Protein AF-0000000087557477 (afdb_homodimer)

Radius of gyration: 27.35 Å; Cα contacts (8 Å, |Δi|>4): 740; chains: 2; bounding box: 72×108×70 Å

Solvent-accessible surface area (backbone atoms only — not comparable to full-atom values): 26898 Å² total; per-residue (Å²): 136,90,80,84,81,78,84,75,74,89,80,85,65,91,73,76,90,79,79,86,66,84,77,80,70,80,77,76,77,77,79,75,76,76,77,73,75,72,81,73,82,85,80,73,90,61,86,58,78,76,70,85,68,71,78,76,73,90,78,76,80,87,58,68,53,48,72,67,50,49,50,37,44,74,73,68,44,44,50,64,53,42,26,48,44,54,48,44,35,51,47,15,61,46,67,68,32,54,67,53,39,35,51,33,35,41,85,85,20,29,36,36,27,63,48,55,73,39,92,84,46,47,53,74,50,67,71,42,79,38,40,34,68,56,53,36,51,53,50,48,46,50,38,42,19,22,73,66,41,42,68,46,54,85,37,66,60,35,25,35,46,66,90,88,43,44,42,28,36,33,30,37,33,36,40,40,34,30,70,24,65,36,96,88,41,76,52,81,64,45,54,31,28,27,38,32,40,34,41,34,35,35,46,94,61,58,24,42,44,32,39,41,38,24,58,39,62,33,65,67,54,49,50,50,53,52,52,52,55,54,67,72,99,134,90,82,84,80,77,85,82,83,85,77,87,79,86,83,86,81,83,81,87,69,87,78,81,72,80,79,78,78,78,80,74,75,77,78,74,75,73,80,71,84,76,75,72,90,61,86,58,67,66,70,87,67,71,80,74,71,90,76,77,80,85,60,69,53,47,72,68,50,48,50,34,43,74,72,69,44,44,52,64,53,41,26,48,43,55,48,43,35,51,48,14,60,46,69,67,33,54,68,52,38,34,47,33,35,42,87,85,20,30,37,37,27,64,48,55,73,39,91,84,45,46,54,76,51,67,70,43,78,39,40,33,68,56,53,36,50,53,50,48,45,50,38,42,19,22,73,66,42,40,69,45,37,82,37,66,61,35,24,36,45,64,90,88,42,44,41,28,35,32,30,36,33,37,39,39,35,29,69,23,65,36,96,88,41,76,51,81,64,46,54,32,28,26,38,34,38,34,40,34,34,34,47,95,60,58,26,40,45,32,38,42,38,22,56,37,61,33,65,67,54,50,50,50,52,51,52,52,55,54,67,72,99

Nearest PDB structures (foldseek):
  2gex-assembly1_A  TM=8.532E-01  e=2.455E-07  Streptomyces nogalater
  8r2e-assembly1_A  TM=8.531E-01  e=1.910E-06  Streptomyces nogalater
  6hnn-assembly2_D  TM=7.225E-01  e=2.288E-06  Streptomyces antibioticus
  8ysb-assembly1_A  TM=7.284E-01  e=4.913E-04  Micromonospora chersina
  6iqt-assembly2_C  TM=4.312E-01  e=7.344E-02  Helicobacter pylori 26695

InterPro domains:
  IPR032710 NTF2-like domain superfamily [SSF54427] (83-214)

Foldseek 3Di:
DDDPPPPVDDPPCPPDDDDPDDPPPPDPPPPPPPPPPPVPDDDDPPPPFPDPPPPDPDDDALDFPDPVLLVCVVVPVLFVLLLVLVVQLLVCLQVVPLRSNLSQAHQQAAWEFEQDQDPVRDRDGDIDGDGSVVVSVVSNLVCQQFVNKHKGFPAGWGFDDDPPGQKTKTKMWIWGFRCGDGPNDHGDGDIRTKIWIKIFRADSSSHTHYIYIYMDDDPVVVVVVVVVVVVVD/DPDPDDPDDDPPDDPDDDDPDDDPPPDPPPPPPPPPPPVPDPDDPPPPFPDPPDPDPDDDALDFPDPVLLVCVVVPVLFVLLLVLVVQLLVCLQVVPLRSNLSQAHQQAAWEFEQDQDPVRDRDGDIDGDGSVVVSVVSNQVCQQFVNKHKTFPAGWGFDDDPPGQKTKTKMWIWGFRCGDGPNDHGDGDIRTKIWIKIFRADSSSHTHYIYIDMDDDPVVVVVVVVVVVVVD

pLDDT: mean 70.58, std 29.87, range [17.25, 97.06]

Structure (mmCIF, N/CA/C/O backbone):
data_AF-0000000087557477-model_v1
#
loop_
_entity.id
_entity.type
_entity.pdbx_description
1 polymer 'SnoaL-like domain-containing protein'
#
loop_
_atom_site.group_PDB
_atom_site.id
_atom_site.type_symbol
_atom_site.label_atom_id
_atom_site.label_alt_id
_atom_site.label_comp_id
_atom_site.label_asym_id
_atom_site.label_entity_id
_atom_site.label_seq_id
_atom_site.pdbx_PDB_ins_code
_atom_site.Cartn_x
_atom_site.Cartn_y
_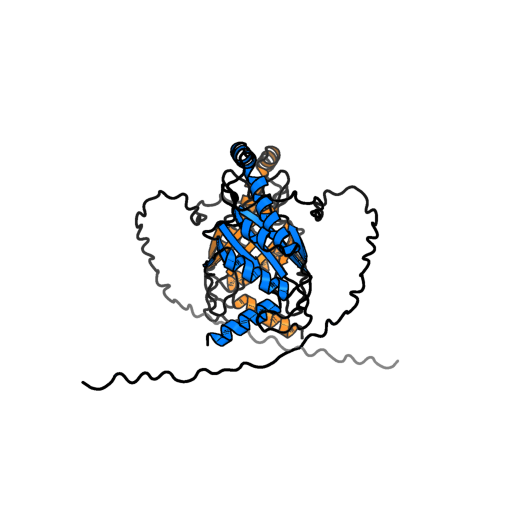atom_site.Cartn_z
_atom_site.occupancy
_atom_site.B_iso_or_equiv
_atom_site.auth_seq_id
_atom_site.auth_comp_id
_atom_site.auth_asym_id
_atom_site.auth_atom_id
_atom_site.pdbx_PDB_model_num
ATOM 1 N N . MET A 1 1 ? -25.203 -56.844 28.031 1 23.06 1 MET A N 1
ATOM 2 C CA . MET A 1 1 ? -24.469 -57.125 26.797 1 23.06 1 MET A CA 1
ATOM 3 C C . MET A 1 1 ? -25.109 -56.375 25.625 1 23.06 1 MET A C 1
ATOM 5 O O . MET A 1 1 ? -25.188 -56.938 24.516 1 23.06 1 MET A O 1
ATOM 9 N N . LEU A 1 2 ? -25.938 -55.344 25.828 1 25.67 2 LEU A N 1
ATOM 10 C CA . LEU A 1 2 ? -26.812 -54.656 24.875 1 25.67 2 LEU A CA 1
ATOM 11 C C . LEU A 1 2 ? -26 -54.062 23.734 1 25.67 2 LEU A C 1
ATOM 13 O O . LEU A 1 2 ? -25.016 -53.375 23.969 1 25.67 2 LEU A O 1
ATOM 17 N N . THR A 1 3 ? -26.266 -54.531 22.422 1 22.38 3 THR A N 1
ATOM 18 C CA . THR A 1 3 ? -25.906 -54.5 21.016 1 22.38 3 THR A CA 1
ATOM 19 C C . THR A 1 3 ? -25.922 -53.094 20.469 1 22.38 3 THR A C 1
ATOM 21 O O . THR A 1 3 ? -26.844 -52.312 20.766 1 22.38 3 THR A O 1
ATOM 24 N N . THR A 1 4 ? -24.719 -52.469 19.984 1 24.08 4 THR A N 1
ATOM 25 C CA . THR A 1 4 ? -23.984 -51.375 19.391 1 24.08 4 THR A CA 1
ATOM 26 C C . THR A 1 4 ? -24.641 -50.906 18.078 1 24.08 4 THR A C 1
ATOM 28 O O . THR A 1 4 ? -24.438 -51.531 17.031 1 24.08 4 THR A O 1
ATOM 31 N N . GLN A 1 5 ? -26.016 -50.812 18.047 1 20.58 5 GLN A N 1
ATOM 32 C CA . GLN A 1 5 ? -26.688 -50.562 16.766 1 20.58 5 GLN A CA 1
ATOM 33 C C . GLN A 1 5 ? -26.094 -49.344 16.062 1 20.58 5 GLN A C 1
ATOM 35 O O . GLN A 1 5 ? -25.984 -48.281 16.656 1 20.58 5 GLN A O 1
ATOM 40 N N . ARG A 1 6 ? -25.359 -49.5 14.82 1 21.36 6 ARG A N 1
ATOM 41 C CA . ARG A 1 6 ? -24.703 -48.969 13.633 1 21.36 6 ARG A CA 1
ATOM 42 C C . ARG A 1 6 ? -25.609 -47.969 12.914 1 21.36 6 ARG A C 1
ATOM 44 O O . ARG A 1 6 ? -26.594 -48.344 12.297 1 21.36 6 ARG A O 1
ATOM 51 N N . VAL A 1 7 ? -26.062 -46.906 13.523 1 19.06 7 VAL A N 1
ATOM 52 C CA . VAL A 1 7 ? -26.953 -46.031 12.766 1 19.06 7 VAL A CA 1
ATOM 53 C C . VAL A 1 7 ? -26.234 -45.5 11.539 1 19.06 7 VAL A C 1
ATOM 55 O O . VAL A 1 7 ? -25.312 -44.688 11.656 1 19.06 7 VAL A O 1
ATOM 58 N N . ALA A 1 8 ? -25.922 -46.281 10.359 1 18.91 8 ALA A N 1
ATOM 59 C CA . ALA A 1 8 ? -25.359 -46.188 9.016 1 18.91 8 ALA A CA 1
ATOM 60 C C . ALA A 1 8 ? -26.125 -45.188 8.172 1 18.91 8 ALA A C 1
ATOM 62 O O . ALA A 1 8 ? -25.891 -45.062 6.965 1 18.91 8 ALA A O 1
ATOM 63 N N . THR A 1 9 ? -27.078 -44.344 8.586 1 18.02 9 THR A N 1
ATOM 64 C CA . THR A 1 9 ? -28.047 -44 7.551 1 18.02 9 THR A CA 1
ATOM 65 C C . THR A 1 9 ? -27.359 -43.375 6.34 1 18.02 9 THR A C 1
ATOM 67 O O . THR A 1 9 ? -27.531 -43.844 5.211 1 18.02 9 THR A O 1
ATOM 70 N N . LEU A 1 10 ? -27.812 -42.094 5.848 1 18.38 10 LEU A N 1
ATOM 71 C CA . LEU A 1 10 ? -28.484 -41.656 4.621 1 18.38 10 LEU A CA 1
ATOM 72 C C . LEU A 1 10 ? -27.453 -41.125 3.611 1 18.38 10 LEU A C 1
ATOM 74 O O . LEU A 1 10 ? -26.781 -40.125 3.867 1 18.38 10 LEU A O 1
ATOM 78 N N . ALA A 1 11 ? -26.891 -42 2.613 1 17.89 11 ALA A N 1
ATOM 79 C CA . ALA A 1 11 ? -26.172 -42.062 1.347 1 17.89 11 ALA A CA 1
ATOM 80 C C . ALA A 1 11 ? -26.797 -41.125 0.315 1 17.89 11 ALA A C 1
ATOM 82 O O . ALA A 1 11 ? -27.828 -41.469 -0.29 1 17.89 11 ALA A O 1
ATOM 83 N N . VAL A 1 12 ? -27.172 -39.781 0.596 1 17.66 12 VAL A N 1
ATOM 84 C CA . VAL A 1 1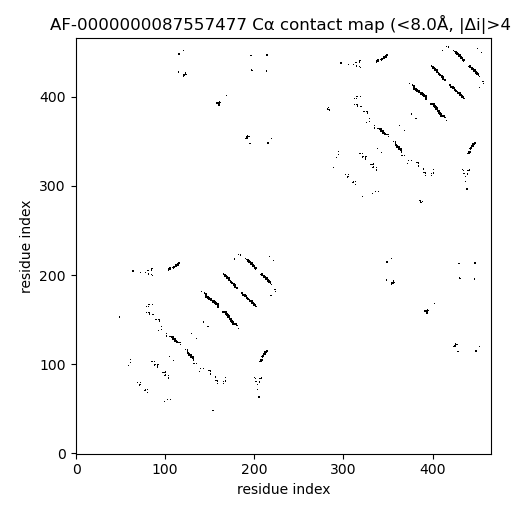2 ? -27.844 -39.062 -0.487 1 17.66 12 VAL A CA 1
ATOM 85 C C . VAL A 1 12 ? -26.969 -39.094 -1.74 1 17.66 12 VAL A C 1
ATOM 87 O O . VAL A 1 12 ? -25.859 -38.562 -1.739 1 17.66 12 VAL A O 1
ATOM 90 N N . ALA A 1 13 ? -27.203 -39.969 -2.73 1 17.34 13 ALA A N 1
ATOM 91 C CA . ALA A 1 13 ? -26.922 -40.469 -4.07 1 17.34 13 ALA A CA 1
ATOM 92 C C . ALA A 1 13 ? -27.094 -39.406 -5.121 1 17.34 13 ALA A C 1
ATOM 94 O O . ALA A 1 13 ? -27.25 -39.688 -6.309 1 17.34 13 ALA A O 1
ATOM 95 N N . LEU A 1 14 ? -27.109 -38.031 -4.941 1 18.64 14 LEU A N 1
ATOM 96 C CA . LEU A 1 14 ? -27.594 -37.406 -6.156 1 18.64 14 LEU A CA 1
ATOM 97 C C . LEU A 1 14 ? -26.609 -37.594 -7.301 1 18.64 14 LEU A C 1
ATOM 99 O O . LEU A 1 14 ? -25.484 -37.094 -7.262 1 18.64 14 LEU A O 1
ATOM 103 N N . CYS A 1 15 ? -26.547 -38.719 -7.98 1 17.25 15 CYS A N 1
ATOM 104 C CA . CYS A 1 15 ? -25.797 -39.25 -9.117 1 17.25 15 CYS A CA 1
ATOM 105 C C . CYS A 1 15 ? -25.906 -38.312 -10.32 1 17.25 15 CYS A C 1
ATOM 107 O O . CYS A 1 15 ? -24.938 -38.125 -11.055 1 17.25 15 CYS A O 1
ATOM 109 N N . THR A 1 16 ? -27.078 -37.906 -10.938 1 18.52 16 THR A N 1
ATOM 110 C CA . THR A 1 16 ? -27.266 -38.312 -12.328 1 18.52 16 THR A CA 1
ATOM 111 C C . THR A 1 16 ? -26.609 -37.312 -13.273 1 18.52 16 THR A C 1
ATOM 113 O O . THR A 1 16 ? -26.156 -37.688 -14.367 1 18.52 16 THR A O 1
ATOM 116 N N . THR A 1 17 ? -26.859 -35.969 -13.297 1 18.39 17 THR A N 1
ATOM 117 C CA . THR A 1 17 ? -27.156 -35.281 -14.539 1 18.39 17 THR A CA 1
ATOM 118 C C . THR A 1 17 ? -25.922 -35.219 -15.438 1 18.39 17 THR A C 1
ATOM 120 O O . THR A 1 17 ? -24.844 -34.812 -14.984 1 18.39 17 THR A O 1
ATOM 123 N N . ARG A 1 18 ? -26 -35.812 -16.656 1 19.38 18 ARG A N 1
ATOM 124 C CA . ARG A 1 18 ? -25.281 -36.156 -17.875 1 19.38 18 ARG A CA 1
ATOM 125 C C . ARG A 1 18 ? -24.609 -34.938 -18.5 1 19.38 18 ARG A C 1
ATOM 127 O O . ARG A 1 18 ? -24.828 -33.812 -18.062 1 19.38 18 ARG A O 1
ATOM 134 N N . ALA A 1 19 ? -24.812 -34.688 -19.938 1 17.91 19 ALA A N 1
ATOM 135 C CA . ALA A 1 19 ? -24.094 -34.594 -21.219 1 17.91 19 ALA A CA 1
ATOM 136 C C . ALA A 1 19 ? -23.859 -33.156 -21.625 1 17.91 19 ALA A C 1
ATOM 138 O O . ALA A 1 19 ? -24.719 -32.562 -22.281 1 17.91 19 ALA A O 1
ATOM 139 N N . VAL A 1 20 ? -23.922 -32.094 -20.844 1 18.08 20 VAL A N 1
ATOM 140 C CA . VAL A 1 20 ? -24.047 -30.812 -21.531 1 18.08 20 VAL A CA 1
ATOM 141 C C . VAL A 1 20 ? -22.797 -30.578 -22.391 1 18.08 20 VAL A C 1
ATOM 143 O O . VAL A 1 20 ? -21.719 -30.312 -21.859 1 18.08 20 VAL A O 1
ATOM 146 N N . GLY A 1 21 ? -22.5 -31.312 -23.5 1 17.66 21 GLY A N 1
ATOM 147 C CA . GLY A 1 21 ? -21.406 -31.266 -24.453 1 17.66 21 GLY A CA 1
ATOM 148 C C . GLY A 1 21 ? -21.281 -29.938 -25.156 1 17.66 21 GLY A C 1
ATOM 149 O O . GLY A 1 21 ? -20.219 -29.594 -25.688 1 17.66 21 GLY A O 1
ATOM 150 N N . ALA A 1 22 ? -22.344 -29.312 -25.672 1 19.39 22 ALA A N 1
ATOM 151 C CA . ALA A 1 22 ? -22.156 -28.688 -26.984 1 19.39 22 ALA A CA 1
ATOM 152 C C . ALA A 1 22 ? -21.219 -27.484 -26.891 1 19.39 22 ALA A C 1
ATOM 154 O O . ALA A 1 22 ? -21.344 -26.688 -25.969 1 19.39 22 ALA A O 1
ATOM 155 N N . PHE A 1 23 ? -19.969 -27.562 -27.578 1 19.19 23 PHE A N 1
ATOM 156 C CA . PHE A 1 23 ? -18.766 -26.781 -27.891 1 19.19 23 PHE A CA 1
ATOM 157 C C . PHE A 1 23 ? -19.141 -25.453 -28.531 1 19.19 23 PHE A C 1
ATOM 159 O O . PHE A 1 23 ? -19.547 -25.422 -29.703 1 19.19 23 PHE A O 1
ATOM 166 N N . LEU A 1 24 ? -19.953 -24.594 -27.781 1 18.77 24 LEU A N 1
ATOM 167 C CA . LEU A 1 24 ? -20.219 -23.312 -28.438 1 18.77 24 LEU A CA 1
ATOM 168 C C . LEU A 1 24 ? -18.922 -22.688 -28.938 1 18.77 24 LEU A C 1
ATOM 170 O O . LEU A 1 24 ? -17.969 -22.516 -28.172 1 18.77 24 LEU A O 1
ATOM 174 N N . SER A 1 25 ? -18.641 -22.656 -30.234 1 19.66 25 SER A N 1
ATOM 175 C CA . SER A 1 25 ? -17.641 -22.172 -31.188 1 19.66 25 SER A CA 1
ATOM 176 C C . SER A 1 25 ? -17.516 -20.656 -31.125 1 19.66 25 SER A C 1
ATOM 178 O O . SER A 1 25 ? -16.922 -20.047 -32.031 1 19.66 25 SER A O 1
ATOM 180 N N . THR A 1 26 ? -18.141 -19.922 -30.234 1 20.39 26 THR A N 1
ATOM 181 C CA . THR A 1 26 ? -18.25 -18.547 -30.719 1 20.39 26 THR A CA 1
ATOM 182 C C . THR A 1 26 ? -16.859 -17.953 -30.969 1 20.39 26 THR A C 1
ATOM 184 O O . THR A 1 26 ? -15.938 -18.156 -30.172 1 20.39 26 THR A O 1
ATOM 187 N N . LYS A 1 27 ? -16.641 -17.484 -32.219 1 20.44 27 LYS A N 1
ATOM 188 C CA . LYS A 1 27 ? -15.648 -16.703 -32.969 1 20.44 27 LYS A CA 1
ATOM 189 C C . LYS A 1 27 ? -15.227 -15.461 -32.188 1 20.44 27 LYS A C 1
ATOM 191 O O . LYS A 1 27 ? -16.047 -14.578 -31.906 1 20.44 27 LYS A O 1
ATOM 196 N N . ALA A 1 28 ? -14.336 -15.562 -31.266 1 18.5 28 ALA A N 1
ATOM 197 C CA . ALA A 1 28 ? -13.695 -14.461 -30.562 1 18.5 28 ALA A CA 1
ATOM 198 C C . ALA A 1 28 ? -13.133 -13.438 -31.547 1 18.5 28 ALA A C 1
ATOM 200 O O . ALA A 1 28 ? -12.336 -13.781 -32.406 1 18.5 28 ALA A O 1
ATOM 201 N N . ALA A 1 29 ? -13.984 -12.43 -31.938 1 19.44 29 ALA A N 1
ATOM 202 C CA . ALA A 1 29 ? -13.594 -11.25 -32.719 1 19.44 29 ALA A CA 1
ATOM 203 C C . ALA A 1 29 ? -12.273 -10.68 -32.219 1 19.44 29 ALA A C 1
ATOM 205 O O . ALA A 1 29 ? -12.078 -10.508 -31 1 19.44 29 ALA A O 1
ATOM 206 N N . ARG A 1 30 ? -11.195 -10.836 -32.906 1 19.44 30 ARG A N 1
ATOM 207 C CA . ARG A 1 30 ? -9.828 -10.312 -32.844 1 19.44 30 ARG A CA 1
ATOM 208 C C . ARG A 1 30 ? -9.828 -8.797 -32.75 1 19.44 30 ARG A C 1
ATOM 210 O O . ARG A 1 30 ? -10.25 -8.102 -33.656 1 19.44 30 ARG A O 1
ATOM 217 N N . CYS A 1 31 ? -10.242 -8.234 -31.609 1 18.58 31 CYS A N 1
ATOM 218 C CA . CYS A 1 31 ? -10.055 -6.797 -31.422 1 18.58 31 CYS A CA 1
ATOM 219 C C . CYS A 1 31 ? -8.633 -6.387 -31.781 1 18.58 31 CYS A C 1
ATOM 221 O O . CYS A 1 31 ? -7.676 -6.801 -31.125 1 18.58 31 CYS A O 1
ATOM 223 N N . ARG A 1 32 ? -8.352 -6.125 -33.094 1 19.28 32 ARG A N 1
ATOM 224 C CA . ARG A 1 32 ? -7.129 -5.539 -33.625 1 19.28 32 ARG A CA 1
ATOM 225 C C . ARG A 1 32 ? -6.875 -4.16 -33.031 1 19.28 32 ARG A C 1
ATOM 227 O O . ARG A 1 32 ? -7.664 -3.234 -33.219 1 19.28 32 ARG A O 1
ATOM 234 N N . TYR A 1 33 ? -6.434 -4.07 -31.844 1 18.95 33 TYR A N 1
ATOM 235 C CA . TYR A 1 33 ? -5.934 -2.803 -31.328 1 18.95 33 TYR A CA 1
ATOM 236 C C . TYR A 1 33 ? -4.848 -2.236 -32.219 1 18.95 33 TYR A C 1
ATOM 238 O O . TYR A 1 33 ? -3.877 -2.928 -32.562 1 18.95 33 TYR A O 1
ATOM 246 N N . SER A 1 34 ? -5.262 -1.476 -33.219 1 19.64 34 SER A N 1
ATOM 247 C CA . SER A 1 34 ? -4.336 -0.69 -34.031 1 19.64 34 SER A CA 1
ATOM 248 C C . SER A 1 34 ? -3.475 0.218 -33.156 1 19.64 34 SER A C 1
ATOM 250 O O . SER A 1 34 ? -3.998 0.991 -32.344 1 19.64 34 SER A O 1
ATOM 252 N N . THR A 1 35 ? -2.338 -0.259 -32.75 1 22.97 35 THR A N 1
ATOM 253 C CA . THR A 1 35 ? -1.261 0.469 -32.094 1 22.97 35 THR A CA 1
ATOM 254 C C . THR A 1 35 ? -0.866 1.703 -32.906 1 22.97 35 THR A C 1
ATOM 256 O O . THR A 1 35 ? -0.237 1.588 -33.969 1 22.97 35 THR A O 1
ATOM 259 N N . THR A 1 36 ? -1.811 2.574 -33.156 1 21.39 36 THR A N 1
ATOM 260 C CA . THR A 1 36 ? -1.266 3.791 -33.75 1 21.39 36 THR A CA 1
ATOM 261 C C . THR A 1 36 ? -0.205 4.406 -32.844 1 21.39 36 THR A C 1
ATOM 263 O O . THR A 1 36 ? -0.483 4.734 -31.703 1 21.39 36 THR A O 1
ATOM 266 N N . THR A 1 37 ? 1.031 4.117 -33.125 1 21.42 37 THR A N 1
ATOM 267 C CA . THR A 1 37 ? 2.295 4.648 -32.625 1 21.42 37 THR A CA 1
ATOM 268 C C . THR A 1 37 ? 2.326 6.168 -32.719 1 21.42 37 THR A C 1
ATOM 270 O O . THR A 1 37 ? 2.426 6.715 -33.844 1 21.42 37 THR A O 1
ATOM 273 N N . LYS A 1 38 ? 1.352 6.914 -32.219 1 23.81 38 LYS A N 1
ATOM 274 C CA . LYS A 1 38 ? 1.769 8.305 -32.344 1 23.81 38 LYS A CA 1
ATOM 275 C C . LYS A 1 38 ? 3.16 8.523 -31.734 1 23.81 38 LYS A C 1
ATOM 277 O O . LYS A 1 38 ? 3.436 8.094 -30.625 1 23.81 38 LYS A O 1
ATOM 282 N N . ALA A 1 39 ? 4.145 8.805 -32.469 1 20.59 39 ALA A N 1
ATOM 283 C CA . ALA A 1 39 ? 5.527 9.242 -32.312 1 20.59 39 ALA A CA 1
ATOM 284 C C . ALA A 1 39 ? 5.617 10.359 -31.266 1 20.59 39 ALA A C 1
ATOM 286 O O . ALA A 1 39 ? 5.277 11.516 -31.562 1 20.59 39 ALA A O 1
ATOM 287 N N . LEU A 1 40 ? 4.992 10.133 -30.125 1 21.73 40 LEU A N 1
ATOM 288 C CA . LEU A 1 40 ? 5.18 11.273 -29.234 1 21.73 40 LEU A CA 1
ATOM 289 C C . LEU A 1 40 ? 6.664 11.508 -28.969 1 21.73 40 LEU A C 1
ATOM 291 O O . LEU A 1 40 ? 7.418 10.555 -28.766 1 21.73 40 LEU A O 1
ATOM 295 N N . GLY A 1 41 ? 7.23 12.625 -29.328 1 19.14 41 GLY A N 1
ATOM 296 C CA . GLY A 1 41 ? 8.508 13.305 -29.188 1 19.14 41 GLY A CA 1
ATOM 297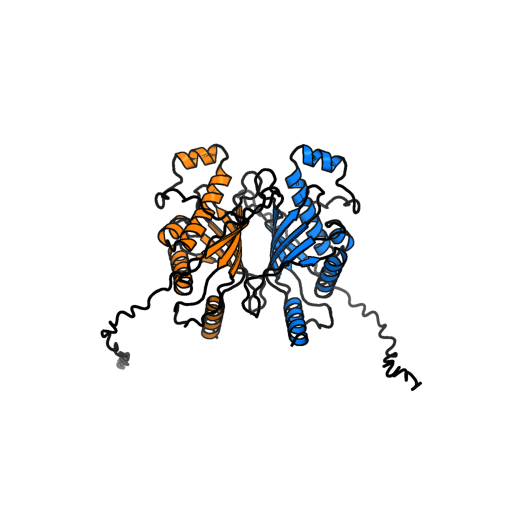 C C . GLY A 1 41 ? 9.094 13.195 -27.797 1 19.14 41 GLY A C 1
ATOM 298 O O . GLY A 1 41 ? 8.383 12.859 -26.844 1 19.14 41 GLY A O 1
ATOM 299 N N . SER A 1 42 ? 10.414 13.5 -27.562 1 21.2 42 SER A N 1
ATOM 300 C CA . SER A 1 42 ? 11.672 13.172 -26.906 1 21.2 42 SER A CA 1
ATOM 301 C C . SER A 1 42 ? 11.594 13.43 -25.406 1 21.2 42 SER A C 1
ATOM 303 O O . SER A 1 42 ? 12.07 12.625 -24.609 1 21.2 42 SER A O 1
ATOM 305 N N . SER A 1 43 ? 11.359 14.711 -24.859 1 23.03 43 SER A N 1
ATOM 306 C CA . SER A 1 43 ? 12.391 15.148 -23.922 1 23.03 43 SER A CA 1
ATOM 307 C C . SER A 1 43 ? 12.156 14.57 -22.531 1 23.03 43 SER A C 1
ATOM 309 O O . SER A 1 43 ? 13.094 14.414 -21.75 1 23.03 43 SER A O 1
ATOM 311 N N . GLY A 1 44 ? 10.953 14.773 -21.953 1 23.17 44 GLY A N 1
ATOM 312 C CA . GLY A 1 44 ? 10.852 14.977 -20.516 1 23.17 44 GLY A CA 1
ATOM 313 C C . GLY A 1 44 ? 10.906 13.68 -19.734 1 23.17 44 GLY A C 1
ATOM 314 O O . GLY A 1 44 ? 10.539 12.617 -20.25 1 23.17 44 GLY A O 1
ATOM 315 N N . GLY A 1 45 ? 11.82 13.539 -18.703 1 26.98 45 GLY A N 1
ATOM 316 C CA . GLY A 1 45 ? 12.242 12.367 -17.938 1 26.98 45 GLY A CA 1
ATOM 317 C C . GLY A 1 45 ? 11.086 11.594 -17.344 1 26.98 45 GLY A C 1
ATOM 318 O O . GLY A 1 45 ? 10.641 11.875 -16.234 1 26.98 45 GLY A O 1
ATOM 319 N N . GLY A 1 46 ? 10.023 11.445 -18.156 1 25.73 46 GLY A N 1
ATOM 320 C CA . GLY A 1 46 ? 8.789 10.789 -17.75 1 25.73 46 GLY A CA 1
ATOM 321 C C . GLY A 1 46 ? 8.969 9.312 -17.438 1 25.73 46 GLY A C 1
ATOM 322 O O . GLY A 1 46 ? 9.383 8.539 -18.297 1 25.73 46 GLY A O 1
ATOM 323 N N . GLY A 1 47 ? 9.492 9.055 -16.25 1 30.88 47 GLY A N 1
ATOM 324 C CA . GLY A 1 47 ? 9.508 7.621 -15.984 1 30.88 47 GLY A CA 1
ATOM 325 C C . GLY A 1 47 ? 8.211 6.934 -16.391 1 30.88 47 GLY A C 1
ATOM 326 O O . GLY A 1 47 ? 7.176 7.129 -15.742 1 30.88 47 GLY A O 1
ATOM 327 N N . GLY A 1 48 ? 7.91 6.938 -17.672 1 28.14 48 GLY A N 1
ATOM 328 C CA . GLY A 1 48 ? 6.77 6.293 -18.312 1 28.14 48 GLY A CA 1
ATOM 329 C C . GLY A 1 48 ? 6.586 4.852 -17.875 1 28.14 48 GLY A C 1
ATOM 330 O O . GLY A 1 48 ? 7.473 4.266 -17.25 1 28.14 48 GLY A O 1
ATOM 331 N N . PRO A 1 49 ? 5.387 4.441 -18.031 1 29 49 PRO A N 1
ATOM 332 C CA . PRO A 1 49 ? 5.074 3.035 -17.766 1 29 49 PRO A CA 1
ATOM 333 C C . PRO A 1 49 ? 5.98 2.078 -18.531 1 29 49 PRO A C 1
ATOM 335 O O . PRO A 1 49 ? 6.09 2.182 -19.766 1 29 49 PRO A O 1
ATOM 338 N N . HIS A 1 50 ? 7.129 1.729 -18 1 29.44 50 HIS A N 1
ATOM 339 C CA . HIS A 1 50 ? 7.914 0.697 -18.672 1 29.44 50 HIS A CA 1
ATOM 340 C C . HIS A 1 50 ? 7.078 -0.552 -18.922 1 29.44 50 HIS A C 1
ATOM 342 O O . HIS A 1 50 ? 6.508 -1.124 -17.984 1 29.44 50 HIS A O 1
ATOM 348 N N . THR A 1 51 ? 6.523 -0.636 -20.062 1 27.66 51 THR A N 1
ATOM 349 C CA . THR A 1 51 ? 5.98 -1.914 -20.5 1 27.66 51 THR A CA 1
ATOM 350 C C . THR A 1 51 ? 7.043 -3.006 -20.438 1 27.66 51 THR A C 1
ATOM 352 O O . THR A 1 51 ? 8.172 -2.809 -20.906 1 27.66 51 THR A O 1
ATOM 355 N N . LEU A 1 52 ? 6.852 -3.949 -19.562 1 31.48 52 LEU A N 1
ATOM 356 C CA . LEU A 1 52 ? 7.73 -5.109 -19.469 1 31.48 52 LEU A CA 1
ATOM 357 C C . LEU A 1 52 ? 7.891 -5.785 -20.828 1 31.48 52 LEU A C 1
ATOM 359 O O . LEU A 1 52 ? 7.004 -6.52 -21.266 1 31.48 52 LEU A O 1
ATOM 363 N N . THR A 1 53 ? 8.445 -5.176 -21.781 1 31.56 53 THR A N 1
ATOM 364 C CA . THR A 1 53 ? 8.562 -5.852 -23.078 1 31.56 53 THR A CA 1
ATOM 365 C C . THR A 1 53 ? 9.57 -6.992 -23 1 31.56 53 THR A C 1
ATOM 367 O O . THR A 1 53 ? 9.805 -7.688 -23.984 1 31.56 53 THR A O 1
ATOM 370 N N . GLU A 1 54 ? 10.539 -6.926 -22.094 1 30.36 54 GLU A N 1
ATOM 371 C CA . GLU A 1 54 ? 11.531 -7.965 -22.344 1 30.36 54 GLU A CA 1
ATOM 372 C C . GLU A 1 54 ? 11.031 -9.336 -21.891 1 30.36 54 GLU A C 1
ATOM 374 O O . GLU A 1 54 ? 10.547 -9.477 -20.766 1 30.36 54 GLU A O 1
ATOM 379 N N . PRO A 1 55 ? 10.797 -10.273 -22.859 1 28.28 55 PRO A N 1
ATOM 380 C CA . PRO A 1 55 ? 10.43 -11.633 -22.469 1 28.28 55 PRO A CA 1
ATOM 381 C C . PRO A 1 55 ? 11.336 -12.203 -21.375 1 28.28 55 PRO A C 1
ATOM 383 O O . PRO A 1 55 ? 12.555 -12.07 -21.453 1 28.28 55 PRO A O 1
ATOM 386 N N . LEU A 1 56 ? 10.773 -12.359 -20.234 1 30.59 56 LEU A N 1
ATOM 387 C CA . LEU A 1 56 ? 11.492 -13.016 -19.141 1 30.59 56 LEU A CA 1
ATOM 388 C C . LEU A 1 56 ? 12.039 -14.367 -19.578 1 30.59 56 LEU A C 1
ATOM 390 O O . LEU A 1 56 ? 11.367 -15.109 -20.297 1 30.59 56 LEU A O 1
ATOM 394 N N . ALA A 1 57 ? 13.336 -14.648 -19.625 1 30.14 57 ALA A N 1
ATOM 395 C CA . ALA A 1 57 ? 13.977 -15.93 -19.938 1 30.14 57 ALA A CA 1
ATOM 396 C C . ALA A 1 57 ? 13.305 -17.078 -19.188 1 30.14 57 ALA A C 1
ATOM 398 O O . ALA A 1 57 ? 12.68 -16.859 -18.141 1 30.14 57 ALA A O 1
ATOM 399 N N . PRO A 1 58 ? 13.234 -18.281 -19.812 1 27.77 58 PRO A N 1
ATOM 400 C CA . PRO A 1 58 ? 12.617 -19.469 -19.219 1 27.77 58 PRO A CA 1
ATOM 401 C C . PRO A 1 58 ? 13.141 -19.781 -17.812 1 27.77 58 PRO A C 1
ATOM 403 O O . PRO A 1 58 ? 14.352 -19.75 -17.578 1 27.77 58 PRO A O 1
ATOM 406 N N . ILE A 1 59 ? 12.359 -19.484 -16.75 1 33.25 59 ILE A N 1
ATOM 407 C CA . ILE A 1 59 ? 12.578 -19.609 -15.312 1 33.25 59 ILE A CA 1
ATOM 408 C C . ILE A 1 59 ? 12.781 -21.078 -14.945 1 33.25 59 ILE A C 1
ATOM 410 O O . ILE A 1 59 ? 11.867 -21.891 -15.094 1 33.25 59 ILE A O 1
ATOM 414 N N . ASP A 1 60 ? 13.828 -21.656 -14.938 1 28.03 60 ASP A N 1
ATOM 415 C CA . ASP A 1 60 ? 14.148 -22.969 -14.398 1 28.03 60 ASP A CA 1
ATOM 416 C C . ASP A 1 60 ? 13.5 -23.188 -13.031 1 28.03 60 ASP A C 1
ATOM 418 O O . ASP A 1 60 ? 13.234 -22.219 -12.312 1 28.03 60 ASP A O 1
ATOM 422 N N . SER A 1 61 ? 13.031 -24.469 -12.422 1 33.19 61 SER A N 1
ATOM 423 C CA . SER A 1 61 ? 12.266 -25.141 -11.383 1 33.19 61 SER A CA 1
ATOM 424 C C . SER A 1 61 ? 12.477 -24.484 -10.023 1 33.19 61 SER A C 1
ATOM 426 O O . SER A 1 61 ? 13.352 -23.625 -9.875 1 33.19 61 SER A O 1
ATOM 428 N N . LEU A 1 62 ? 12.016 -25.344 -8.82 1 42.38 62 LEU A N 1
ATOM 429 C CA . LEU A 1 62 ? 11.734 -25.328 -7.387 1 42.38 62 LEU A CA 1
ATOM 430 C C . LEU A 1 62 ? 12.938 -24.797 -6.609 1 42.38 62 LEU A C 1
ATOM 432 O O . LEU A 1 62 ? 12.977 -24.875 -5.379 1 42.38 62 LEU A O 1
ATOM 436 N N . ALA A 1 63 ? 14.273 -24.688 -7.129 1 53.78 63 ALA A N 1
ATOM 437 C CA . ALA A 1 63 ? 15.633 -24.969 -6.699 1 53.78 63 ALA A CA 1
ATOM 438 C C . ALA A 1 63 ? 16.266 -23.75 -6.023 1 53.78 63 ALA A C 1
ATOM 440 O O . ALA A 1 63 ? 15.781 -22.625 -6.184 1 53.78 63 ALA A O 1
ATOM 441 N N . ARG A 1 64 ? 17.016 -24 -5 1 63.12 64 ARG A N 1
ATOM 442 C CA . ARG A 1 64 ? 18.062 -23.141 -4.461 1 63.12 64 ARG A CA 1
ATOM 443 C C . ARG A 1 64 ? 18.609 -22.203 -5.531 1 63.12 64 ARG A C 1
ATOM 445 O O . ARG A 1 64 ? 18.578 -22.531 -6.723 1 63.12 64 ARG A O 1
ATOM 452 N N . PRO A 1 65 ? 18.625 -20.984 -5.086 1 72.31 65 PRO A N 1
ATOM 453 C CA . PRO A 1 65 ? 19.266 -20.094 -6.062 1 72.31 65 PRO A CA 1
ATOM 454 C C . PRO A 1 65 ? 20.391 -20.781 -6.828 1 72.31 65 PRO A C 1
ATOM 456 O O . PRO A 1 65 ? 21.141 -21.578 -6.254 1 72.31 65 PRO A O 1
ATOM 459 N N . SER A 1 66 ? 20.344 -20.609 -8.047 1 79.56 66 SER A N 1
ATOM 460 C CA . SER A 1 66 ? 21.422 -21.141 -8.867 1 79.56 66 SER A CA 1
ATOM 461 C C . SER A 1 66 ? 22.781 -20.641 -8.383 1 79.56 66 SER A C 1
ATOM 463 O O . SER A 1 66 ? 22.859 -19.719 -7.574 1 79.56 66 SER A O 1
ATOM 465 N N . ALA A 1 67 ? 23.797 -21.406 -8.734 1 78.81 67 ALA A N 1
ATOM 466 C CA . ALA A 1 67 ? 25.156 -20.984 -8.367 1 78.81 67 ALA A CA 1
ATOM 467 C C . ALA A 1 67 ? 25.406 -19.547 -8.789 1 78.81 67 ALA A C 1
ATOM 469 O O . ALA A 1 67 ? 26.016 -18.766 -8.031 1 78.81 67 ALA A O 1
ATOM 470 N N . LEU A 1 68 ? 24.922 -19.234 -10.016 1 82.94 68 LEU A N 1
ATOM 471 C CA . LEU A 1 68 ? 25.078 -17.859 -10.492 1 82.94 68 LEU A CA 1
ATOM 472 C C . LEU A 1 68 ? 24.312 -16.891 -9.617 1 82.94 68 LEU A C 1
ATOM 474 O O . LEU A 1 68 ? 24.812 -15.797 -9.305 1 82.94 68 LEU A O 1
ATOM 478 N N . GLU A 1 69 ? 23.109 -17.234 -9.258 1 79.62 69 GLU A N 1
ATOM 479 C CA . GLU A 1 69 ? 22.328 -16.375 -8.383 1 79.62 69 GLU A CA 1
ATOM 480 C C . GLU A 1 69 ? 22.984 -16.219 -7.02 1 79.62 69 GLU A C 1
ATOM 482 O O . GLU A 1 69 ? 23.031 -15.109 -6.469 1 79.62 69 GLU A O 1
ATOM 487 N N . ARG A 1 70 ? 23.484 -17.281 -6.488 1 78.5 70 ARG A N 1
ATOM 488 C CA . ARG A 1 70 ? 24.172 -17.203 -5.207 1 78.5 70 ARG A CA 1
ATOM 489 C C . ARG A 1 70 ? 25.391 -16.281 -5.293 1 78.5 70 ARG A C 1
ATOM 491 O O . ARG A 1 70 ? 25.641 -15.5 -4.375 1 78.5 70 ARG A O 1
ATOM 498 N N . LEU A 1 71 ? 26.078 -16.375 -6.363 1 80.69 71 LEU A N 1
ATOM 499 C CA . LEU A 1 71 ? 27.219 -15.492 -6.59 1 80.69 71 LEU A CA 1
ATOM 500 C C . LEU A 1 71 ? 26.75 -14.039 -6.668 1 80.69 71 LEU A C 1
ATOM 502 O O . LEU A 1 71 ? 27.375 -13.156 -6.059 1 80.69 71 LEU A O 1
ATOM 506 N N . ARG A 1 72 ? 25.719 -13.789 -7.348 1 77.81 72 ARG A N 1
ATOM 507 C CA . ARG A 1 72 ? 25.188 -12.438 -7.488 1 77.81 72 ARG A CA 1
ATOM 508 C C . ARG A 1 72 ? 24.734 -11.891 -6.141 1 77.81 72 ARG A C 1
ATOM 510 O O . ARG A 1 72 ? 24.938 -10.711 -5.844 1 77.81 72 ARG A O 1
ATOM 517 N N . LEU A 1 73 ? 24.125 -12.734 -5.371 1 78.75 73 LEU A N 1
ATOM 518 C CA . LEU A 1 73 ? 23.719 -12.32 -4.031 1 78.75 73 LEU A CA 1
ATOM 519 C C . LEU A 1 73 ? 24.938 -11.898 -3.207 1 78.75 73 LEU A C 1
ATOM 521 O O . LEU A 1 73 ? 24.906 -10.859 -2.541 1 78.75 73 LEU A O 1
ATOM 525 N N . ARG A 1 74 ? 25.953 -12.641 -3.336 1 75.44 74 ARG A N 1
ATOM 526 C CA . ARG A 1 74 ? 27.172 -12.344 -2.6 1 75.44 74 ARG A CA 1
ATOM 527 C C . ARG A 1 74 ? 27.812 -11.055 -3.1 1 75.44 74 ARG A C 1
ATOM 529 O O . ARG A 1 74 ? 28.422 -10.32 -2.322 1 75.44 74 ARG A O 1
ATOM 536 N N . LEU A 1 75 ? 27.656 -10.742 -4.391 1 80.38 75 LEU A N 1
ATOM 537 C CA . LEU A 1 75 ? 28.281 -9.578 -5.02 1 80.38 75 LEU A CA 1
ATOM 538 C C . LEU A 1 75 ? 27.406 -8.336 -4.836 1 80.38 75 LEU A C 1
ATOM 540 O O . LEU A 1 75 ? 27.703 -7.281 -5.402 1 80.38 75 LEU A O 1
ATOM 544 N N . GLY A 1 76 ? 26.266 -8.414 -4.184 1 76.88 76 GLY A N 1
ATOM 545 C CA . GLY A 1 76 ? 25.469 -7.25 -3.834 1 76.88 76 GLY A CA 1
ATOM 546 C C . GLY A 1 76 ? 24.328 -6.992 -4.797 1 76.88 76 GLY A C 1
ATOM 547 O O . GLY A 1 76 ? 23.766 -5.898 -4.82 1 76.88 76 GLY A O 1
ATOM 548 N N . TYR A 1 77 ? 24.078 -8.008 -5.656 1 82.94 77 TYR A N 1
ATOM 549 C CA . TYR A 1 77 ? 22.984 -7.828 -6.609 1 82.94 77 TYR A CA 1
ATOM 550 C C . TYR A 1 77 ? 21.688 -8.414 -6.066 1 82.94 77 TYR A C 1
ATOM 552 O O . TYR A 1 77 ? 20.797 -8.789 -6.836 1 82.94 77 TYR A O 1
ATOM 560 N N . GLY A 1 78 ? 21.625 -8.602 -4.801 1 89.44 78 GLY A N 1
ATOM 561 C CA . GLY A 1 78 ? 20.484 -9.242 -4.164 1 89.44 78 GLY A CA 1
ATOM 562 C C . GLY A 1 78 ? 19.172 -8.523 -4.414 1 89.44 78 GLY A C 1
ATOM 563 O O . GLY A 1 78 ? 18.141 -9.164 -4.637 1 89.44 78 GLY A O 1
ATOM 564 N N . LYS A 1 79 ? 19.297 -7.27 -4.562 1 91.81 79 LYS A N 1
ATOM 565 C CA . LYS A 1 79 ? 18.078 -6.492 -4.711 1 91.81 79 LYS A CA 1
ATOM 566 C C . LYS A 1 79 ? 17.453 -6.707 -6.086 1 91.81 79 LYS A C 1
ATOM 568 O O . LYS A 1 79 ? 16.234 -6.938 -6.195 1 91.81 79 LYS A O 1
ATOM 573 N N . SER A 1 80 ? 18.281 -6.695 -7.102 1 91.44 80 SER A N 1
ATOM 574 C CA . SER A 1 80 ? 17.75 -6.938 -8.438 1 91.44 80 SER A CA 1
ATOM 575 C C . SER A 1 80 ? 17.172 -8.344 -8.562 1 91.44 80 SER A C 1
ATOM 577 O O . SER A 1 80 ? 16.156 -8.547 -9.234 1 91.44 80 SER A O 1
ATOM 579 N N . LEU A 1 81 ? 17.734 -9.234 -7.93 1 93.12 81 LEU A N 1
ATOM 580 C CA . LEU A 1 81 ? 17.266 -10.617 -7.969 1 93.12 81 LEU A CA 1
ATOM 581 C C . LEU A 1 81 ? 15.922 -10.742 -7.25 1 93.12 81 LEU A C 1
ATOM 583 O O . LEU A 1 81 ? 15.016 -11.43 -7.73 1 93.12 81 LEU A O 1
ATOM 587 N N . ARG A 1 82 ? 15.82 -10.07 -6.172 1 94.81 82 ARG A N 1
ATOM 588 C CA . ARG A 1 82 ? 14.562 -10.102 -5.422 1 94.81 82 ARG A CA 1
ATOM 589 C C . ARG A 1 82 ? 13.438 -9.461 -6.219 1 94.81 82 ARG A C 1
ATOM 591 O O . ARG A 1 82 ? 12.312 -9.977 -6.242 1 94.81 82 ARG A O 1
ATOM 598 N N . GLU A 1 83 ? 13.711 -8.375 -6.863 1 95.31 83 GLU A N 1
ATOM 599 C CA . GLU A 1 83 ? 12.727 -7.727 -7.723 1 95.31 83 GLU A CA 1
ATOM 600 C C . GLU A 1 83 ? 12.273 -8.656 -8.844 1 95.31 83 GLU A C 1
ATOM 602 O O . GLU A 1 83 ? 11.086 -8.711 -9.172 1 95.31 83 GLU A O 1
ATOM 607 N N . ARG A 1 84 ? 13.148 -9.398 -9.359 1 94.25 84 ARG A N 1
ATOM 608 C CA . ARG A 1 84 ? 12.828 -10.336 -10.43 1 94.25 84 ARG A CA 1
ATOM 609 C C . ARG A 1 84 ? 11.875 -11.422 -9.945 1 94.25 84 ARG A C 1
ATOM 611 O O . ARG A 1 84 ? 11 -11.859 -10.688 1 94.25 84 ARG A O 1
ATOM 618 N N . VAL A 1 85 ? 12.062 -11.852 -8.742 1 94.94 85 VAL A N 1
ATOM 619 C CA . VAL A 1 85 ? 11.164 -12.859 -8.188 1 94.94 85 VAL A CA 1
ATOM 620 C C . VAL A 1 85 ? 9.734 -12.328 -8.148 1 94.94 85 VAL A C 1
ATOM 622 O O . VAL A 1 85 ? 8.797 -13.023 -8.539 1 94.94 85 VAL A O 1
ATOM 625 N N . VAL A 1 86 ? 9.594 -11.125 -7.719 1 96.69 86 VAL A N 1
ATOM 626 C CA . VAL A 1 86 ? 8.266 -10.523 -7.625 1 96.69 86 VAL A CA 1
ATOM 627 C C . VAL A 1 86 ? 7.699 -10.297 -9.023 1 96.69 86 VAL A C 1
ATOM 629 O O . VAL A 1 86 ? 6.516 -10.539 -9.266 1 96.69 86 VAL A O 1
ATOM 632 N N . HIS A 1 87 ? 8.562 -9.898 -9.93 1 95.88 87 HIS A N 1
ATOM 633 C CA . HIS A 1 87 ? 8.117 -9.789 -11.32 1 95.88 87 HIS A CA 1
ATOM 634 C C . HIS A 1 87 ? 7.641 -11.141 -11.852 1 95.88 87 HIS A C 1
ATOM 636 O O . HIS A 1 87 ? 6.625 -11.211 -12.539 1 95.88 87 HIS A O 1
ATOM 642 N N . LYS A 1 88 ? 8.344 -12.109 -11.508 1 94.38 88 LYS A N 1
ATOM 643 C CA . LYS A 1 88 ? 7.977 -13.461 -11.938 1 94.38 88 LYS A CA 1
ATOM 644 C C . LYS A 1 88 ? 6.617 -13.867 -11.367 1 94.38 88 LYS A C 1
ATOM 646 O O . LYS A 1 88 ? 5.812 -14.492 -12.062 1 94.38 88 LYS A O 1
ATOM 651 N N . TYR A 1 89 ? 6.441 -13.57 -10.156 1 93.94 89 TYR A N 1
ATOM 652 C CA . TYR A 1 89 ? 5.164 -13.852 -9.516 1 93.94 89 TYR A CA 1
ATOM 653 C C . TYR A 1 89 ? 4.016 -13.211 -10.281 1 93.94 89 TYR A C 1
ATOM 655 O O . TYR A 1 89 ? 3.07 -13.891 -10.688 1 93.94 89 TYR A O 1
ATOM 663 N N . PHE A 1 90 ? 4.102 -11.945 -10.547 1 93.31 90 PHE A N 1
ATOM 664 C CA . PHE A 1 90 ? 3.041 -11.234 -11.25 1 93.31 90 PHE A CA 1
ATOM 665 C C . PHE A 1 90 ? 2.92 -11.727 -12.688 1 93.31 90 PHE A C 1
ATOM 667 O O . PHE A 1 90 ? 1.817 -11.797 -13.234 1 93.31 90 PHE A O 1
ATOM 674 N N . HIS A 1 91 ? 4.066 -12.008 -13.258 1 92.56 91 HIS A N 1
ATOM 675 C CA . HIS A 1 91 ? 4.035 -12.547 -14.617 1 92.56 91 HIS A CA 1
ATOM 676 C C . HIS A 1 91 ? 3.291 -13.883 -14.656 1 92.56 91 HIS A C 1
ATOM 678 O O . HIS A 1 91 ? 2.578 -14.172 -15.617 1 92.56 91 HIS A O 1
ATOM 684 N N . GLY A 1 92 ? 3.508 -14.68 -13.672 1 90.56 92 GLY A N 1
ATOM 685 C CA . GLY A 1 92 ? 2.738 -15.906 -13.57 1 90.56 92 GLY A CA 1
ATOM 686 C C . GLY A 1 92 ? 1.24 -15.672 -13.523 1 90.56 92 GLY A C 1
ATOM 687 O O . GLY A 1 92 ? 0.471 -16.422 -14.133 1 90.56 92 GLY A O 1
ATOM 688 N N . VAL A 1 93 ? 0.818 -14.641 -12.797 1 87.38 93 VAL A N 1
ATOM 689 C CA . VAL A 1 93 ? -0.593 -14.281 -12.734 1 87.38 93 VAL A CA 1
ATOM 690 C C . VAL A 1 93 ? -1.079 -13.836 -14.109 1 87.38 93 VAL A C 1
ATOM 692 O O . VAL A 1 93 ? -2.096 -14.336 -14.602 1 87.38 93 VAL A O 1
ATOM 695 N N . ASP A 1 94 ? -0.318 -13 -14.727 1 87.75 94 ASP A N 1
ATOM 696 C CA . ASP A 1 94 ? -0.658 -12.445 -16.031 1 87.75 94 ASP A CA 1
ATOM 697 C C . ASP A 1 94 ? -0.799 -13.539 -17.078 1 87.75 94 ASP A C 1
ATOM 699 O O . ASP A 1 94 ? -1.689 -13.484 -17.922 1 87.75 94 ASP A O 1
ATOM 703 N N . THR A 1 95 ? -0.026 -14.531 -17.016 1 89.94 95 THR A N 1
ATOM 704 C CA . THR A 1 95 ? 0.001 -15.578 -18.031 1 89.94 95 THR A CA 1
ATOM 705 C C . THR A 1 95 ? -0.788 -16.797 -17.562 1 89.94 95 THR A C 1
ATOM 707 O O . THR A 1 95 ? -0.799 -17.828 -18.234 1 89.94 95 THR A O 1
ATOM 710 N N . ARG A 1 96 ? -1.367 -16.703 -16.422 1 88.06 96 ARG A N 1
ATOM 711 C CA . ARG A 1 96 ? -2.143 -17.797 -15.852 1 88.06 96 ARG A CA 1
ATOM 712 C C . ARG A 1 96 ? -1.281 -19.047 -15.672 1 88.06 96 ARG A C 1
ATOM 714 O O . ARG A 1 96 ? -1.726 -20.156 -15.961 1 88.06 96 ARG A O 1
ATOM 721 N N . ASN A 1 97 ? -0.093 -18.844 -15.352 1 90 97 ASN A N 1
ATOM 722 C CA . ASN A 1 97 ? 0.869 -19.922 -15.148 1 90 97 ASN A CA 1
ATOM 723 C C . ASN A 1 97 ? 1.02 -20.266 -13.672 1 90 97 ASN A C 1
ATOM 725 O O . ASN A 1 97 ? 1.9 -19.734 -12.992 1 90 97 ASN A O 1
ATOM 729 N N . ILE A 1 98 ? 0.236 -21.188 -13.266 1 87.56 98 ILE A N 1
ATOM 730 C CA . ILE A 1 98 ? 0.113 -21.547 -11.852 1 87.56 98 ILE A CA 1
ATOM 731 C C . ILE A 1 98 ? 1.433 -22.125 -11.344 1 87.56 98 ILE A C 1
ATOM 733 O O . ILE A 1 98 ? 1.846 -21.844 -10.219 1 87.56 98 ILE A O 1
ATOM 737 N N . SER A 1 99 ? 2.027 -22.875 -12.164 1 89.12 99 SER A N 1
ATOM 738 C CA . SER A 1 99 ? 3.299 -23.469 -11.773 1 89.12 99 SER A CA 1
ATOM 739 C C . SER A 1 99 ? 4.348 -22.391 -11.484 1 89.12 99 SER A C 1
ATOM 741 O O . SER A 1 99 ? 5.105 -22.5 -10.516 1 89.12 99 SER A O 1
ATOM 743 N N . GLN A 1 100 ? 4.402 -21.438 -12.328 1 89.88 100 GLN A N 1
ATOM 744 C CA . GLN A 1 100 ? 5.332 -20.344 -12.125 1 89.88 100 GLN A CA 1
ATOM 745 C C . GLN A 1 100 ? 5.047 -19.609 -10.812 1 89.88 100 GLN A C 1
ATOM 747 O O . GLN A 1 100 ? 5.973 -19.234 -10.094 1 89.88 100 GLN A O 1
ATOM 752 N N . ILE A 1 101 ? 3.84 -19.438 -10.469 1 90.06 101 ILE A N 1
ATOM 753 C CA . ILE A 1 101 ? 3.459 -18.797 -9.219 1 90.06 101 ILE A CA 1
ATOM 754 C C . ILE A 1 101 ? 3.957 -19.625 -8.039 1 90.06 101 ILE A C 1
ATOM 756 O O . ILE A 1 101 ? 4.59 -19.094 -7.121 1 90.06 101 ILE A O 1
ATOM 760 N N . GLN A 1 102 ? 3.773 -20.859 -8.094 1 90.62 102 GLN A N 1
ATOM 761 C CA . GLN A 1 102 ? 4.168 -21.75 -7.008 1 90.62 102 GLN A CA 1
ATOM 762 C C . GLN A 1 102 ? 5.68 -21.734 -6.801 1 90.62 102 GLN A C 1
ATOM 764 O O . GLN A 1 102 ? 6.156 -21.828 -5.668 1 90.62 102 GLN A O 1
ATOM 769 N N . GLU A 1 103 ? 6.379 -21.594 -7.84 1 91.25 103 GLU A N 1
ATOM 770 C CA . GLU A 1 103 ? 7.84 -21.625 -7.797 1 91.25 103 GLU A CA 1
ATOM 771 C C . GLU A 1 103 ? 8.398 -20.422 -7.043 1 91.25 103 GLU A C 1
ATOM 773 O O . GLU A 1 103 ? 9.562 -20.422 -6.648 1 91.25 103 GLU A O 1
ATOM 778 N N . CYS A 1 104 ? 7.645 -19.453 -6.945 1 94.12 104 CYS A N 1
ATOM 779 C CA . CYS A 1 104 ? 8.109 -18.25 -6.266 1 94.12 104 CYS A CA 1
ATOM 780 C C . CYS A 1 104 ? 8.125 -18.453 -4.758 1 94.12 104 CYS A C 1
ATOM 782 O O . CYS A 1 104 ? 8.625 -17.594 -4.02 1 94.12 104 CYS A O 1
ATOM 784 N N . PHE A 1 105 ? 7.613 -19.562 -4.305 1 94.06 105 PHE A N 1
ATOM 785 C CA . PHE A 1 105 ? 7.496 -19.828 -2.875 1 94.06 105 PHE A CA 1
ATOM 786 C C . PHE A 1 105 ? 8.219 -21.125 -2.502 1 94.06 105 PHE A C 1
ATOM 788 O O . PHE A 1 105 ? 8.453 -21.984 -3.357 1 94.06 105 PHE A O 1
ATOM 795 N N . ASN A 1 106 ? 8.531 -21.203 -1.119 1 91.56 106 ASN A N 1
ATOM 796 C CA . ASN A 1 106 ? 9.008 -22.469 -0.588 1 91.56 106 ASN A CA 1
ATOM 797 C C . ASN A 1 106 ? 7.844 -23.391 -0.213 1 91.56 106 ASN A C 1
ATOM 799 O O . ASN A 1 106 ? 6.695 -22.953 -0.154 1 91.56 106 ASN A O 1
ATOM 803 N N . ALA A 1 107 ? 8.297 -24.594 0.055 1 88.12 107 ALA A N 1
ATOM 804 C CA . ALA A 1 107 ? 7.297 -25.609 0.4 1 88.12 107 ALA A CA 1
ATOM 805 C C . ALA A 1 107 ? 6.566 -25.234 1.688 1 88.12 107 ALA A C 1
ATOM 807 O O . ALA A 1 107 ? 5.391 -25.562 1.859 1 88.12 107 ALA A O 1
ATOM 808 N N . GLU A 1 108 ? 7.23 -24.516 2.535 1 87.38 108 GLU A N 1
ATOM 809 C CA . GLU A 1 108 ? 6.656 -24.109 3.814 1 87.38 108 GLU A CA 1
ATOM 810 C C . GLU A 1 108 ? 5.582 -23.031 3.623 1 87.38 108 GLU A C 1
ATOM 812 O O . GLU A 1 108 ? 4.758 -22.812 4.512 1 87.38 108 GLU A O 1
ATOM 817 N N . GLY A 1 109 ? 5.66 -22.422 2.547 1 91.75 109 GLY A N 1
ATOM 818 C CA . GLY A 1 109 ? 4.645 -21.422 2.236 1 91.75 109 GLY A CA 1
ATOM 819 C C . GLY A 1 109 ? 5.066 -20.016 2.596 1 91.75 109 GLY A C 1
ATOM 820 O O . GLY A 1 109 ? 6.262 -19.703 2.625 1 91.75 109 GLY A O 1
ATOM 821 N N . ALA A 1 110 ? 4.129 -19.141 2.611 1 94.25 110 ALA A N 1
ATOM 822 C CA . ALA A 1 110 ? 4.359 -17.734 2.922 1 94.25 110 ALA A CA 1
ATOM 823 C C . ALA A 1 110 ? 3.305 -17.203 3.891 1 94.25 110 ALA A C 1
ATOM 825 O O . ALA A 1 110 ? 2.184 -17.719 3.934 1 94.25 110 ALA A O 1
ATOM 826 N N . THR A 1 111 ? 3.697 -16.297 4.664 1 95.06 111 THR A N 1
ATOM 827 C CA . THR A 1 111 ? 2.74 -15.562 5.484 1 95.06 111 THR A CA 1
ATOM 828 C C . THR A 1 111 ? 2.09 -14.438 4.684 1 95.06 111 THR A C 1
ATOM 830 O O . THR A 1 111 ? 2.781 -13.641 4.047 1 95.06 111 THR A O 1
ATOM 833 N N . ILE A 1 112 ? 0.773 -14.43 4.715 1 93.38 112 ILE A N 1
ATOM 834 C CA . ILE A 1 112 ? 0.044 -13.406 3.971 1 93.38 112 ILE A CA 1
ATOM 835 C C . ILE A 1 112 ? -0.797 -12.57 4.934 1 93.38 112 ILE A C 1
ATOM 837 O O . ILE A 1 112 ? -1.504 -13.109 5.785 1 93.38 112 ILE A O 1
ATOM 841 N N . THR A 1 113 ? -0.67 -11.328 4.812 1 92.25 113 THR A N 1
ATOM 842 C CA . THR A 1 113 ? -1.557 -10.375 5.473 1 92.25 113 THR A CA 1
ATOM 843 C C . THR A 1 113 ? -2.344 -9.57 4.441 1 92.25 113 THR A C 1
ATOM 845 O O . THR A 1 113 ? -1.762 -8.812 3.666 1 92.25 113 THR A O 1
ATOM 848 N N . ASP A 1 114 ? -3.572 -9.797 4.453 1 89.75 114 ASP A N 1
ATOM 849 C CA . ASP A 1 114 ? -4.484 -9.047 3.596 1 89.75 114 ASP A CA 1
ATOM 850 C C . ASP A 1 114 ? -5.191 -7.945 4.379 1 89.75 114 ASP A C 1
ATOM 852 O O . ASP A 1 114 ? -6.152 -8.211 5.105 1 89.75 114 ASP A O 1
ATOM 856 N N . ILE A 1 115 ? -4.738 -6.777 4.125 1 89.25 115 ILE A N 1
ATOM 857 C CA . ILE A 1 115 ? -5.242 -5.641 4.887 1 89.25 115 ILE A CA 1
ATOM 858 C C . ILE A 1 115 ? -6.578 -5.184 4.305 1 89.25 115 ILE A C 1
ATOM 860 O O . ILE A 1 115 ? -6.648 -4.777 3.141 1 89.25 115 ILE A O 1
ATOM 864 N N . ARG A 1 116 ? -7.582 -5.227 5.18 1 84.38 116 ARG A N 1
ATOM 865 C CA . ARG A 1 116 ? -8.922 -4.805 4.797 1 84.38 116 ARG A CA 1
ATOM 866 C C . ARG A 1 116 ? -9.711 -4.324 6.012 1 84.38 116 ARG A C 1
ATOM 868 O O . ARG A 1 116 ? -9.352 -4.625 7.148 1 84.38 116 ARG A O 1
ATOM 875 N N . ASN A 1 117 ? -10.688 -3.531 5.57 1 81.19 117 ASN A N 1
ATOM 876 C CA . ASN A 1 117 ? -11.641 -3.234 6.637 1 81.19 117 ASN A CA 1
ATOM 877 C C . ASN A 1 117 ? -12.375 -4.488 7.098 1 81.19 117 ASN A C 1
ATOM 879 O O . ASN A 1 117 ? -12.812 -5.293 6.277 1 81.19 117 ASN A O 1
ATOM 883 N N . ARG A 1 118 ? -12.367 -4.598 8.328 1 72.75 118 ARG A N 1
ATOM 884 C CA . ARG A 1 118 ? -13.062 -5.75 8.883 1 72.75 118 ARG A CA 1
ATOM 885 C C . ARG A 1 118 ? -14.43 -5.348 9.43 1 72.75 118 ARG A C 1
ATOM 887 O O . ARG A 1 118 ? -14.586 -4.262 9.992 1 72.75 118 ARG A O 1
ATOM 894 N N . PRO A 1 119 ? -15.312 -6.23 9.227 1 66.25 119 PRO A N 1
ATOM 895 C CA . PRO A 1 119 ? -16.656 -5.914 9.695 1 66.25 119 PRO A CA 1
ATOM 896 C C . PRO A 1 119 ? -16.719 -5.66 11.203 1 66.25 119 PRO A C 1
ATOM 898 O O . PRO A 1 119 ? -17.516 -4.852 11.664 1 66.25 119 PRO A O 1
ATOM 901 N N . ASP A 1 120 ? -15.867 -6.359 11.875 1 63.75 120 ASP A N 1
ATOM 902 C CA . ASP A 1 120 ? -15.891 -6.23 13.328 1 63.75 120 ASP A CA 1
ATOM 903 C C . ASP A 1 120 ? -15.133 -4.98 13.781 1 63.75 120 ASP A C 1
ATOM 905 O O . ASP A 1 120 ? -15.023 -4.715 14.984 1 63.75 120 ASP A O 1
ATOM 909 N N . GLY A 1 121 ? -14.703 -4.262 12.805 1 62.78 121 GLY A N 1
ATOM 910 C CA . GLY A 1 121 ? -13.992 -3.033 13.117 1 62.78 121 GLY A CA 1
ATOM 911 C C . GLY A 1 121 ? -12.586 -3.273 13.633 1 62.78 121 GLY A C 1
ATOM 912 O O . GLY A 1 121 ? -11.891 -2.334 14.039 1 62.78 121 GLY A O 1
ATOM 913 N N . SER A 1 122 ? -12.227 -4.504 13.648 1 62.5 122 SER A N 1
ATOM 914 C CA . SER A 1 122 ? -10.891 -4.828 14.141 1 62.5 122 SER A CA 1
ATOM 915 C C . SER A 1 122 ? -9.812 -4.324 13.188 1 62.5 122 SER A C 1
ATOM 917 O O . SER A 1 122 ? -9.961 -4.41 11.969 1 62.5 122 SER A O 1
ATOM 919 N N . THR A 1 123 ? -8.805 -3.713 13.812 1 59.53 123 THR A N 1
ATOM 920 C CA . THR A 1 123 ? -7.652 -3.266 13.039 1 59.53 123 THR A CA 1
ATOM 921 C C . THR A 1 123 ? -6.715 -4.434 12.75 1 59.53 123 THR A C 1
ATOM 923 O O . THR A 1 123 ? -5.82 -4.32 11.906 1 59.53 123 THR A O 1
ATOM 926 N N . GLN A 1 124 ? -6.965 -5.406 13.469 1 64.38 124 GLN A N 1
ATOM 927 C CA . GLN A 1 124 ? -6.012 -6.504 13.32 1 64.38 124 GLN A CA 1
ATOM 928 C C . GLN A 1 124 ? -6.344 -7.352 12.094 1 64.38 124 GLN A C 1
ATOM 930 O O . GLN A 1 124 ? -7.41 -7.965 12.031 1 64.38 124 GLN A O 1
ATOM 935 N N . ASN A 1 125 ? -5.578 -7.129 11.133 1 74.69 125 ASN A N 1
ATOM 936 C CA . ASN A 1 125 ? -5.633 -8.055 10 1 74.69 125 ASN A CA 1
ATOM 937 C C . ASN A 1 125 ? -4.727 -9.266 10.219 1 74.69 125 ASN A C 1
ATOM 939 O O . ASN A 1 125 ? -3.508 -9.125 10.305 1 74.69 125 ASN A O 1
ATOM 943 N N . PRO A 1 126 ? -5.371 -10.336 10.461 1 75.31 126 PRO A N 1
ATOM 944 C CA . PRO A 1 126 ? -4.578 -11.531 10.758 1 75.31 126 PRO A CA 1
ATOM 945 C C . PRO A 1 126 ? -3.65 -11.93 9.617 1 75.31 126 PRO A C 1
ATOM 947 O O . PRO A 1 126 ? -3.977 -11.711 8.445 1 75.31 126 PRO A O 1
ATOM 950 N N . SER A 1 127 ? -2.523 -12.352 10.047 1 87.5 127 SER A N 1
ATOM 951 C CA . SER A 1 127 ? -1.614 -13 9.109 1 87.5 127 SER A CA 1
ATOM 952 C C . SER A 1 127 ? -1.795 -14.516 9.125 1 87.5 127 SER A C 1
ATOM 954 O O . SER A 1 127 ? -1.98 -15.117 10.188 1 87.5 127 SER A O 1
ATOM 956 N N . ASN A 1 128 ? -1.87 -15.047 7.891 1 88.81 128 ASN A N 1
ATOM 957 C CA . ASN A 1 128 ? -1.998 -16.5 7.77 1 88.81 128 ASN A CA 1
ATOM 958 C C . ASN A 1 128 ? -0.846 -17.094 6.973 1 88.81 128 ASN A C 1
ATOM 960 O O . ASN A 1 128 ? -0.405 -16.516 5.977 1 88.81 128 ASN A O 1
ATOM 964 N N . THR A 1 129 ? -0.376 -18.172 7.543 1 91.25 129 THR A N 1
ATOM 965 C CA . THR A 1 129 ? 0.579 -18.922 6.738 1 91.25 129 THR A CA 1
ATOM 966 C C . THR A 1 129 ? -0.145 -19.875 5.781 1 91.25 129 THR A C 1
ATOM 968 O O . THR A 1 129 ? -0.971 -20.672 6.211 1 91.25 129 THR A O 1
ATOM 971 N N . VAL A 1 130 ? 0.193 -19.703 4.555 1 91.31 130 VAL A N 1
ATOM 972 C CA . VAL A 1 130 ? -0.507 -20.469 3.541 1 91.31 130 VAL A CA 1
ATOM 973 C C . VAL A 1 130 ? 0.501 -21.266 2.709 1 91.31 130 VAL A C 1
ATOM 975 O O . VAL A 1 130 ? 1.633 -20.812 2.506 1 91.31 130 VAL A O 1
ATOM 978 N N . THR A 1 131 ? 0.063 -22.375 2.256 1 90.88 131 THR A N 1
ATOM 979 C CA . THR A 1 131 ? 0.905 -23.219 1.413 1 90.88 131 THR A CA 1
ATOM 980 C C . THR A 1 131 ? 0.905 -22.719 -0.027 1 90.88 131 THR A C 1
ATOM 982 O O . THR A 1 131 ? -0.021 -22.016 -0.447 1 90.88 131 THR A O 1
ATOM 985 N N . PRO A 1 132 ? 1.954 -23.094 -0.746 1 88.5 132 PRO A N 1
ATOM 986 C CA . PRO A 1 132 ? 1.962 -22.719 -2.162 1 88.5 132 PRO A CA 1
ATOM 987 C C . PRO A 1 132 ? 0.748 -23.234 -2.92 1 88.5 132 PRO A C 1
ATOM 989 O O . PRO A 1 132 ? 0.227 -22.562 -3.809 1 88.5 132 PRO A O 1
ATOM 992 N N . ALA A 1 133 ? 0.322 -24.422 -2.551 1 86 133 ALA A N 1
ATOM 993 C CA . ALA A 1 133 ? -0.857 -25 -3.197 1 86 133 ALA A CA 1
ATOM 994 C C . ALA A 1 133 ? -2.09 -24.125 -2.953 1 86 133 ALA A C 1
ATOM 996 O O . ALA A 1 133 ? -2.891 -23.906 -3.865 1 86 133 ALA A O 1
ATOM 997 N N . PHE A 1 134 ? -2.234 -23.734 -1.796 1 88.62 134 PHE A N 1
ATOM 998 C CA . PHE A 1 134 ? -3.355 -22.859 -1.461 1 88.62 134 PHE A CA 1
ATOM 999 C C . PHE A 1 134 ? -3.291 -21.562 -2.258 1 88.62 134 PHE A C 1
ATOM 1001 O O . PHE A 1 134 ? -4.305 -21.109 -2.793 1 88.62 134 PHE A O 1
ATOM 1008 N N . LEU A 1 135 ? -2.121 -21 -2.342 1 87.75 135 LEU A N 1
ATOM 1009 C CA . LEU A 1 135 ? -1.933 -19.75 -3.088 1 87.75 135 LEU A CA 1
ATOM 1010 C C . LEU A 1 135 ? -2.264 -19.953 -4.562 1 87.75 135 LEU A C 1
ATOM 1012 O O . LEU A 1 135 ? -2.922 -19.109 -5.176 1 87.75 135 LEU A O 1
ATOM 1016 N N . ALA A 1 136 ? -1.835 -21.031 -5.051 1 84.38 136 ALA A N 1
ATOM 1017 C CA . ALA A 1 136 ? -2.111 -21.359 -6.445 1 84.38 136 ALA A CA 1
ATOM 1018 C C . ALA A 1 136 ? -3.607 -21.531 -6.684 1 84.38 136 ALA A C 1
ATOM 1020 O O . ALA A 1 136 ? -4.145 -21.062 -7.688 1 84.38 136 ALA A O 1
ATOM 1021 N N . ASP A 1 137 ? -4.246 -22.219 -5.801 1 86.5 137 ASP A N 1
ATOM 1022 C CA . ASP A 1 137 ? -5.68 -22.469 -5.91 1 86.5 137 ASP A CA 1
ATOM 1023 C C . ASP A 1 137 ? -6.465 -21.156 -5.887 1 86.5 137 ASP A C 1
ATOM 1025 O O . ASP A 1 137 ? -7.379 -20.953 -6.691 1 86.5 137 ASP A O 1
ATOM 1029 N N . ARG A 1 138 ? -6.094 -20.281 -5.016 1 88.38 138 ARG A N 1
ATOM 1030 C CA . ARG A 1 138 ? -6.766 -18.984 -4.922 1 88.38 138 ARG A CA 1
ATOM 1031 C C . ARG A 1 138 ? -6.566 -18.172 -6.191 1 88.38 138 ARG A C 1
ATOM 1033 O O . ARG A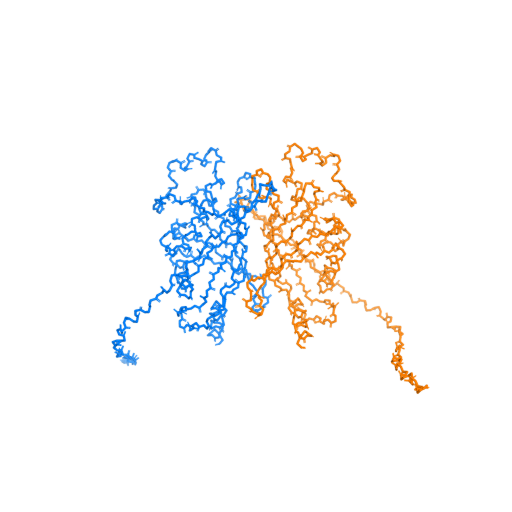 1 138 ? -7.492 -17.516 -6.664 1 88.38 138 ARG A O 1
ATOM 1040 N N . CYS A 1 139 ? -5.395 -18.25 -6.652 1 89.94 139 CYS A N 1
ATOM 1041 C CA . CYS A 1 139 ? -5.113 -17.547 -7.898 1 89.94 139 CYS A CA 1
ATOM 1042 C C . CYS A 1 139 ? -5.934 -18.109 -9.047 1 89.94 139 CYS A C 1
ATOM 1044 O O . CYS A 1 139 ? -6.461 -17.375 -9.875 1 89.94 139 CYS A O 1
ATOM 1046 N N . GLN A 1 140 ? -6.027 -19.375 -9.055 1 89.12 140 GLN A N 1
ATOM 1047 C CA . GLN A 1 140 ? -6.797 -20.031 -10.102 1 89.12 140 GLN A CA 1
ATOM 1048 C C . GLN A 1 140 ? -8.273 -19.641 -10.039 1 89.12 140 GLN A C 1
ATOM 1050 O O . GLN A 1 140 ? -8.898 -19.391 -11.07 1 89.12 140 GLN A O 1
ATOM 1055 N N . GLN A 1 141 ? -8.812 -19.625 -8.906 1 92.62 141 GLN A N 1
ATOM 1056 C CA . GLN A 1 141 ? -10.203 -19.219 -8.727 1 92.62 141 GLN A CA 1
ATOM 1057 C C . GLN A 1 141 ? -10.438 -17.797 -9.25 1 92.62 141 GLN A C 1
ATOM 1059 O O . GLN A 1 141 ? -11.422 -17.531 -9.945 1 92.62 141 GLN A O 1
ATOM 1064 N N . PHE A 1 142 ? -9.586 -16.984 -8.906 1 94 142 PHE A N 1
ATOM 1065 C CA . PHE A 1 142 ? -9.672 -15.586 -9.344 1 94 142 PHE A CA 1
ATOM 1066 C C . PHE A 1 142 ? -9.586 -15.492 -10.859 1 94 142 PHE A C 1
ATOM 1068 O O . PHE A 1 142 ? -10.375 -14.789 -11.492 1 94 142 PHE A O 1
ATOM 1075 N N . LEU A 1 143 ? -8.648 -16.188 -11.391 1 92.69 143 LEU A N 1
ATOM 1076 C CA . LEU A 1 143 ? -8.43 -16.125 -12.836 1 92.69 143 LEU A CA 1
ATOM 1077 C C . LEU A 1 143 ? -9.57 -16.797 -13.594 1 92.69 143 LEU A C 1
ATOM 1079 O O . LEU A 1 143 ? -9.844 -16.453 -14.742 1 92.69 143 LEU A O 1
ATOM 1083 N N . THR A 1 144 ? -10.172 -17.766 -12.977 1 94.75 144 THR A N 1
ATOM 1084 C CA . THR A 1 144 ? -11.367 -18.375 -13.562 1 94.75 144 THR A CA 1
ATOM 1085 C C . THR A 1 144 ? -12.508 -17.359 -13.625 1 94.75 144 THR A C 1
ATOM 1087 O O . THR A 1 144 ? -13.258 -17.328 -14.602 1 94.75 144 THR A O 1
ATOM 1090 N N . ALA A 1 145 ? -12.578 -16.562 -12.609 1 95.69 145 ALA A N 1
ATOM 1091 C CA . ALA A 1 145 ? -13.586 -15.508 -12.586 1 95.69 145 ALA A CA 1
ATOM 1092 C C . ALA A 1 145 ? -13.258 -14.414 -13.602 1 95.69 145 ALA A C 1
ATOM 1094 O O . ALA A 1 145 ? -14.156 -13.766 -14.141 1 95.69 145 ALA A O 1
ATOM 1095 N N . HIS A 1 146 ? -12 -14.234 -13.734 1 94.19 146 HIS A N 1
ATOM 1096 C CA . HIS A 1 146 ? -11.516 -13.156 -14.586 1 94.19 146 HIS A CA 1
ATOM 1097 C C . HIS A 1 146 ? -10.539 -13.68 -15.633 1 94.19 146 HIS A C 1
ATOM 1099 O O . HIS A 1 146 ? -9.352 -13.344 -15.602 1 94.19 146 HIS A O 1
ATOM 1105 N N . PRO A 1 147 ? -11.008 -14.32 -16.641 1 93.19 147 PRO A N 1
ATOM 1106 C CA . PRO A 1 147 ? -10.117 -15.023 -17.562 1 93.19 147 PRO A CA 1
ATOM 1107 C C . PRO A 1 147 ? -9.289 -14.062 -18.422 1 93.19 147 PRO A C 1
ATOM 1109 O O . PRO A 1 147 ? -8.25 -14.461 -18.953 1 93.19 147 PRO A O 1
ATOM 1112 N N . GLU A 1 148 ? -9.609 -12.836 -18.562 1 90.5 148 GLU A N 1
ATOM 1113 C CA . GLU A 1 148 ? -8.883 -11.875 -19.391 1 90.5 148 GLU A CA 1
ATOM 1114 C C . GLU A 1 148 ? -8.117 -10.875 -18.531 1 90.5 148 GLU A C 1
ATOM 1116 O O . GLU A 1 148 ? -7.805 -9.773 -18.984 1 90.5 148 GLU A O 1
ATOM 1121 N N . CYS A 1 149 ? -7.895 -11.258 -17.328 1 90.62 149 CYS A N 1
ATOM 1122 C CA . CYS A 1 149 ? -7.223 -10.359 -16.406 1 90.62 149 CYS A CA 1
ATOM 1123 C C . CYS A 1 149 ? -5.816 -10.031 -16.891 1 90.62 149 CYS A C 1
ATOM 1125 O O . CYS A 1 149 ? -5.051 -10.922 -17.25 1 90.62 149 CYS A O 1
ATOM 1127 N N . ASP A 1 150 ? -5.512 -8.703 -16.891 1 91.38 150 ASP A N 1
ATOM 1128 C CA . ASP A 1 150 ? -4.18 -8.188 -17.188 1 91.38 150 ASP A CA 1
ATOM 1129 C C . ASP A 1 150 ? -3.619 -7.41 -16 1 91.38 150 ASP A C 1
ATOM 1131 O O . ASP A 1 150 ? -4.297 -6.547 -15.438 1 91.38 150 ASP A O 1
ATOM 1135 N N . VAL A 1 151 ? -2.436 -7.84 -15.633 1 91 151 VAL A N 1
ATOM 1136 C CA . VAL A 1 151 ? -1.789 -7.16 -14.516 1 91 151 VAL A CA 1
ATOM 1137 C C . VAL A 1 151 ? -0.832 -6.094 -15.047 1 91 151 VAL A C 1
ATOM 1139 O O . VAL A 1 151 ? -0.013 -6.367 -15.922 1 91 151 VAL A O 1
ATOM 1142 N N . LYS A 1 152 ? -0.947 -4.922 -14.523 1 91.44 152 LYS A N 1
ATOM 1143 C CA . LYS A 1 152 ? -0.078 -3.795 -14.852 1 91.44 152 LYS A CA 1
ATOM 1144 C C . LYS A 1 152 ? 0.467 -3.131 -13.594 1 91.44 152 LYS A C 1
ATOM 1146 O O . LYS A 1 152 ? 0.025 -3.436 -12.484 1 91.44 152 LYS A O 1
ATOM 1151 N N . PHE A 1 153 ? 1.487 -2.312 -13.867 1 92.62 153 PHE A N 1
ATOM 1152 C CA . PHE A 1 153 ? 2.1 -1.643 -12.719 1 92.62 153 PHE A CA 1
ATOM 1153 C C . PHE A 1 153 ? 2.018 -0.129 -12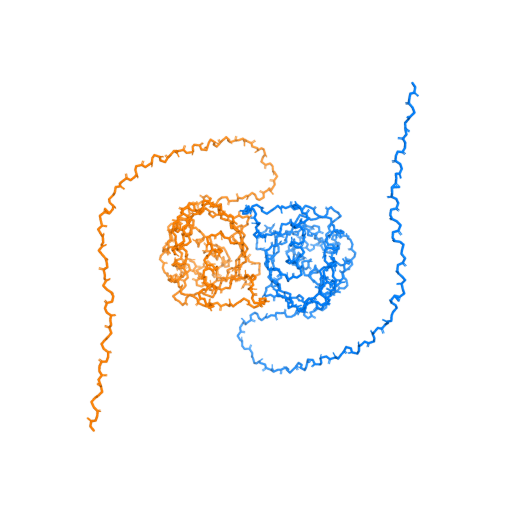.875 1 92.62 153 PHE A C 1
ATOM 1155 O O . PHE A 1 153 ? 2.371 0.416 -13.922 1 92.62 153 PHE A O 1
ATOM 1162 N N . TYR A 1 154 ? 1.476 0.533 -11.836 1 89.44 154 TYR A N 1
ATOM 1163 C CA . TYR A 1 154 ? 1.744 1.963 -11.734 1 89.44 154 TYR A CA 1
ATOM 1164 C C . TYR A 1 154 ? 3.203 2.219 -11.375 1 89.44 154 TYR A C 1
ATOM 1166 O O . TYR A 1 154 ? 3.809 3.178 -11.859 1 89.44 154 TYR A O 1
ATOM 1174 N N . TYR A 1 155 ? 3.684 1.339 -10.5 1 89.94 155 TYR A N 1
ATOM 1175 C CA . TYR A 1 155 ? 5.082 1.343 -10.078 1 89.94 155 TYR A CA 1
ATOM 1176 C C . TYR A 1 155 ? 5.613 -0.079 -9.953 1 89.94 155 TYR A C 1
ATOM 1178 O O . TYR A 1 155 ? 5.113 -0.866 -9.141 1 89.94 155 TYR A O 1
ATOM 1186 N N . SER A 1 156 ? 6.625 -0.327 -10.711 1 93.38 156 SER A N 1
ATOM 1187 C CA . SER A 1 156 ? 7.152 -1.683 -10.82 1 93.38 156 SER A CA 1
ATOM 1188 C C . SER A 1 156 ? 7.812 -2.125 -9.523 1 93.38 156 SER A C 1
ATOM 1190 O O . SER A 1 156 ? 8.297 -1.293 -8.75 1 93.38 156 SER A O 1
ATOM 1192 N N . PRO A 1 157 ? 7.879 -3.424 -9.359 1 94.69 157 PRO A N 1
ATOM 1193 C CA . PRO A 1 157 ? 8.508 -3.941 -8.141 1 94.69 157 PRO A CA 1
ATOM 1194 C C . PRO A 1 157 ? 9.906 -3.375 -7.914 1 94.69 157 PRO A C 1
ATOM 1196 O O . PRO A 1 157 ? 10.758 -3.449 -8.805 1 94.69 157 PRO A O 1
ATOM 1199 N N . THR A 1 158 ? 10.086 -2.863 -6.711 1 95.06 158 THR A N 1
ATOM 1200 C CA . THR A 1 158 ? 11.344 -2.217 -6.355 1 95.06 158 THR A CA 1
ATOM 1201 C C . THR A 1 158 ? 11.719 -2.514 -4.906 1 95.06 158 THR A C 1
ATOM 1203 O O . THR A 1 158 ? 10.883 -2.377 -4.008 1 95.06 158 THR A O 1
ATOM 1206 N N . CYS A 1 159 ? 13 -2.832 -4.746 1 95.25 159 CYS A N 1
ATOM 1207 C CA . CYS A 1 159 ? 13.453 -3.098 -3.387 1 95.25 159 CYS A CA 1
ATOM 1208 C C . CYS A 1 159 ? 13.648 -1.8 -2.613 1 95.25 159 CYS A C 1
ATOM 1210 O O . CYS A 1 159 ? 14.023 -0.778 -3.189 1 95.25 159 CYS A O 1
ATOM 1212 N N . GLY A 1 160 ? 13.406 -1.894 -1.301 1 93.25 160 GLY A N 1
ATOM 1213 C CA . GLY A 1 160 ? 13.805 -0.781 -0.452 1 93.25 160 GLY A CA 1
ATOM 1214 C C . GLY A 1 160 ? 15.305 -0.562 -0.415 1 93.25 160 GLY A C 1
ATOM 1215 O O . GLY A 1 160 ? 16.078 -1.492 -0.65 1 93.25 160 GLY A O 1
ATOM 1216 N N . ARG A 1 161 ? 15.641 0.587 -0.143 1 90.12 161 ARG A N 1
ATOM 1217 C CA . ARG A 1 161 ? 17.062 0.868 -0.072 1 90.12 161 ARG A CA 1
ATOM 1218 C C . ARG A 1 161 ? 17.688 0.28 1.195 1 90.12 161 ARG A C 1
ATOM 1220 O O . ARG A 1 161 ? 16.953 -0.111 2.115 1 90.12 161 ARG A O 1
ATOM 1227 N N . GLY A 1 162 ? 19.016 0.223 1.24 1 86 162 GLY A N 1
ATOM 1228 C CA . GLY A 1 162 ? 19.734 -0.186 2.432 1 86 162 GLY A CA 1
ATOM 1229 C C . GLY A 1 162 ? 20.203 -1.63 2.385 1 86 162 GLY A C 1
ATOM 1230 O O . GLY A 1 162 ? 19.547 -2.475 1.764 1 86 162 GLY A O 1
ATOM 1231 N N . LYS A 1 163 ? 21.203 -1.779 3.111 1 82.12 163 LYS A N 1
ATOM 1232 C CA . LYS A 1 163 ? 21.75 -3.133 3.182 1 82.12 163 LYS A CA 1
ATOM 1233 C C . LYS A 1 163 ? 20.828 -4.055 3.979 1 82.12 163 LYS A C 1
ATOM 1235 O O . LYS A 1 163 ? 20.328 -3.676 5.043 1 82.12 163 LYS A O 1
ATOM 1240 N N . GLY A 1 164 ? 20.484 -5.16 3.402 1 84.06 164 GLY A N 1
ATOM 1241 C CA . GLY A 1 164 ? 19.703 -6.156 4.121 1 84.06 164 GLY A CA 1
ATOM 1242 C C . GLY A 1 164 ? 18.203 -5.945 3.996 1 84.06 164 GLY A C 1
ATOM 1243 O O . GLY A 1 164 ? 17.422 -6.707 4.562 1 84.06 164 GLY A O 1
ATOM 1244 N N . ASN A 1 165 ? 17.891 -4.852 3.303 1 90.94 165 ASN A N 1
ATOM 1245 C CA . ASN A 1 165 ? 16.453 -4.68 3.068 1 90.94 165 ASN A CA 1
ATOM 1246 C C . ASN A 1 165 ? 15.945 -5.629 1.988 1 90.94 165 ASN A C 1
ATOM 1248 O O . ASN A 1 165 ? 16.25 -5.453 0.807 1 90.94 165 ASN A O 1
ATOM 1252 N N . ASN A 1 166 ? 15.078 -6.527 2.422 1 94.56 166 ASN A N 1
ATOM 1253 C CA . ASN A 1 166 ? 14.602 -7.578 1.532 1 94.56 166 ASN A CA 1
ATOM 1254 C C . ASN A 1 166 ? 13.164 -7.332 1.086 1 94.56 166 ASN A C 1
ATOM 1256 O O . ASN A 1 166 ? 12.562 -8.172 0.411 1 94.56 166 ASN A O 1
ATOM 1260 N N . TRP A 1 167 ? 12.641 -6.191 1.43 1 96.56 167 TRP A N 1
ATOM 1261 C CA . TRP A 1 167 ? 11.273 -5.871 1.033 1 96.56 167 TRP A CA 1
ATOM 1262 C C . TRP A 1 167 ? 11.234 -5.316 -0.387 1 96.56 167 TRP A C 1
ATOM 1264 O O . TRP A 1 167 ? 12 -4.418 -0.73 1 96.56 167 TRP A O 1
ATOM 1274 N N . VAL A 1 168 ? 10.391 -5.895 -1.169 1 96.56 168 VAL A N 1
ATOM 1275 C CA . VAL A 1 168 ? 10.086 -5.418 -2.512 1 96.56 168 VAL A CA 1
ATOM 1276 C C . VAL A 1 168 ? 8.68 -4.809 -2.533 1 96.56 168 VAL A C 1
ATOM 1278 O O . VAL A 1 168 ? 7.719 -5.438 -2.088 1 96.56 168 VAL A O 1
ATOM 1281 N N . TYR A 1 169 ? 8.586 -3.658 -3.086 1 95.94 169 TYR A N 1
ATOM 1282 C CA . TYR A 1 169 ? 7.324 -2.93 -3.154 1 95.94 169 TYR A CA 1
ATOM 1283 C C . TYR A 1 169 ? 6.793 -2.895 -4.582 1 95.94 169 TYR A C 1
ATOM 1285 O O . TYR A 1 169 ? 7.559 -2.717 -5.531 1 95.94 169 TYR A O 1
ATOM 1293 N N . ALA A 1 170 ? 5.477 -3.043 -4.656 1 96.25 170 ALA A N 1
ATOM 1294 C CA . ALA A 1 170 ? 4.832 -2.961 -5.965 1 96.25 170 ALA A CA 1
ATOM 1295 C C . ALA A 1 170 ? 3.492 -2.238 -5.871 1 96.25 170 ALA A C 1
ATOM 1297 O O . ALA A 1 170 ? 2.736 -2.436 -4.918 1 96.25 170 ALA A O 1
ATOM 1298 N N . HIS A 1 171 ? 3.244 -1.39 -6.816 1 94.25 171 HIS A N 1
ATOM 1299 C CA . HIS A 1 171 ? 1.933 -0.803 -7.066 1 94.25 171 HIS A CA 1
ATOM 1300 C C . HIS A 1 171 ? 1.365 -1.276 -8.398 1 94.25 171 HIS A C 1
ATOM 1302 O O . HIS A 1 171 ? 1.87 -0.903 -9.461 1 94.25 171 HIS A O 1
ATOM 1308 N N . TRP A 1 172 ? 0.351 -2.045 -8.188 1 93.19 172 TRP A N 1
ATOM 1309 C CA . TRP A 1 172 ? -0.159 -2.773 -9.344 1 93.19 172 TRP A CA 1
ATOM 1310 C C . TRP A 1 172 ? -1.656 -2.541 -9.523 1 93.19 172 TRP A C 1
ATOM 1312 O O . TRP A 1 172 ? -2.314 -2.004 -8.625 1 93.19 172 TRP A O 1
ATOM 1322 N N . TYR A 1 173 ? -2.068 -2.777 -10.742 1 89.88 173 TYR A N 1
ATOM 1323 C CA . TYR A 1 173 ? -3.5 -2.818 -11.023 1 89.88 173 TYR A CA 1
ATOM 1324 C C . TYR A 1 173 ? -3.826 -3.904 -12.039 1 89.88 173 TYR A C 1
ATOM 1326 O O . TYR A 1 173 ? -2.943 -4.371 -12.766 1 89.88 173 TYR A O 1
ATOM 1334 N N . GLU A 1 174 ? -5.031 -4.344 -11.922 1 89.75 174 GLU A N 1
ATOM 1335 C CA . GLU A 1 174 ? -5.551 -5.379 -12.805 1 89.75 174 GLU A CA 1
ATOM 1336 C C . GLU A 1 174 ? -6.758 -4.879 -13.594 1 89.75 174 GLU A C 1
ATOM 1338 O O . GLU A 1 174 ? -7.602 -4.16 -13.055 1 89.75 174 GLU A O 1
ATOM 1343 N N . GLU A 1 175 ? -6.699 -5.203 -14.859 1 87.19 175 GLU A N 1
ATOM 1344 C CA . GLU A 1 175 ? -7.816 -4.879 -15.742 1 87.19 175 GLU A CA 1
ATOM 1345 C C . GLU A 1 175 ? -8.469 -6.141 -16.297 1 87.19 175 GLU A C 1
ATOM 1347 O O . GLU A 1 175 ? -7.816 -7.18 -16.422 1 87.19 175 GLU A O 1
ATOM 1352 N N . GLY A 1 176 ? -9.789 -6.008 -16.531 1 90.56 176 GLY A N 1
ATOM 1353 C CA . GLY A 1 176 ? -10.586 -7.109 -17.047 1 90.56 176 GLY A CA 1
ATOM 1354 C C . GLY A 1 176 ? -12.055 -7.008 -16.672 1 90.56 176 GLY A C 1
ATOM 1355 O O . GLY A 1 176 ? -12.578 -5.906 -16.484 1 90.56 176 GLY A O 1
ATOM 1356 N N . THR A 1 177 ? -12.664 -8.164 -16.75 1 91.88 177 THR A N 1
ATOM 1357 C CA . THR A 1 177 ? -14.078 -8.25 -16.422 1 91.88 177 THR A CA 1
ATOM 1358 C C . THR A 1 177 ? -14.391 -9.547 -15.695 1 91.88 177 THR A C 1
ATOM 1360 O O . THR A 1 177 ? -13.719 -10.562 -15.898 1 91.88 177 THR A O 1
ATOM 1363 N N . TRP A 1 178 ? -15.297 -9.375 -14.812 1 94.38 178 TRP A N 1
ATOM 1364 C CA . TRP A 1 178 ? -15.852 -10.609 -14.266 1 94.38 178 TRP A CA 1
ATOM 1365 C C . TRP A 1 178 ? -16.766 -11.297 -15.281 1 94.38 178 TRP A C 1
ATOM 1367 O O . TRP A 1 178 ? -17.953 -11.008 -15.344 1 94.38 178 TRP A O 1
ATOM 1377 N N . SER A 1 179 ? -16.203 -12.266 -15.93 1 96.31 179 SER A N 1
ATOM 1378 C CA . SER A 1 179 ? -16.922 -12.898 -17.031 1 96.31 179 SER A CA 1
ATOM 1379 C C . SER A 1 179 ? -16.984 -14.414 -16.859 1 96.31 179 SER A C 1
ATOM 1381 O O . SER A 1 179 ? -17.688 -15.102 -17.594 1 96.31 179 SER A O 1
ATOM 1383 N N . GLY A 1 180 ? -16.25 -14.93 -15.906 1 96.69 180 GLY A N 1
ATOM 1384 C CA . GLY A 1 180 ? -16.25 -16.359 -15.672 1 96.69 180 GLY A CA 1
ATOM 1385 C C . GLY A 1 180 ? -16.953 -16.766 -14.383 1 96.69 180 GLY A C 1
ATOM 1386 O O . GLY A 1 180 ? -16.953 -16 -13.422 1 96.69 180 GLY A O 1
ATOM 1387 N N . GLU A 1 181 ? -17.5 -17.969 -14.414 1 96.62 181 GLU A N 1
ATOM 1388 C CA . GLU A 1 181 ? -18.047 -18.547 -13.188 1 96.62 181 GLU A CA 1
ATOM 1389 C C . GLU A 1 181 ? -16.953 -19.188 -12.344 1 96.62 181 GLU A C 1
ATOM 1391 O O . GLU A 1 181 ? -16.141 -19.953 -12.859 1 96.62 181 GLU A O 1
ATOM 1396 N N . SER A 1 182 ? -16.969 -18.766 -11.07 1 96 182 SER A N 1
ATOM 1397 C CA . SER A 1 182 ? -15.992 -19.328 -10.141 1 96 182 SER A CA 1
ATOM 1398 C C . SER A 1 182 ? -16.547 -19.406 -8.727 1 96 182 SER A C 1
ATOM 1400 O O . SER A 1 182 ? -17.219 -18.484 -8.266 1 96 182 SER A O 1
ATOM 1402 N N . GLU A 1 183 ? -16.328 -20.562 -8.039 1 95 183 GLU A N 1
ATOM 1403 C CA . GLU A 1 183 ? -16.75 -20.812 -6.664 1 95 183 GLU A CA 1
ATOM 1404 C C . GLU A 1 183 ? -18.266 -20.672 -6.523 1 95 183 GLU A C 1
ATOM 1406 O O . GLU A 1 183 ? -18.75 -20.078 -5.547 1 95 183 GLU A O 1
ATOM 1411 N N . GLY A 1 184 ? -18.906 -21 -7.582 1 93.62 184 GLY A N 1
ATOM 1412 C CA . GLY A 1 184 ? -20.359 -21.016 -7.551 1 93.62 184 GLY A CA 1
ATOM 1413 C C . GLY A 1 184 ? -20.969 -19.656 -7.809 1 93.62 184 GLY A C 1
ATOM 1414 O O . GLY A 1 184 ? -22.203 -19.5 -7.77 1 93.62 184 GLY A O 1
ATOM 1415 N N . LEU A 1 185 ? -20.203 -18.672 -8.07 1 95.25 185 LEU A N 1
ATOM 1416 C CA . LEU A 1 185 ? -20.703 -17.312 -8.312 1 95.25 185 LEU A CA 1
ATOM 1417 C C . LEU A 1 185 ? -20.75 -17.016 -9.805 1 95.25 185 LEU A C 1
ATOM 1419 O O . LEU A 1 185 ? -19.766 -17.188 -10.523 1 95.25 185 LEU A O 1
ATOM 1423 N N . LYS A 1 186 ? -21.906 -16.531 -10.234 1 96.44 186 LYS A N 1
ATOM 1424 C CA . LYS A 1 186 ? -22.125 -16.203 -11.641 1 96.44 186 LYS A CA 1
ATOM 1425 C C . LYS A 1 186 ? -21.656 -14.789 -11.961 1 96.44 186 LYS A C 1
ATOM 1427 O O . LYS A 1 186 ? -21.859 -13.859 -11.172 1 96.44 186 LYS A O 1
ATOM 1432 N N . PRO A 1 187 ? -21.047 -14.641 -13.156 1 96.06 187 PRO A N 1
ATOM 1433 C CA . PRO A 1 187 ? -20.547 -13.312 -13.516 1 96.06 187 PRO A CA 1
ATOM 1434 C C . PRO A 1 187 ? -21.688 -12.32 -13.812 1 96.06 187 PRO A C 1
ATOM 1436 O O . PRO A 1 187 ? -22.766 -12.727 -14.234 1 96.06 187 PRO A O 1
ATOM 1439 N N . ASP A 1 188 ? -21.375 -11.039 -13.586 1 92.25 188 ASP A N 1
ATOM 1440 C CA . ASP A 1 188 ? -22.359 -10.008 -13.898 1 92.25 188 ASP A CA 1
ATOM 1441 C C . ASP A 1 188 ? -21.812 -9 -14.906 1 92.25 188 ASP A C 1
ATOM 1443 O O . ASP A 1 188 ? -22.438 -7.984 -15.188 1 92.25 188 ASP A O 1
ATOM 1447 N N . GLY A 1 189 ? -20.672 -9.297 -15.414 1 92.38 189 GLY A N 1
ATOM 1448 C CA . GLY A 1 189 ? -20.078 -8.461 -16.453 1 92.38 189 GLY A CA 1
ATOM 1449 C C . GLY A 1 189 ? -19.406 -7.215 -15.898 1 92.38 189 GLY A C 1
ATOM 1450 O O . GLY A 1 189 ? -18.922 -6.379 -16.656 1 92.38 189 GLY A O 1
ATOM 1451 N N . SER A 1 190 ? -19.234 -7.121 -14.586 1 89.69 190 SER A N 1
ATOM 1452 C CA . SER A 1 190 ? -18.625 -5.938 -13.992 1 89.69 190 SER A CA 1
ATOM 1453 C C . SER A 1 190 ? -17.141 -5.859 -14.32 1 89.69 190 SER A C 1
ATOM 1455 O O . SER A 1 190 ? -16.453 -6.883 -14.406 1 89.69 190 SER A O 1
ATOM 1457 N N . PRO A 1 191 ? -16.719 -4.645 -14.445 1 87.94 191 PRO A N 1
ATOM 1458 C CA . PRO A 1 191 ? -15.281 -4.477 -14.695 1 87.94 191 PRO A CA 1
ATOM 1459 C C . PRO A 1 191 ? -14.422 -4.871 -13.492 1 87.94 191 PRO A C 1
ATOM 1461 O O . PRO A 1 191 ? -14.836 -4.684 -12.344 1 87.94 191 PRO A O 1
ATOM 1464 N N . LEU A 1 192 ? -13.289 -5.465 -13.844 1 86.12 192 LEU A N 1
ATOM 1465 C CA . LEU A 1 192 ? -12.25 -5.711 -12.859 1 86.12 192 LEU A CA 1
ATOM 1466 C C . LEU A 1 192 ? -11.422 -4.453 -12.609 1 86.12 192 LEU A C 1
ATOM 1468 O O . LEU A 1 192 ? -10.672 -4.016 -13.492 1 86.12 192 LEU A O 1
ATOM 1472 N N . ALA A 1 193 ? -11.703 -3.756 -11.586 1 78.75 193 ALA A N 1
ATOM 1473 C CA . ALA A 1 193 ? -10.922 -2.582 -11.211 1 78.75 193 ALA A CA 1
ATOM 1474 C C . ALA A 1 193 ? -10.195 -2.809 -9.883 1 78.75 193 ALA A C 1
ATOM 1476 O O . ALA A 1 193 ? -10.539 -2.193 -8.875 1 78.75 193 ALA A O 1
ATOM 1477 N N . VAL A 1 194 ? -9.258 -3.705 -9.953 1 88.62 194 VAL A N 1
ATOM 1478 C CA . VAL A 1 194 ? -8.508 -4.012 -8.734 1 88.62 194 VAL A CA 1
ATOM 1479 C C . VAL A 1 194 ? -7.129 -3.365 -8.797 1 88.62 194 VAL A C 1
ATOM 1481 O O . VAL A 1 194 ? -6.457 -3.428 -9.828 1 88.62 194 VAL A O 1
ATOM 1484 N N . GLN A 1 195 ? -6.797 -2.691 -7.789 1 90.94 195 GLN A N 1
ATOM 1485 C CA . GLN A 1 195 ? -5.461 -2.125 -7.648 1 90.94 195 GLN A CA 1
ATOM 1486 C C . GLN A 1 195 ? -4.965 -2.242 -6.207 1 90.94 195 GLN A C 1
ATOM 1488 O O . GLN A 1 195 ? -5.766 -2.305 -5.273 1 90.94 195 GLN A O 1
ATOM 1493 N N . GLY A 1 196 ? -3.676 -2.338 -6.117 1 92.62 196 GLY A N 1
ATOM 1494 C CA . GLY A 1 196 ? -3.16 -2.527 -4.773 1 92.62 196 GLY A CA 1
ATOM 1495 C C . GLY A 1 196 ? -1.703 -2.131 -4.629 1 92.62 196 GLY A C 1
ATOM 1496 O O . GLY A 1 196 ? -0.989 -2 -5.625 1 92.62 196 GLY A O 1
ATOM 1497 N N . GLN A 1 197 ? -1.361 -1.748 -3.43 1 94.69 197 GLN A N 1
ATOM 1498 C CA . GLN A 1 197 ? 0.027 -1.656 -2.988 1 94.69 197 GLN A CA 1
ATOM 1499 C C . GLN A 1 197 ? 0.402 -2.838 -2.1 1 94.69 197 GLN A C 1
ATOM 1501 O O . GLN A 1 197 ? -0.268 -3.107 -1.101 1 94.69 197 GLN A O 1
ATOM 1506 N N . THR A 1 198 ? 1.427 -3.527 -2.543 1 96.12 198 THR A N 1
ATOM 1507 C CA . THR A 1 198 ? 1.851 -4.754 -1.876 1 96.12 198 THR A CA 1
ATOM 1508 C C . THR A 1 198 ? 3.35 -4.723 -1.589 1 96.12 198 THR A C 1
ATOM 1510 O O . THR A 1 198 ? 4.133 -4.234 -2.402 1 96.12 198 THR A O 1
ATOM 1513 N N . ARG A 1 199 ? 3.658 -5.234 -0.43 1 96.5 199 ARG A N 1
ATOM 1514 C CA . ARG A 1 199 ? 5.074 -5.496 -0.195 1 96.5 199 ARG A CA 1
ATOM 1515 C C . ARG A 1 199 ? 5.332 -6.988 -0.023 1 96.5 199 ARG A C 1
ATOM 1517 O O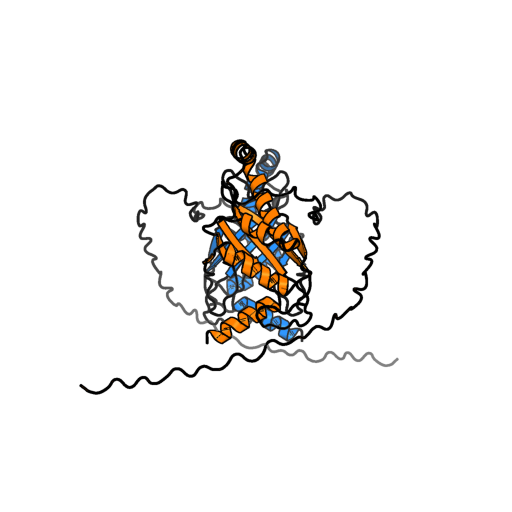 . ARG A 1 199 ? 4.527 -7.699 0.579 1 96.5 199 ARG A O 1
ATOM 1524 N N . PHE A 1 200 ? 6.457 -7.418 -0.51 1 97 200 PHE A N 1
ATOM 1525 C CA . PHE A 1 200 ? 6.918 -8.797 -0.492 1 97 200 PHE A CA 1
ATOM 1526 C C . PHE A 1 200 ? 8.25 -8.914 0.237 1 97 200 PHE A C 1
ATOM 1528 O O . PHE A 1 200 ? 9.211 -8.219 -0.099 1 97 200 PHE A O 1
ATOM 1535 N N . TRP A 1 201 ? 8.242 -9.742 1.212 1 97.06 201 TRP A N 1
ATOM 1536 C CA . TRP A 1 201 ? 9.539 -10.117 1.765 1 97.06 201 TRP A CA 1
ATOM 1537 C C . TRP A 1 201 ? 10.133 -11.297 1.007 1 97.06 201 TRP A C 1
ATOM 1539 O O . TRP A 1 201 ? 9.547 -12.383 0.977 1 97.06 201 TRP A O 1
ATOM 1549 N N . VAL A 1 202 ? 11.32 -11.055 0.397 1 96.06 202 VAL A N 1
ATOM 1550 C CA . VAL A 1 202 ? 11.984 -12.094 -0.386 1 96.06 202 VAL A CA 1
ATOM 1551 C C . VAL A 1 202 ? 13.297 -12.484 0.277 1 96.06 202 VAL A C 1
ATOM 1553 O O . VAL A 1 202 ? 14.211 -11.664 0.389 1 96.06 202 VAL A O 1
ATOM 1556 N N . GLY A 1 203 ? 13.422 -13.734 0.615 1 93.25 203 GLY A N 1
ATOM 1557 C CA . GLY A 1 203 ? 14.602 -14.219 1.323 1 93.25 203 GLY A CA 1
ATOM 1558 C C . GLY A 1 203 ? 15.812 -14.383 0.425 1 93.25 203 GLY A C 1
ATOM 1559 O O . GLY A 1 203 ? 15.727 -14.164 -0.785 1 93.25 203 GLY A O 1
ATOM 1560 N N . ASP A 1 204 ? 16.891 -14.758 1.047 1 89.56 204 ASP A N 1
ATOM 1561 C CA . ASP A 1 204 ? 18.141 -14.961 0.311 1 89.56 204 ASP A CA 1
ATOM 1562 C C . ASP A 1 204 ? 18.062 -16.219 -0.545 1 89.56 204 ASP A C 1
ATOM 1564 O O . ASP A 1 204 ? 18.906 -16.438 -1.421 1 89.56 204 ASP A O 1
ATOM 1568 N N . ASP A 1 205 ? 17.172 -17.016 -0.242 1 90.88 205 ASP A N 1
ATOM 1569 C CA . ASP A 1 205 ? 16.922 -18.172 -1.091 1 90.88 205 ASP A CA 1
ATOM 1570 C C . ASP A 1 205 ? 16.078 -17.797 -2.307 1 90.88 205 ASP A C 1
ATOM 1572 O O . ASP A 1 205 ? 15.703 -18.672 -3.104 1 90.88 205 ASP A O 1
ATOM 1576 N N . LEU A 1 206 ? 15.688 -16.516 -2.398 1 94.5 206 LEU A N 1
ATOM 1577 C CA . LEU A 1 206 ? 14.945 -15.93 -3.51 1 94.5 206 LEU A CA 1
ATOM 1578 C C . LEU A 1 206 ? 13.547 -16.547 -3.607 1 94.5 206 LEU A C 1
ATOM 1580 O O . LEU A 1 206 ? 13.094 -16.891 -4.699 1 94.5 206 LEU A O 1
ATOM 1584 N N . LYS A 1 207 ? 12.977 -16.688 -2.408 1 95.5 207 LYS A N 1
ATOM 1585 C CA . LYS A 1 207 ? 11.586 -17.094 -2.262 1 95.5 207 LYS A CA 1
ATOM 1586 C C . LYS A 1 207 ? 10.789 -16.062 -1.475 1 95.5 207 LYS A C 1
ATOM 1588 O O . LYS A 1 207 ? 11.305 -15.461 -0.529 1 95.5 207 LYS A O 1
ATOM 1593 N N . ILE A 1 208 ? 9.578 -15.875 -1.931 1 95.88 208 ILE A N 1
ATOM 1594 C CA . ILE A 1 208 ? 8.688 -14.992 -1.186 1 95.88 208 ILE A CA 1
ATOM 1595 C C . ILE A 1 208 ? 8.258 -15.664 0.113 1 95.88 208 ILE A C 1
ATOM 1597 O O . ILE A 1 208 ? 7.73 -16.781 0.094 1 95.88 208 ILE A O 1
ATOM 1601 N N . LYS A 1 209 ? 8.406 -14.93 1.205 1 96.12 209 LYS A N 1
ATOM 1602 C CA . LYS A 1 209 ? 8.117 -15.5 2.514 1 96.12 209 LYS A CA 1
ATOM 1603 C C . LYS A 1 209 ? 6.961 -14.766 3.189 1 96.12 209 LYS A C 1
ATOM 1605 O O . LYS A 1 209 ? 6.324 -15.305 4.102 1 96.12 209 LYS A O 1
ATOM 1610 N N . GLU A 1 210 ? 6.84 -13.578 2.783 1 96.25 210 GLU A N 1
ATOM 1611 C CA . GLU A 1 210 ? 5.77 -12.758 3.346 1 96.25 210 GLU A CA 1
ATOM 1612 C C . GLU A 1 210 ? 5.18 -11.82 2.299 1 96.25 210 GLU A C 1
ATOM 1614 O O . GLU A 1 210 ? 5.918 -11.227 1.504 1 96.25 210 GLU A O 1
ATOM 1619 N N . ILE A 1 211 ? 3.848 -11.758 2.291 1 95.12 211 ILE A N 1
ATOM 1620 C CA . ILE A 1 211 ? 3.119 -10.812 1.456 1 95.12 211 ILE A CA 1
ATOM 1621 C C . ILE A 1 211 ? 2.172 -9.984 2.32 1 95.12 211 ILE A C 1
ATOM 1623 O O . ILE A 1 211 ? 1.379 -10.531 3.088 1 95.12 211 ILE A O 1
ATOM 1627 N N . VAL A 1 212 ? 2.33 -8.711 2.236 1 94.94 212 VAL A N 1
ATOM 1628 C CA . VAL A 1 212 ? 1.371 -7.793 2.846 1 94.94 212 VAL A CA 1
ATOM 1629 C C . VAL A 1 212 ? 0.66 -6.992 1.757 1 94.94 212 VAL A C 1
ATOM 1631 O O . VAL A 1 212 ? 1.292 -6.219 1.034 1 94.94 212 VAL A O 1
ATOM 1634 N N . ILE A 1 213 ? -0.615 -7.164 1.715 1 93.88 213 ILE A N 1
ATOM 1635 C CA . ILE A 1 213 ? -1.371 -6.637 0.585 1 93.88 213 ILE A CA 1
ATOM 1636 C C . ILE A 1 213 ? -2.428 -5.652 1.086 1 93.88 213 ILE A C 1
ATOM 1638 O O . ILE A 1 213 ? -3.17 -5.953 2.023 1 93.88 213 ILE A O 1
ATOM 1642 N N . THR A 1 214 ? -2.486 -4.488 0.511 1 93.25 214 THR A N 1
ATOM 1643 C CA . THR A 1 214 ? -3.578 -3.525 0.61 1 93.25 214 THR A CA 1
ATOM 1644 C C . THR A 1 214 ? -4.145 -3.209 -0.77 1 93.25 214 THR A C 1
ATOM 1646 O O . THR A 1 214 ? -3.43 -2.717 -1.645 1 93.25 214 THR A O 1
ATOM 1649 N N . ARG A 1 215 ? -5.449 -3.502 -0.862 1 90.94 215 ARG A N 1
ATOM 1650 C CA . ARG A 1 215 ? -5.965 -3.432 -2.227 1 90.94 215 ARG A CA 1
ATOM 1651 C C . ARG A 1 215 ? -7.469 -3.186 -2.234 1 90.94 215 ARG A C 1
ATOM 1653 O O . ARG A 1 215 ? -8.117 -3.25 -1.188 1 90.94 215 ARG A O 1
ATOM 1660 N N . THR A 1 216 ? -7.895 -2.809 -3.402 1 90.19 216 THR A N 1
ATOM 1661 C CA . THR A 1 216 ? -9.32 -2.857 -3.703 1 90.19 216 THR A CA 1
ATOM 1662 C C . THR A 1 216 ? -9.734 -4.258 -4.152 1 90.19 216 THR A C 1
ATOM 1664 O O . THR A 1 216 ? -8.883 -5.117 -4.379 1 90.19 216 THR A O 1
ATOM 1667 N N . PHE A 1 217 ? -11.039 -4.434 -4.281 1 89.38 217 PHE A N 1
ATOM 1668 C CA . PHE A 1 217 ? -11.57 -5.766 -4.562 1 89.38 217 PHE A CA 1
ATOM 1669 C C . PHE A 1 217 ? -12.453 -5.742 -5.801 1 89.38 217 PHE A C 1
ATOM 1671 O O . PHE A 1 217 ? -13.133 -4.746 -6.07 1 89.38 217 PHE A O 1
ATOM 1678 N N . SER A 1 218 ? -12.391 -6.855 -6.488 1 89.12 218 SER A N 1
ATOM 1679 C CA . SER A 1 218 ? -13.367 -7.047 -7.555 1 89.12 218 SER A CA 1
ATOM 1680 C C . SER A 1 218 ? -14.75 -7.355 -6.988 1 89.12 218 SER A C 1
ATOM 1682 O O . SER A 1 218 ? -14.867 -7.785 -5.836 1 89.12 218 SER A O 1
ATOM 1684 N N . LYS A 1 219 ? -15.664 -7.234 -7.859 1 90.69 219 LYS A N 1
ATOM 1685 C CA . LYS A 1 219 ? -17.016 -7.578 -7.426 1 90.69 219 LYS A CA 1
ATOM 1686 C C . LYS A 1 219 ? -17.125 -9.07 -7.121 1 90.69 219 LYS A C 1
ATOM 1688 O O . LYS A 1 219 ? -17.875 -9.469 -6.227 1 90.69 219 LYS A O 1
ATOM 1693 N N . TRP A 1 220 ? -16.453 -9.859 -7.809 1 91.81 220 TRP A N 1
ATOM 1694 C CA . TRP A 1 220 ? -16.422 -11.289 -7.523 1 91.81 220 TRP A CA 1
ATOM 1695 C C . TRP A 1 220 ? -15.898 -11.555 -6.117 1 91.81 220 TRP A C 1
ATOM 1697 O O . TRP A 1 220 ? -16.469 -12.344 -5.367 1 91.81 220 TRP A O 1
ATOM 1707 N N . GLU A 1 221 ? -14.805 -10.883 -5.785 1 90.19 221 GLU A N 1
ATOM 1708 C CA . GLU A 1 221 ? -14.219 -11.062 -4.461 1 90.19 221 GLU A CA 1
ATOM 1709 C C . GLU A 1 221 ? -15.172 -10.578 -3.367 1 90.19 221 GLU A C 1
ATOM 1711 O O . GLU A 1 221 ? -15.281 -11.211 -2.312 1 90.19 221 GLU A O 1
ATOM 1716 N N . GLU A 1 222 ? -15.789 -9.477 -3.68 1 86.31 222 GLU A N 1
ATOM 1717 C CA . GLU A 1 222 ? -16.781 -8.977 -2.725 1 86.31 222 GLU A CA 1
ATOM 1718 C C . GLU A 1 222 ? -17.906 -9.984 -2.51 1 86.31 222 GLU A C 1
ATOM 1720 O O . GLU A 1 222 ? -18.344 -10.195 -1.38 1 86.31 222 GLU A O 1
ATOM 1725 N N . ALA A 1 223 ? -18.312 -10.547 -3.559 1 88.75 223 ALA A N 1
ATOM 1726 C CA . ALA A 1 223 ? -19.359 -11.555 -3.486 1 88.75 223 ALA A CA 1
ATOM 1727 C C . ALA A 1 223 ? -18.891 -12.781 -2.703 1 88.75 223 ALA A C 1
ATOM 1729 O O . ALA A 1 223 ? -19.672 -13.359 -1.936 1 88.75 223 ALA A O 1
ATOM 1730 N N . LEU A 1 224 ? -17.672 -13.094 -2.896 1 88.88 224 LEU A N 1
ATOM 1731 C CA . LEU A 1 224 ? -17.094 -14.234 -2.186 1 88.88 224 LEU A CA 1
ATOM 1732 C C . LEU A 1 224 ? -17.062 -13.977 -0.683 1 88.88 224 LEU A C 1
ATOM 1734 O O . LEU A 1 224 ? -17.391 -14.859 0.112 1 88.88 224 LEU A O 1
ATOM 1738 N N . ILE A 1 225 ? -16.625 -12.789 -0.347 1 81.75 225 ILE A N 1
ATOM 1739 C CA . ILE A 1 225 ? -16.516 -12.398 1.057 1 81.75 225 ILE A CA 1
ATOM 1740 C C . ILE A 1 225 ? -17.922 -12.383 1.683 1 81.75 225 ILE A C 1
ATOM 1742 O O . ILE A 1 225 ? -18.109 -12.844 2.809 1 81.75 225 ILE A O 1
ATOM 1746 N N . ALA A 1 226 ? -18.828 -11.922 0.924 1 80.88 226 ALA A N 1
ATOM 1747 C CA . ALA A 1 226 ? -20.203 -11.852 1.411 1 80.88 226 ALA A CA 1
ATOM 1748 C C . ALA A 1 226 ? -20.781 -13.25 1.609 1 80.88 226 ALA A C 1
ATOM 1750 O O . ALA A 1 226 ? -21.484 -13.5 2.592 1 80.88 226 ALA A O 1
ATOM 1751 N N . ALA A 1 227 ? -20.469 -14.055 0.745 1 80.94 227 ALA A N 1
ATOM 1752 C CA . ALA A 1 227 ? -20.953 -15.43 0.828 1 80.94 227 ALA A CA 1
ATOM 1753 C C . ALA A 1 227 ? -20.344 -16.156 2.021 1 80.94 227 ALA A C 1
ATOM 1755 O O . ALA A 1 227 ? -21.031 -16.922 2.701 1 80.94 227 ALA A O 1
ATOM 1756 N N . ALA A 1 228 ? -19.109 -15.867 2.287 1 76.19 228 ALA A N 1
ATOM 1757 C CA . ALA A 1 228 ? -18.422 -16.516 3.402 1 76.19 228 ALA A CA 1
ATOM 1758 C C . ALA A 1 228 ? -18.953 -16 4.738 1 76.19 228 ALA A C 1
ATOM 1760 O O . ALA A 1 228 ? -19.016 -16.75 5.715 1 76.19 228 ALA A O 1
ATOM 1761 N N . SER A 1 229 ? -19.188 -14.75 4.793 1 68.75 229 SER A N 1
ATOM 1762 C CA . SER A 1 229 ? -19.719 -14.148 6.02 1 68.75 229 SER A CA 1
ATOM 1763 C C . SER A 1 229 ? -21.125 -14.641 6.309 1 68.75 229 SER A C 1
ATOM 1765 O O . SER A 1 229 ? -21.531 -14.742 7.473 1 68.75 229 SER A O 1
ATOM 1767 N N . ALA A 1 230 ? -21.781 -14.922 5.355 1 64.06 230 ALA A N 1
ATOM 1768 C CA . ALA A 1 230 ? -23.141 -15.422 5.516 1 64.06 230 ALA A CA 1
ATOM 1769 C C . ALA A 1 230 ? -23.141 -16.875 6 1 64.06 230 ALA A C 1
ATOM 1771 O O . ALA A 1 230 ? -24.016 -17.281 6.77 1 64.06 230 ALA A O 1
ATOM 1772 N N . ASP A 1 231 ? -22.266 -17.531 5.594 1 57.41 231 ASP A N 1
ATOM 1773 C CA . ASP A 1 231 ? -22.188 -18.938 5.996 1 57.41 231 ASP A CA 1
ATOM 1774 C C . ASP A 1 231 ? -21.656 -19.062 7.422 1 57.41 231 ASP A C 1
ATOM 1776 O O . ASP A 1 231 ? -21.875 -20.078 8.086 1 57.41 231 ASP A O 1
ATOM 1780 N N . GLY A 1 232 ? -20.906 -18.141 7.82 1 49.94 232 GLY A N 1
ATOM 1781 C CA . GLY A 1 232 ? -20.406 -18.203 9.188 1 49.94 232 GLY A CA 1
ATOM 1782 C C . GLY A 1 232 ? -21.391 -17.656 10.203 1 49.94 232 GLY A C 1
ATOM 1783 O O . GLY A 1 232 ? -21.094 -17.594 11.398 1 49.94 232 GLY A O 1
ATOM 1784 N N . GLU A 1 233 ? -22.422 -16.953 9.898 1 38.38 233 GLU A N 1
ATOM 1785 C CA . GLU A 1 233 ? -23.531 -16.703 10.812 1 38.38 233 GLU A CA 1
ATOM 1786 C C . GLU A 1 233 ? -24.484 -17.891 10.867 1 38.38 233 GLU A C 1
ATOM 1788 O O . GLU A 1 233 ? -24.703 -18.562 9.859 1 38.38 233 GLU A O 1
ATOM 1793 N N . MET B 1 1 ? -43.25 50.094 -20.703 1 23.31 1 MET B N 1
ATOM 1794 C CA . MET B 1 1 ? -42.562 50.625 -19.516 1 23.31 1 MET B CA 1
ATOM 1795 C C . MET B 1 1 ? -42.906 49.781 -18.297 1 23.31 1 MET B C 1
ATOM 1797 O O . MET B 1 1 ? -43 50.312 -17.188 1 23.31 1 MET B O 1
ATOM 1801 N N . LEU B 1 2 ? -43.469 48.562 -18.5 1 27.2 2 LEU B N 1
ATOM 1802 C CA . LEU B 1 2 ? -43.969 47.594 -17.531 1 27.2 2 LEU B CA 1
ATOM 1803 C C . LEU B 1 2 ? -42.906 47.219 -16.516 1 27.2 2 LEU B C 1
ATOM 1805 O O . LEU B 1 2 ? -41.812 46.812 -16.906 1 27.2 2 LEU B O 1
ATOM 1809 N N . THR B 1 3 ? -43.031 47.688 -15.195 1 23.36 3 THR B N 1
ATOM 1810 C CA . THR B 1 3 ? -42.531 47.812 -13.828 1 23.36 3 THR B CA 1
ATOM 1811 C C . THR B 1 3 ? -42.219 46.469 -13.227 1 23.36 3 THR B C 1
ATOM 1813 O O . THR B 1 3 ? -43.094 45.594 -13.18 1 23.36 3 THR B O 1
ATOM 1816 N N . THR B 1 4 ? -40.844 45.969 -13.25 1 25.2 4 THR B N 1
ATOM 1817 C CA . THR B 1 4 ? -39.906 44.906 -12.898 1 25.2 4 THR B CA 1
ATOM 1818 C C . THR B 1 4 ? -40 44.594 -11.406 1 25.2 4 THR B C 1
ATOM 1820 O O . THR B 1 4 ? -39.469 45.344 -10.57 1 25.2 4 THR B O 1
ATOM 1823 N N . GLN B 1 5 ? -41.219 44.25 -10.867 1 21.61 5 GLN B N 1
ATOM 1824 C CA . GLN B 1 5 ? -41.438 44.094 -9.438 1 21.61 5 GLN B CA 1
ATOM 1825 C C . GLN B 1 5 ? -40.438 43.094 -8.844 1 21.61 5 GLN B C 1
ATOM 1827 O O . GLN B 1 5 ? -40.25 42 -9.375 1 21.61 5 GLN B O 1
ATOM 1832 N N . ARG B 1 6 ? -39.562 43.5 -7.762 1 21.2 6 ARG B N 1
ATOM 1833 C CA . ARG B 1 6 ? -38.531 43.219 -6.773 1 21.2 6 ARG B CA 1
ATOM 1834 C C . ARG B 1 6 ? -38.938 42.094 -5.828 1 21.2 6 ARG B C 1
ATOM 1836 O O . ARG B 1 6 ? -39.781 42.281 -4.961 1 21.2 6 ARG B O 1
ATOM 1843 N N . VAL B 1 7 ? -39.312 40.906 -6.262 1 20.92 7 VAL B N 1
ATOM 1844 C CA . VAL B 1 7 ? -39.719 39.906 -5.266 1 20.92 7 VAL B CA 1
ATOM 1845 C C . VAL B 1 7 ? -38.594 39.656 -4.27 1 20.92 7 VAL B C 1
ATOM 1847 O O . VAL B 1 7 ? -37.5 39.219 -4.652 1 20.92 7 VAL B O 1
ATOM 1850 N N . ALA B 1 8 ? -38.5 40.375 -3.066 1 19.39 8 ALA B N 1
ATOM 1851 C CA . ALA B 1 8 ? -37.781 40.562 -1.797 1 19.39 8 ALA B CA 1
ATOM 1852 C C . ALA B 1 8 ? -37.562 39.219 -1.115 1 19.39 8 ALA B C 1
ATOM 1854 O O . ALA B 1 8 ? -38.469 38.406 -1.012 1 19.39 8 ALA B O 1
ATOM 1855 N N . THR B 1 9 ? -36.156 38.719 -0.976 1 19 9 THR B N 1
ATOM 1856 C CA . THR B 1 9 ? -35.25 37.688 -0.463 1 19 9 THR B CA 1
ATOM 1857 C C . THR B 1 9 ? -35.375 37.562 1.05 1 19 9 THR B C 1
ATOM 1859 O O . THR B 1 9 ? -35.156 38.5 1.795 1 19 9 THR B O 1
ATOM 1862 N N . LEU B 1 10 ? -36.281 36.656 1.591 1 19.08 10 LEU B N 1
ATOM 1863 C CA . LEU B 1 10 ? -36.625 36.25 2.945 1 19.08 10 LEU B CA 1
ATOM 1864 C C . LEU B 1 10 ? -35.375 35.875 3.742 1 19.08 10 LEU B C 1
ATOM 1866 O O . LEU B 1 10 ? -34.625 34.969 3.352 1 19.08 10 LEU B O 1
ATOM 1870 N N . ALA B 1 11 ? -34.844 36.719 4.789 1 17.44 11 ALA B N 1
ATOM 1871 C CA . ALA B 1 11 ? -33.875 36.938 5.879 1 17.44 11 ALA B CA 1
ATOM 1872 C C . ALA B 1 11 ? -34.031 35.875 6.961 1 17.44 11 ALA B C 1
ATOM 1874 O O . ALA B 1 11 ? -34.938 35.938 7.785 1 17.44 11 ALA B O 1
ATOM 1875 N N . VAL B 1 12 ? -34 34.5 6.777 1 18.55 12 VAL B N 1
ATOM 1876 C CA . VAL B 1 12 ? -34.125 33.625 7.941 1 18.55 12 VAL B CA 1
ATOM 1877 C C . VAL B 1 12 ? -33.031 33.938 8.953 1 18.55 12 VAL B C 1
ATOM 1879 O O . VAL B 1 12 ? -31.859 33.875 8.641 1 18.55 12 VAL B O 1
ATOM 1882 N N . ALA B 1 13 ? -33.344 34.625 10.078 1 17.48 13 ALA B N 1
ATOM 1883 C CA . ALA B 1 13 ? -32.875 35.188 11.344 1 17.48 13 ALA B CA 1
ATOM 1884 C C . ALA B 1 13 ? -32.094 34.156 12.148 1 17.48 13 ALA B C 1
ATOM 1886 O O . ALA B 1 13 ? -32.469 33 12.203 1 17.48 13 ALA B O 1
ATOM 1887 N N . LEU B 1 14 ? -30.797 34.594 12.656 1 18.3 14 LEU B N 1
ATOM 1888 C CA . LEU B 1 14 ? -29.578 34.406 13.445 1 18.3 14 LEU B CA 1
ATOM 1889 C C . LEU B 1 14 ? -29.906 34.062 14.891 1 18.3 14 LEU B C 1
ATOM 1891 O O . LEU B 1 14 ? -30.391 34.906 15.641 1 18.3 14 LEU B O 1
ATOM 1895 N N . CYS B 1 15 ? -30.547 32.781 15.109 1 17.72 15 CYS B N 1
ATOM 1896 C CA . CYS B 1 15 ? -30.766 32.344 16.484 1 17.72 15 CYS B CA 1
ATOM 1897 C C . CYS B 1 15 ? -29.5 32.531 17.312 1 17.72 15 CYS B C 1
ATOM 1899 O O . CYS B 1 15 ? -28.391 32.344 16.812 1 17.72 15 CYS B O 1
ATOM 1901 N N . THR B 1 16 ? -29.547 32.938 18.625 1 18.09 16 THR B N 1
ATOM 1902 C CA . THR B 1 16 ? -28.906 33.438 19.828 1 18.09 16 THR B CA 1
ATOM 1903 C C . THR B 1 16 ? -27.922 32.406 20.391 1 18.09 16 THR B C 1
ATOM 1905 O O . THR B 1 16 ? -28.219 31.203 20.391 1 18.09 16 THR B O 1
ATOM 1908 N N . THR B 1 17 ? -26.547 32.656 20.734 1 19.28 17 THR B N 1
ATOM 1909 C CA . THR B 1 17 ? -25.172 32.312 21.094 1 19.28 17 THR B CA 1
ATOM 1910 C C . THR B 1 17 ? -25.109 31.812 22.531 1 19.28 17 THR B C 1
ATOM 1912 O O . THR B 1 17 ? -24.031 31.453 23.016 1 19.28 17 THR B O 1
ATOM 1915 N N . ARG B 1 18 ? -26.109 31.781 23.438 1 19.59 18 ARG B N 1
ATOM 1916 C CA . ARG B 1 18 ? -25.547 32.062 24.75 1 19.59 18 ARG B CA 1
ATOM 1917 C C . ARG B 1 18 ? -24.578 30.953 25.172 1 19.59 18 ARG B C 1
ATOM 1919 O O . ARG B 1 18 ? -24.562 29.875 24.578 1 19.59 18 ARG B O 1
ATOM 1926 N N . ALA B 1 19 ? -24.25 30.75 26.672 1 18.31 19 ALA B N 1
ATOM 1927 C CA . ALA B 1 19 ? -23.266 30.672 27.734 1 18.31 19 ALA B CA 1
ATOM 1928 C C . ALA B 1 19 ? -22.969 29.219 28.109 1 18.31 19 ALA B C 1
ATOM 1930 O O . ALA B 1 19 ? -23.703 28.609 28.875 1 18.31 19 ALA B O 1
ATOM 1931 N N . VAL B 1 20 ? -23.062 28.156 27.312 1 18.36 20 VAL B N 1
ATOM 1932 C CA . VAL B 1 20 ? -23.016 26.875 28.016 1 18.36 20 VAL B CA 1
ATOM 1933 C C . VAL B 1 20 ? -21.656 26.688 28.656 1 18.36 20 VAL B C 1
ATOM 1935 O O . VAL B 1 20 ? -20.641 26.531 27.969 1 18.36 20 VAL B O 1
ATOM 1938 N N . GLY B 1 21 ? -21.219 27.312 29.812 1 18.09 21 GLY B N 1
ATOM 1939 C CA . GLY B 1 21 ? -20.031 27.328 30.656 1 18.09 21 GLY B CA 1
ATOM 1940 C C . GLY B 1 21 ? -19.688 25.953 31.203 1 18.09 21 GLY B C 1
ATOM 1941 O O . GLY B 1 21 ? -18.531 25.703 31.578 1 18.09 21 GLY B O 1
ATOM 1942 N N . ALA B 1 22 ? -20.547 25.109 31.719 1 19.53 22 ALA B N 1
ATOM 1943 C CA . ALA B 1 22 ? -20.109 24.406 32.906 1 19.53 22 ALA B CA 1
ATOM 1944 C C . ALA B 1 22 ? -19.031 23.375 32.594 1 19.53 22 ALA B C 1
ATOM 1946 O O . ALA B 1 22 ? -19.078 22.734 31.547 1 19.53 22 ALA B O 1
ATOM 1947 N N . PHE B 1 23 ? -17.75 23.484 33.281 1 19.44 23 PHE B N 1
ATOM 1948 C CA . PHE B 1 23 ? -16.406 22.938 33.5 1 19.44 23 PHE B CA 1
ATOM 1949 C C . PHE B 1 23 ? -16.484 21.453 33.844 1 19.44 23 PHE B C 1
ATOM 1951 O O . PHE B 1 23 ? -16.875 21.094 34.938 1 19.44 23 PHE B O 1
ATOM 1958 N N . LEU B 1 24 ? -17.078 20.594 32.969 1 18.67 24 LEU B N 1
ATOM 1959 C CA . LEU B 1 24 ? -17.047 19.188 33.344 1 18.67 24 LEU B CA 1
ATOM 1960 C C . LEU B 1 24 ? -15.617 18.75 33.688 1 18.67 24 LEU B C 1
ATOM 1962 O O . LEU B 1 24 ? -14.711 18.891 32.844 1 18.67 24 LEU B O 1
ATOM 1966 N N . SER B 1 25 ? -15.18 18.656 34.938 1 19.95 25 SER B N 1
ATOM 1967 C CA . SER B 1 25 ? -14.008 18.234 35.719 1 19.95 25 SER B CA 1
ATOM 1968 C C . SER B 1 25 ? -13.672 16.766 35.438 1 19.95 25 SER B C 1
ATOM 1970 O O . SER B 1 25 ? -12.938 16.156 36.219 1 19.95 25 SER B O 1
ATOM 1972 N N . THR B 1 26 ? -14.266 16.047 34.562 1 20.05 26 THR B N 1
ATOM 1973 C CA . THR B 1 26 ? -14.07 14.633 34.844 1 20.05 26 THR B CA 1
ATOM 1974 C C . THR B 1 26 ? -12.586 14.281 34.844 1 20.05 26 THR B C 1
ATOM 1976 O O . THR B 1 26 ? -11.836 14.727 33.969 1 20.05 26 THR B O 1
ATOM 1979 N N . LYS B 1 27 ? -12.086 13.719 36 1 20.09 27 LYS B N 1
ATOM 1980 C CA . LYS B 1 27 ? -10.883 13.062 36.5 1 20.09 27 LYS B CA 1
ATOM 1981 C C . LYS B 1 27 ? -10.391 12 35.5 1 20.09 27 LYS B C 1
ATOM 1983 O O . LYS B 1 27 ? -11.102 11.039 35.219 1 20.09 27 LYS B O 1
ATOM 1988 N N . ALA B 1 28 ? -9.633 12.328 34.531 1 18.61 28 ALA B N 1
ATOM 1989 C CA . ALA B 1 28 ? -8.891 11.453 33.625 1 18.61 28 ALA B CA 1
ATOM 1990 C C . ALA B 1 28 ? -8.039 10.453 34.406 1 18.61 28 ALA B C 1
ATOM 1992 O O . ALA B 1 28 ? -7.184 10.844 35.219 1 18.61 28 ALA B O 1
ATOM 1993 N N . ALA B 1 29 ? -8.672 9.289 34.844 1 19.14 29 ALA B N 1
ATOM 1994 C CA . ALA B 1 29 ? -7.984 8.141 35.438 1 19.14 29 ALA B CA 1
ATOM 1995 C C . ALA B 1 29 ? -6.707 7.816 34.656 1 19.14 29 ALA B C 1
ATOM 1997 O O . ALA B 1 29 ? -6.719 7.77 33.438 1 19.14 29 ALA B O 1
ATOM 1998 N N . ARG B 1 30 ? -5.535 8.039 35.188 1 19.39 30 ARG B N 1
ATOM 1999 C CA . ARG B 1 30 ? -4.137 7.746 34.875 1 19.39 30 ARG B CA 1
ATOM 2000 C C . ARG B 1 30 ? -3.936 6.258 34.625 1 19.39 30 ARG B C 1
ATOM 2002 O O . ARG B 1 30 ? -4.09 5.43 35.5 1 19.39 30 ARG B O 1
ATOM 2009 N N . CYS B 1 31 ? -4.426 5.707 33.531 1 18.62 31 CYS B N 1
ATOM 2010 C CA . CYS B 1 31 ? -4.066 4.34 33.156 1 18.62 31 CYS B CA 1
ATOM 2011 C C . CYS B 1 31 ? -2.559 4.133 33.219 1 18.62 31 CYS B C 1
ATOM 2013 O O . CYS B 1 31 ? -1.812 4.742 32.469 1 18.62 31 CYS B O 1
ATOM 2015 N N . ARG B 1 32 ? -1.995 3.818 34.406 1 19.25 32 ARG B N 1
ATOM 2016 C CA . ARG B 1 32 ? -0.627 3.393 34.688 1 19.25 32 ARG B CA 1
ATOM 2017 C C . ARG B 1 32 ? -0.286 2.109 33.938 1 19.25 32 ARG B C 1
ATOM 2019 O O . ARG B 1 32 ? -0.865 1.056 34.219 1 19.25 32 ARG B O 1
ATOM 2026 N N . TYR B 1 33 ? -0.117 2.146 32.719 1 19.16 33 TYR B N 1
ATOM 2027 C CA . TYR B 1 33 ? 0.462 0.998 32.031 1 19.16 33 TYR B CA 1
ATOM 2028 C C . TYR B 1 33 ? 1.806 0.616 32.625 1 19.16 33 TYR B C 1
ATOM 2030 O O . TYR B 1 33 ? 2.686 1.466 32.781 1 19.16 33 TYR B O 1
ATOM 2038 N N . SER B 1 34 ? 1.771 -0.262 33.625 1 19.47 34 SER B N 1
ATOM 2039 C CA . SER B 1 34 ? 2.965 -0.895 34.156 1 19.47 34 SER B CA 1
ATOM 2040 C C . SER B 1 34 ? 3.779 -1.581 33.062 1 19.47 34 SER B C 1
ATOM 2042 O O . SER B 1 34 ? 3.246 -2.387 32.312 1 19.47 34 SER B O 1
ATOM 2044 N N . THR B 1 35 ? 4.773 -0.928 32.531 1 22.34 35 THR B N 1
ATOM 2045 C CA . THR B 1 35 ? 5.832 -1.391 31.656 1 22.34 35 THR B CA 1
ATOM 2046 C C . THR B 1 35 ? 6.555 -2.594 32.25 1 22.34 35 THR B C 1
ATOM 2048 O O . THR B 1 35 ? 7.348 -2.449 33.188 1 22.34 35 THR B O 1
ATOM 2051 N N . THR B 1 36 ? 5.809 -3.637 32.656 1 21.86 36 THR B N 1
ATOM 2052 C CA . THR B 1 36 ? 6.664 -4.758 33.031 1 21.86 36 THR B CA 1
ATOM 2053 C C . THR B 1 36 ? 7.613 -5.125 31.891 1 21.86 36 THR B C 1
ATOM 2055 O O . THR B 1 36 ? 7.172 -5.43 30.781 1 21.86 36 THR B O 1
ATOM 2058 N N . THR B 1 37 ? 8.82 -4.668 31.969 1 21.25 37 THR B N 1
ATOM 2059 C CA . THR B 1 37 ? 10.039 -4.91 31.203 1 21.25 37 THR B CA 1
ATOM 2060 C C . THR B 1 37 ? 10.328 -6.406 31.109 1 21.25 37 THR B C 1
ATOM 2062 O O . THR B 1 37 ? 10.789 -7.016 32.062 1 21.25 37 THR B O 1
ATOM 2065 N N . LYS B 1 38 ? 9.359 -7.285 30.828 1 21.78 38 LYS B N 1
ATOM 2066 C CA . LYS B 1 38 ? 10.008 -8.594 30.766 1 21.78 38 LYS B CA 1
ATOM 2067 C C . LYS B 1 38 ? 11.188 -8.578 29.797 1 21.78 38 LYS B C 1
ATOM 2069 O O . LYS B 1 38 ? 11.062 -8.102 28.672 1 21.78 38 LYS B O 1
ATOM 2074 N N . ALA B 1 39 ? 12.359 -8.758 30.203 1 21.2 39 ALA B N 1
ATOM 2075 C CA . ALA B 1 39 ? 13.703 -8.945 29.656 1 21.2 39 ALA B CA 1
ATOM 2076 C C . ALA B 1 39 ? 13.695 -9.977 28.531 1 21.2 39 ALA B C 1
ATOM 2078 O O . ALA B 1 39 ? 13.617 -11.18 28.797 1 21.2 39 ALA B O 1
ATOM 2079 N N . LEU B 1 40 ? 12.68 -9.898 27.625 1 22.89 40 LEU B N 1
ATOM 2080 C CA . LEU B 1 40 ? 12.852 -11 26.672 1 22.89 40 LEU B CA 1
ATOM 2081 C C . LEU B 1 40 ? 14.195 -10.898 25.969 1 22.89 40 LEU B C 1
ATOM 2083 O O . LEU B 1 40 ? 14.672 -9.805 25.656 1 22.89 40 LEU B O 1
ATOM 2087 N N . GLY B 1 41 ? 15.008 -11.891 26.078 1 20.08 41 GLY B N 1
ATOM 2088 C CA . GLY B 1 41 ? 16.281 -12.273 25.5 1 20.08 41 GLY B CA 1
ATOM 2089 C C . GLY B 1 41 ? 16.344 -12.078 24 1 20.08 41 GLY B C 1
ATOM 2090 O O . GLY B 1 41 ? 15.359 -12.336 23.297 1 20.08 41 GLY B O 1
ATOM 2091 N N . SER B 1 42 ? 17.172 -11.133 23.484 1 22.88 42 SER B N 1
ATOM 2092 C CA . SER B 1 42 ? 17.547 -10.188 22.438 1 22.88 42 SER B CA 1
ATOM 2093 C C . SER B 1 42 ? 17.828 -10.914 21.125 1 22.88 42 SER B C 1
ATOM 2095 O O . SER B 1 42 ? 18.328 -10.305 20.172 1 22.88 42 SER B O 1
ATOM 2097 N N . SER B 1 43 ? 17.859 -12.281 21 1 23.86 43 SER B N 1
ATOM 2098 C CA . SER B 1 43 ? 18.781 -12.562 19.906 1 23.86 43 SER B CA 1
ATOM 2099 C C . SER B 1 43 ? 18.188 -12.133 18.562 1 23.86 43 SER B C 1
ATOM 2101 O O . SER B 1 43 ? 18.922 -11.914 17.594 1 23.86 43 SER B O 1
ATOM 2103 N N . GLY B 1 44 ? 16.969 -12.531 18.281 1 23.97 44 GLY B N 1
ATOM 2104 C CA . GLY B 1 44 ? 16.578 -12.781 16.906 1 23.97 44 GLY B CA 1
ATOM 2105 C C . GLY B 1 44 ? 16.266 -11.516 16.125 1 23.97 44 GLY B C 1
ATOM 2106 O O . GLY B 1 44 ? 15.852 -10.516 16.719 1 23.97 44 GLY B O 1
ATOM 2107 N N . GLY B 1 45 ? 16.969 -11.211 14.969 1 27.58 45 GLY B N 1
ATOM 2108 C CA . GLY B 1 45 ? 17 -10.008 14.156 1 27.58 45 GLY B CA 1
ATOM 2109 C C . GLY B 1 45 ? 15.617 -9.5 13.789 1 27.58 45 GLY B C 1
ATOM 2110 O O . GLY B 1 45 ? 15.07 -9.867 12.742 1 27.58 45 GLY B O 1
ATOM 2111 N N . GLY B 1 46 ? 14.664 -9.57 14.719 1 26.08 46 GLY B N 1
ATOM 2112 C CA . GLY B 1 46 ? 13.281 -9.164 14.531 1 26.08 46 GLY B CA 1
ATOM 2113 C C . GLY B 1 46 ? 13.125 -7.672 14.305 1 26.08 46 GLY B C 1
ATOM 2114 O O . GLY B 1 46 ? 13.555 -6.863 15.133 1 26.08 46 GLY B O 1
ATOM 2115 N N . GLY B 1 47 ? 13.297 -7.238 13.078 1 31.09 47 GLY B N 1
ATOM 2116 C CA . GLY B 1 47 ? 12.984 -5.832 12.883 1 31.09 47 GLY B CA 1
ATOM 2117 C C . GLY B 1 47 ? 11.688 -5.41 13.547 1 31.09 47 GLY B C 1
ATOM 2118 O O . GLY B 1 47 ? 10.602 -5.801 13.109 1 31.09 47 GLY B O 1
ATOM 2119 N N . GLY B 1 48 ? 11.664 -5.41 14.852 1 28.66 48 GLY B N 1
ATOM 2120 C CA . GLY B 1 48 ? 10.555 -4.961 15.68 1 28.66 48 GLY B CA 1
ATOM 2121 C C . GLY B 1 48 ? 10.047 -3.582 15.305 1 28.66 48 GLY B C 1
ATOM 2122 O O . GLY B 1 48 ? 10.688 -2.869 14.531 1 28.66 48 GLY B O 1
ATOM 2123 N N . PRO B 1 49 ? 8.852 -3.352 15.68 1 30.05 49 PRO B N 1
ATOM 2124 C CA . PRO B 1 49 ? 8.266 -2.025 15.461 1 30.05 49 PRO B CA 1
ATOM 2125 C C . PRO B 1 49 ? 9.125 -0.9 16.031 1 30.05 49 PRO B C 1
ATOM 2127 O O . PRO B 1 49 ? 9.523 -0.95 17.203 1 30.05 49 PRO B O 1
ATOM 2130 N N . HIS B 1 50 ? 10 -0.324 15.227 1 30.8 50 HIS B N 1
ATOM 2131 C CA . HIS B 1 50 ? 10.734 0.847 15.695 1 30.8 50 HIS B CA 1
ATOM 2132 C C . HIS B 1 50 ? 9.781 1.962 16.109 1 30.8 50 HIS B C 1
ATOM 2134 O O . HIS B 1 50 ? 8.922 2.379 15.328 1 30.8 50 HIS B O 1
ATOM 2140 N N . THR B 1 51 ? 9.531 2.02 17.375 1 29.95 51 THR B N 1
ATOM 2141 C CA . THR B 1 51 ? 8.875 3.213 17.891 1 29.95 51 THR B CA 1
ATOM 2142 C C . THR B 1 51 ? 9.695 4.461 17.594 1 29.95 51 THR B C 1
ATOM 2144 O O . THR B 1 51 ? 10.922 4.445 17.719 1 29.95 51 THR B O 1
ATOM 2147 N N . LEU B 1 52 ? 9.133 5.375 16.859 1 35.81 52 LEU B N 1
ATOM 2148 C CA . LEU B 1 52 ? 9.766 6.656 16.578 1 35.81 52 LEU B CA 1
ATOM 2149 C C . LEU B 1 52 ? 10.242 7.324 17.859 1 35.81 52 LEU B C 1
ATOM 2151 O O . LEU B 1 52 ? 9.453 7.969 18.562 1 35.81 52 LEU B O 1
ATOM 2155 N N . THR B 1 53 ? 11.094 6.727 18.641 1 32.88 53 THR B N 1
ATOM 2156 C CA . THR B 1 53 ? 11.453 7.363 19.906 1 32.88 53 THR B CA 1
ATOM 2157 C C . THR B 1 53 ? 12.344 8.578 19.656 1 32.88 53 THR B C 1
ATOM 2159 O O . THR B 1 53 ? 12.742 9.258 20.609 1 32.88 53 THR B O 1
ATOM 2162 N N . GLU B 1 54 ? 13.125 8.602 18.609 1 31.75 54 GLU B N 1
ATOM 2163 C CA . GLU B 1 54 ? 14.078 9.711 18.688 1 31.75 54 GLU B CA 1
ATOM 2164 C C . GLU B 1 54 ? 13.398 11.047 18.406 1 31.75 54 GLU B C 1
ATOM 2166 O O . GLU B 1 54 ? 12.664 11.188 17.438 1 31.75 54 GLU B O 1
ATOM 2171 N N . PRO B 1 55 ? 13.328 11.938 19.438 1 28.84 55 PRO B N 1
ATOM 2172 C CA . PRO B 1 55 ? 12.797 13.281 19.203 1 28.84 55 PRO B CA 1
ATOM 2173 C C . PRO B 1 55 ? 13.391 13.945 17.953 1 28.84 55 PRO B C 1
ATOM 2175 O O . PRO B 1 55 ? 14.609 13.953 17.781 1 28.84 55 PRO B O 1
ATOM 2178 N N . LEU B 1 56 ? 12.602 14.008 16.953 1 31.73 56 LEU B N 1
ATOM 2179 C CA . LEU B 1 56 ? 13.016 14.75 15.773 1 31.73 56 LEU B CA 1
ATOM 2180 C C . LEU B 1 56 ? 13.43 16.172 16.141 1 31.73 56 LEU B C 1
ATOM 2182 O O . LEU B 1 56 ? 12.805 16.797 17 1 31.73 56 LEU B O 1
ATOM 2186 N N . ALA B 1 57 ? 14.656 16.641 15.914 1 31.12 57 ALA B N 1
ATOM 2187 C CA . ALA B 1 57 ? 15.141 18 16.125 1 31.12 57 ALA B CA 1
ATOM 2188 C C . ALA B 1 57 ? 14.156 19.031 15.57 1 31.12 57 ALA B C 1
ATOM 2190 O O . ALA B 1 57 ? 13.375 18.719 14.672 1 31.12 57 ALA B O 1
ATOM 2191 N N . PRO B 1 58 ? 14.047 20.234 16.219 1 27.88 58 PRO B N 1
ATOM 2192 C CA . PRO B 1 58 ? 13.141 21.297 15.805 1 27.88 58 PRO B CA 1
ATOM 2193 C C . PRO B 1 58 ? 13.297 21.656 14.328 1 27.88 58 PRO B C 1
ATOM 2195 O O . PRO B 1 58 ? 14.414 21.812 13.844 1 27.88 58 PRO B O 1
ATOM 2198 N N . ILE B 1 59 ? 12.328 21.266 13.453 1 33.31 59 ILE B N 1
ATOM 2199 C CA . ILE B 1 59 ? 12.188 21.391 12.008 1 33.31 59 ILE B CA 1
ATOM 2200 C C . ILE B 1 59 ? 12.078 22.875 11.625 1 33.31 59 ILE B C 1
ATOM 2202 O O . ILE B 1 59 ? 11.117 23.547 12 1 33.31 59 ILE B O 1
ATOM 2206 N N . ASP B 1 60 ? 12.984 23.609 11.391 1 28.33 60 ASP B N 1
ATOM 2207 C CA . ASP B 1 60 ? 12.969 24.938 10.805 1 28.33 60 ASP B CA 1
ATOM 2208 C C . ASP B 1 60 ? 11.992 25.016 9.625 1 28.33 60 ASP B C 1
ATOM 2210 O O . ASP B 1 60 ? 11.727 24 8.977 1 28.33 60 ASP B O 1
ATOM 2214 N N . SER B 1 61 ? 11.164 26.172 9.164 1 33.59 61 SER B N 1
ATOM 2215 C CA . SER B 1 61 ? 10.07 26.688 8.344 1 33.59 61 SER B CA 1
ATOM 2216 C C . SER B 1 61 ? 10.078 26.031 6.957 1 33.59 61 SER B C 1
ATOM 2218 O O . SER B 1 61 ? 11.023 25.344 6.594 1 33.59 61 SER B O 1
ATOM 2220 N N . LEU B 1 62 ? 9.195 26.75 5.938 1 42.97 62 LEU B N 1
ATOM 2221 C CA . LEU B 1 62 ? 8.602 26.672 4.613 1 42.97 62 LEU B CA 1
ATOM 2222 C C . LEU B 1 62 ? 9.656 26.359 3.559 1 42.97 62 LEU B C 1
ATOM 2224 O O . LEU B 1 62 ? 9.375 26.422 2.357 1 42.97 62 LEU B O 1
ATOM 2228 N N . ALA B 1 63 ? 11.07 26.453 3.74 1 54.09 63 ALA B N 1
ATOM 2229 C CA . ALA B 1 63 ? 12.234 26.969 3.031 1 54.09 63 ALA B CA 1
ATOM 2230 C C . ALA B 1 63 ? 12.898 25.875 2.201 1 54.09 63 ALA B C 1
ATOM 2232 O O . ALA B 1 63 ? 12.672 24.688 2.438 1 54.09 63 ALA B O 1
ATOM 2233 N N . ARG B 1 64 ? 13.32 26.188 1.065 1 64 64 ARG B N 1
ATOM 2234 C CA . ARG B 1 64 ? 14.359 25.547 0.278 1 64 64 ARG B CA 1
ATOM 2235 C C . ARG B 1 64 ? 15.297 24.734 1.169 1 64 64 ARG B C 1
ATOM 2237 O O . ARG B 1 64 ? 15.484 25.078 2.342 1 64 64 ARG B O 1
ATOM 2244 N N . PRO B 1 65 ? 15.438 23.516 0.703 1 73.12 65 PRO B N 1
ATOM 2245 C CA . PRO B 1 65 ? 16.438 22.781 1.478 1 73.12 65 PRO B CA 1
ATOM 2246 C C . PRO B 1 65 ? 17.562 23.688 1.984 1 73.12 65 PRO B C 1
ATOM 2248 O O . PRO B 1 65 ? 18 24.594 1.274 1 73.12 65 PRO B O 1
ATOM 2251 N N . SER B 1 66 ? 17.859 23.484 3.158 1 80.44 66 SER B N 1
ATOM 2252 C CA . SER B 1 66 ? 18.984 24.234 3.717 1 80.44 66 SER B CA 1
ATOM 2253 C C . SER B 1 66 ? 20.266 23.969 2.924 1 80.44 66 SER B C 1
ATOM 2255 O O . SER B 1 66 ? 20.312 23.062 2.09 1 80.44 66 SER B O 1
ATOM 2257 N N . ALA B 1 67 ? 21.203 24.891 3.078 1 79.75 67 ALA B N 1
ATOM 2258 C CA . ALA B 1 67 ? 22.484 24.703 2.406 1 79.75 67 ALA B CA 1
ATOM 2259 C C . ALA B 1 67 ? 23.078 23.344 2.719 1 79.75 67 ALA B C 1
ATOM 2261 O O . ALA B 1 67 ? 23.609 22.672 1.83 1 79.75 67 ALA B O 1
ATOM 2262 N N . LEU B 1 68 ? 22.938 22.969 4.02 1 83.62 68 LEU B N 1
ATOM 2263 C CA . LEU B 1 68 ? 23.438 21.656 4.414 1 83.62 68 LEU B CA 1
ATOM 2264 C C . LEU B 1 68 ? 22.672 20.547 3.717 1 83.62 68 LEU B C 1
ATOM 2266 O O . LEU B 1 68 ? 23.266 19.547 3.275 1 83.62 68 LEU B O 1
ATOM 2270 N N . GLU B 1 69 ? 21.375 20.672 3.645 1 80.69 69 GLU B N 1
ATOM 2271 C CA . GLU B 1 69 ? 20.562 19.672 2.955 1 80.69 69 GLU B CA 1
ATOM 2272 C C . GLU B 1 69 ? 20.906 19.609 1.471 1 80.69 69 GLU B C 1
ATOM 2274 O O . GLU B 1 69 ? 21 18.516 0.897 1 80.69 69 GLU B O 1
ATOM 2279 N N . ARG B 1 70 ? 21.094 20.734 0.866 1 78.94 70 ARG B N 1
ATOM 2280 C CA . ARG B 1 70 ? 21.469 20.766 -0.54 1 78.94 70 ARG B CA 1
ATOM 2281 C C . ARG B 1 70 ? 22.812 20.047 -0.754 1 78.94 70 ARG B C 1
ATOM 2283 O O . ARG B 1 70 ? 22.984 19.312 -1.726 1 78.94 70 ARG B O 1
ATOM 2290 N N . LEU B 1 71 ? 23.703 20.281 0.135 1 81.06 71 LEU B N 1
ATOM 2291 C CA . LEU B 1 71 ? 24.984 19.594 0.074 1 81.06 71 LEU B CA 1
ATOM 2292 C C . LEU B 1 71 ? 24.812 18.094 0.218 1 81.06 71 LEU B C 1
ATOM 2294 O O . LEU B 1 71 ? 25.406 17.312 -0.538 1 81.06 71 LEU B O 1
ATOM 2298 N N . ARG B 1 72 ? 24.016 17.672 1.11 1 78.94 72 ARG B N 1
ATOM 2299 C CA . ARG B 1 72 ? 23.75 16.25 1.333 1 78.94 72 ARG B CA 1
ATOM 2300 C C . ARG B 1 72 ? 23.094 15.617 0.113 1 78.94 72 ARG B C 1
ATOM 2302 O O . ARG B 1 72 ? 23.422 14.484 -0.251 1 78.94 72 ARG B O 1
ATOM 2309 N N . LEU B 1 73 ? 22.203 16.344 -0.478 1 79.44 73 LEU B N 1
ATOM 2310 C CA . LEU B 1 73 ? 21.578 15.859 -1.703 1 79.44 73 LEU B CA 1
ATOM 2311 C C . LEU B 1 73 ? 22.625 15.633 -2.791 1 79.44 73 LEU B C 1
ATOM 2313 O O . LEU B 1 73 ? 22.625 14.594 -3.455 1 79.44 73 LEU B O 1
ATOM 2317 N N . ARG B 1 74 ? 23.5 16.531 -2.873 1 77.06 74 ARG B N 1
ATOM 2318 C CA . ARG B 1 74 ? 24.547 16.453 -3.879 1 77.06 74 ARG B CA 1
ATOM 2319 C C . ARG B 1 74 ? 25.5 15.297 -3.572 1 77.06 74 ARG B C 1
ATOM 2321 O O . ARG B 1 74 ? 26.031 14.664 -4.488 1 77.06 74 ARG B O 1
ATOM 2328 N N . LEU B 1 75 ? 25.688 14.969 -2.299 1 81.69 75 LEU B N 1
ATOM 2329 C CA . LEU B 1 75 ? 26.625 13.938 -1.859 1 81.69 75 LEU B CA 1
ATOM 2330 C C . LEU B 1 75 ? 25.969 12.562 -1.866 1 81.69 75 LEU B C 1
ATOM 2332 O O . LEU B 1 75 ? 26.547 11.586 -1.398 1 81.69 75 LEU B O 1
ATOM 2336 N N . GLY B 1 76 ? 24.703 12.438 -2.242 1 77.62 76 GLY B N 1
ATOM 2337 C CA . GLY B 1 76 ? 24.047 11.148 -2.432 1 77.62 76 GLY B CA 1
ATOM 2338 C C . GLY B 1 76 ? 23.219 10.711 -1.236 1 77.62 76 GLY B C 1
ATOM 2339 O O . GLY B 1 76 ? 22.875 9.539 -1.112 1 77.62 76 GLY B O 1
ATOM 2340 N N . TYR B 1 77 ? 23 11.664 -0.32 1 83.56 77 TYR B N 1
ATOM 2341 C CA . TYR B 1 77 ? 22.219 11.32 0.858 1 83.56 77 TYR B CA 1
ATOM 2342 C C . TYR B 1 77 ? 20.75 11.672 0.654 1 83.56 77 TYR B C 1
ATOM 2344 O O . TYR B 1 77 ? 20.016 11.914 1.62 1 83.56 77 TYR B O 1
ATOM 2352 N N . GLY B 1 78 ? 20.344 11.844 -0.569 1 89.69 78 GLY B N 1
ATOM 2353 C CA . GLY B 1 78 ? 18.984 12.273 -0.898 1 89.69 78 GLY B CA 1
ATOM 2354 C C . GLY B 1 78 ? 17.922 11.344 -0.365 1 89.69 78 GLY B C 1
ATOM 2355 O O . GLY B 1 78 ? 16.875 11.797 0.108 1 89.69 78 GLY B O 1
ATOM 2356 N N . LYS B 1 79 ? 18.297 10.133 -0.288 1 92.12 79 LYS B N 1
ATOM 2357 C CA . LYS B 1 79 ? 17.297 9.156 0.122 1 92.12 79 LYS B CA 1
ATOM 2358 C C . LYS B 1 79 ? 16.969 9.289 1.61 1 92.12 79 LYS B C 1
ATOM 2360 O O . LYS B 1 79 ? 15.805 9.312 2.004 1 92.12 79 LYS B O 1
ATOM 2365 N N . SER B 1 80 ? 18 9.414 2.398 1 91.5 80 SER B N 1
ATOM 2366 C CA . SER B 1 80 ? 17.781 9.594 3.828 1 91.5 80 SER B CA 1
ATOM 2367 C C . SER B 1 80 ? 17.016 10.883 4.113 1 91.5 80 SER B C 1
ATOM 2369 O O . SER B 1 80 ? 16.172 10.922 5.008 1 91.5 80 SER B O 1
ATOM 2371 N N . LEU B 1 81 ? 17.266 11.867 3.398 1 93.06 81 LEU B N 1
ATOM 2372 C CA . LEU B 1 81 ? 16.578 13.141 3.58 1 93.06 81 LEU B CA 1
ATOM 2373 C C . LEU B 1 81 ? 15.102 13.023 3.199 1 93.06 81 LEU B C 1
ATOM 2375 O O . LEU B 1 81 ? 14.234 13.555 3.895 1 93.06 81 LEU B O 1
ATOM 2379 N N . ARG B 1 82 ? 14.867 12.328 2.154 1 94.88 82 ARG B N 1
ATOM 2380 C CA . ARG B 1 82 ? 13.484 12.133 1.717 1 94.88 82 ARG B CA 1
ATOM 2381 C C . ARG B 1 82 ? 12.695 11.32 2.736 1 94.88 82 ARG B C 1
ATOM 2383 O O . ARG B 1 82 ? 11.539 11.633 3.029 1 94.88 82 ARG B O 1
ATOM 2390 N N . GLU B 1 83 ? 13.297 10.305 3.281 1 95.44 83 GLU B N 1
ATOM 2391 C CA . GLU B 1 83 ? 12.664 9.508 4.324 1 95.44 83 GLU B CA 1
ATOM 2392 C C . GLU B 1 83 ? 12.336 10.359 5.547 1 95.44 83 GLU B C 1
ATOM 2394 O O . GLU B 1 83 ? 11.266 10.219 6.141 1 95.44 83 GLU B O 1
ATOM 2399 N N . ARG B 1 84 ? 13.172 11.25 5.855 1 94 84 ARG B N 1
ATOM 2400 C CA . ARG B 1 84 ? 12.953 12.133 7 1 94 84 ARG B CA 1
ATOM 2401 C C . ARG B 1 84 ? 11.742 13.039 6.77 1 94 84 ARG B C 1
ATOM 2403 O O . ARG B 1 84 ? 11.008 13.336 7.707 1 94 84 ARG B O 1
ATOM 2410 N N . VAL B 1 85 ? 11.578 13.484 5.57 1 94.88 85 VAL B N 1
ATOM 2411 C CA . VAL B 1 85 ? 10.422 14.32 5.258 1 94.88 85 VAL B CA 1
ATOM 2412 C C . VAL B 1 85 ? 9.141 13.555 5.547 1 94.88 85 VAL B C 1
ATOM 2414 O O . VAL B 1 85 ? 8.211 14.086 6.164 1 94.88 85 VAL B O 1
ATOM 2417 N N . VAL B 1 86 ? 9.094 12.32 5.125 1 96.69 86 VAL B N 1
ATOM 2418 C CA . VAL B 1 86 ? 7.898 11.508 5.332 1 96.69 86 VAL B CA 1
ATOM 2419 C C . VAL B 1 86 ? 7.723 11.219 6.82 1 96.69 86 VAL B C 1
ATOM 2421 O O . VAL B 1 86 ? 6.605 11.258 7.34 1 96.69 86 VAL B O 1
ATOM 2424 N N . HIS B 1 87 ? 8.828 10.992 7.496 1 95.75 87 HIS B N 1
ATOM 2425 C CA . HIS B 1 87 ? 8.75 10.844 8.945 1 95.75 87 HIS B CA 1
ATOM 2426 C C . HIS B 1 87 ? 8.188 12.102 9.602 1 95.75 87 HIS B C 1
ATOM 2428 O O . HIS B 1 87 ? 7.363 12.008 10.516 1 95.75 87 HIS B O 1
ATOM 2434 N N . LYS B 1 88 ? 8.617 13.172 9.133 1 94.19 88 LYS B N 1
ATOM 2435 C CA . LYS B 1 88 ? 8.141 14.438 9.664 1 94.19 88 LYS B CA 1
ATOM 2436 C C . LYS B 1 88 ? 6.641 14.602 9.438 1 94.19 88 LYS B C 1
ATOM 2438 O O . LYS B 1 88 ? 5.93 15.102 10.312 1 94.19 88 LYS B O 1
ATOM 2443 N N . TYR B 1 89 ? 6.238 14.258 8.297 1 93.94 89 TYR B N 1
ATOM 2444 C CA . TYR B 1 89 ? 4.816 14.312 7.973 1 93.94 89 TYR B CA 1
ATOM 2445 C C . TYR B 1 89 ? 4.004 13.492 8.969 1 93.94 89 TYR B C 1
ATOM 2447 O O . TYR B 1 89 ? 3.08 14.016 9.602 1 93.94 89 TYR B O 1
ATOM 2455 N N . PHE B 1 90 ? 4.375 12.258 9.188 1 93.38 90 PHE B N 1
ATOM 2456 C CA . PHE B 1 90 ? 3.639 11.391 10.094 1 93.38 90 PHE B CA 1
ATOM 2457 C C . PHE B 1 90 ? 3.773 11.875 11.531 1 93.38 90 PHE B C 1
ATOM 2459 O O . PHE B 1 90 ? 2.832 11.773 12.32 1 93.38 90 PHE B O 1
ATOM 2466 N N . HIS B 1 91 ? 4.953 12.359 11.836 1 92.44 91 HIS B N 1
ATOM 2467 C CA . HIS B 1 91 ? 5.145 12.914 13.172 1 92.44 91 HIS B CA 1
ATOM 2468 C C . HIS B 1 91 ? 4.223 14.102 13.414 1 92.44 91 HIS B C 1
ATOM 2470 O O . HIS B 1 91 ? 3.711 14.281 14.523 1 92.44 91 HIS B O 1
ATOM 2476 N N . GLY B 1 92 ? 4.074 14.906 12.422 1 90.56 92 GLY B N 1
ATOM 2477 C CA . GLY B 1 92 ? 3.113 15.992 12.531 1 90.56 92 GLY B CA 1
ATOM 2478 C C . GLY B 1 92 ? 1.705 15.508 12.828 1 90.56 92 GLY B C 1
ATOM 2479 O O . GLY B 1 92 ? 0.988 16.125 13.617 1 90.56 92 GLY B O 1
ATOM 2480 N N . VAL B 1 93 ? 1.293 14.422 12.195 1 87.44 93 VAL B N 1
ATOM 2481 C CA . VAL B 1 93 ? -0.018 13.836 12.453 1 87.44 93 VAL B CA 1
ATOM 2482 C C . VAL B 1 93 ? -0.09 13.336 13.898 1 87.44 93 VAL B C 1
ATOM 2484 O O . VAL B 1 93 ? -1.029 13.664 14.625 1 87.44 93 VAL B O 1
ATOM 2487 N N . ASP B 1 94 ? 0.929 12.641 14.281 1 87.69 94 ASP B N 1
ATOM 2488 C CA . ASP B 1 94 ? 0.999 12.047 15.617 1 87.69 94 ASP B CA 1
ATOM 2489 C C . ASP B 1 94 ? 0.929 13.125 16.703 1 87.69 94 ASP B C 1
ATOM 2491 O O . ASP B 1 94 ? 0.283 12.93 17.734 1 87.69 94 ASP B O 1
ATOM 2495 N N . THR B 1 95 ? 1.489 14.234 16.484 1 89.88 95 THR B N 1
ATOM 2496 C CA . THR B 1 95 ? 1.579 15.289 17.5 1 89.88 95 THR B CA 1
ATOM 2497 C C . THR B 1 95 ? 0.513 16.344 17.266 1 89.88 95 THR B C 1
ATOM 2499 O O . THR B 1 95 ? 0.491 17.375 17.938 1 89.88 95 THR B O 1
ATOM 2502 N N . ARG B 1 96 ? -0.292 16.141 16.281 1 88.06 96 ARG B N 1
ATOM 2503 C CA . ARG B 1 96 ? -1.354 17.078 15.93 1 88.06 96 ARG B CA 1
ATOM 2504 C C . ARG B 1 96 ? -0.783 18.453 15.594 1 88.06 96 ARG B C 1
ATOM 2506 O O . ARG B 1 96 ? -1.333 19.469 15.992 1 88.06 96 ARG B O 1
ATOM 2513 N N . ASN B 1 97 ? 0.322 18.438 14.984 1 89.88 97 ASN B N 1
ATOM 2514 C CA . ASN B 1 97 ? 1.009 19.672 14.586 1 89.88 97 ASN B CA 1
ATOM 2515 C C . ASN B 1 97 ? 0.745 20 13.125 1 89.88 97 ASN B C 1
ATOM 2517 O O . ASN B 1 97 ? 1.516 19.625 12.242 1 89.88 97 ASN B O 1
ATOM 2521 N N . ILE B 1 98 ? -0.263 20.781 12.93 1 87.5 98 ILE B N 1
ATOM 2522 C CA . ILE B 1 98 ? -0.771 21.078 11.602 1 87.5 98 ILE B CA 1
ATOM 2523 C C . ILE B 1 98 ? 0.276 21.859 10.812 1 87.5 98 ILE B C 1
ATOM 2525 O O . ILE B 1 98 ? 0.453 21.641 9.609 1 87.5 98 ILE B O 1
ATOM 2529 N N . SER B 1 99 ? 0.912 22.719 11.492 1 89 99 SER B N 1
ATOM 2530 C CA . SER B 1 99 ? 1.939 23.516 10.828 1 89 99 SER B CA 1
ATOM 2531 C C . SER B 1 99 ? 3.057 22.625 10.281 1 89 99 SER B C 1
ATOM 2533 O O . SER B 1 99 ? 3.535 22.844 9.164 1 89 99 SER B O 1
ATOM 2535 N N . GLN B 1 100 ? 3.459 21.703 11.062 1 89.75 100 GLN B N 1
ATOM 2536 C CA . GLN B 1 100 ? 4.488 20.766 10.625 1 89.75 100 GLN B CA 1
ATOM 2537 C C . GLN B 1 100 ? 4.031 19.984 9.398 1 89.75 100 GLN B C 1
ATOM 2539 O O . GLN B 1 100 ? 4.816 19.75 8.477 1 89.75 100 GLN B O 1
ATOM 2544 N N . ILE B 1 101 ? 2.826 19.609 9.328 1 90 101 ILE B N 1
ATOM 2545 C CA . ILE B 1 101 ? 2.277 18.875 8.195 1 90 101 ILE B CA 1
ATOM 2546 C C . ILE B 1 101 ? 2.338 19.75 6.941 1 90 101 ILE B C 1
ATOM 2548 O O . ILE B 1 101 ? 2.816 19.312 5.895 1 90 101 ILE B O 1
ATOM 2552 N N . GLN B 1 102 ? 1.964 20.938 7.062 1 90.5 102 GLN B N 1
ATOM 2553 C CA . GLN B 1 102 ? 1.933 21.875 5.938 1 90.5 102 GLN B CA 1
ATOM 2554 C C . GLN B 1 102 ? 3.334 22.109 5.375 1 90.5 102 GLN B C 1
ATOM 2556 O O . GLN B 1 102 ? 3.508 22.25 4.164 1 90.5 102 GLN B O 1
ATOM 2561 N N . GLU B 1 103 ? 4.277 22.094 6.215 1 91 103 GLU B N 1
ATOM 2562 C CA . GLU B 1 103 ? 5.656 22.375 5.828 1 91 103 GLU B CA 1
ATOM 2563 C C . GLU B 1 103 ? 6.219 21.266 4.941 1 91 103 GLU B C 1
ATOM 2565 O O . GLU B 1 103 ? 7.246 21.438 4.289 1 91 103 GLU B O 1
ATOM 2570 N N . CYS B 1 104 ? 5.637 20.188 4.996 1 93.94 104 CYS B N 1
ATOM 2571 C CA . CYS B 1 104 ? 6.117 19.062 4.203 1 93.94 104 CYS B CA 1
ATOM 2572 C C . CYS B 1 104 ? 5.742 19.234 2.734 1 93.94 104 CYS B C 1
ATOM 2574 O O . CYS B 1 104 ? 6.188 18.469 1.883 1 93.94 104 CYS B O 1
ATOM 2576 N N . PHE B 1 105 ? 4.965 20.25 2.438 1 94.06 105 PHE B N 1
ATOM 2577 C CA . PHE B 1 105 ? 4.469 20.453 1.085 1 94.06 105 PHE B CA 1
ATOM 2578 C C . PHE B 1 105 ? 4.848 21.844 0.584 1 94.06 105 PHE B C 1
ATOM 2580 O O . PHE B 1 105 ? 5.125 22.75 1.381 1 94.06 105 PHE B O 1
ATOM 2587 N N . ASN B 1 106 ? 4.816 21.953 -0.817 1 91.5 106 ASN B N 1
ATOM 2588 C CA . ASN B 1 106 ? 4.93 23.281 -1.41 1 91.5 106 ASN B CA 1
ATOM 2589 C C . ASN B 1 106 ? 3.572 23.984 -1.502 1 91.5 106 ASN B C 1
ATOM 2591 O O . ASN B 1 106 ? 2.531 23.344 -1.326 1 91.5 106 ASN B O 1
ATOM 2595 N N . ALA B 1 107 ? 3.738 25.234 -1.851 1 87.88 107 ALA B N 1
ATOM 2596 C CA . ALA B 1 107 ? 2.529 26.062 -1.938 1 87.88 107 ALA B CA 1
ATOM 2597 C C . ALA B 1 107 ? 1.601 25.547 -3.035 1 87.88 107 ALA B C 1
ATOM 2599 O O . ALA B 1 107 ? 0.378 25.656 -2.928 1 87.88 107 ALA B O 1
ATOM 2600 N N . GLU B 1 108 ? 2.164 24.938 -4.023 1 87.44 108 GLU B N 1
ATOM 2601 C CA . GLU B 1 108 ? 1.391 24.406 -5.145 1 87.44 108 GLU B CA 1
ATOM 2602 C C . GLU B 1 108 ? 0.586 23.188 -4.73 1 87.44 108 GLU B C 1
ATOM 2604 O O . GLU B 1 108 ? -0.371 22.812 -5.406 1 87.44 108 GLU B O 1
ATOM 2609 N N . GLY B 1 109 ? 1.023 22.609 -3.715 1 91.56 109 GLY B N 1
ATOM 2610 C CA . GLY B 1 109 ? 0.294 21.453 -3.197 1 91.56 109 GLY B CA 1
ATOM 2611 C C . GLY B 1 109 ? 0.855 20.125 -3.67 1 91.56 109 GLY B C 1
ATOM 2612 O O . GLY B 1 109 ? 2.041 20.031 -3.99 1 91.56 109 GLY B O 1
ATOM 2613 N N . ALA B 1 110 ? 0.095 19.109 -3.463 1 94.25 110 ALA B N 1
ATOM 2614 C CA . ALA B 1 110 ? 0.483 17.766 -3.848 1 94.25 110 ALA B CA 1
ATOM 2615 C C . ALA B 1 110 ? -0.664 17.047 -4.551 1 94.25 110 ALA B C 1
ATOM 2617 O O . ALA B 1 110 ? -1.835 17.344 -4.309 1 94.25 110 ALA B O 1
ATOM 2618 N N . THR B 1 111 ? -0.307 16.188 -5.426 1 94.94 111 THR B N 1
ATOM 2619 C CA . THR B 1 111 ? -1.289 15.281 -6.016 1 94.94 111 THR B CA 1
ATOM 2620 C C . THR B 1 111 ? -1.536 14.078 -5.105 1 94.94 111 THR B C 1
ATOM 2622 O O . THR B 1 111 ? -0.59 13.422 -4.664 1 94.94 111 THR B O 1
ATOM 2625 N N . ILE B 1 112 ? -2.803 13.852 -4.832 1 93.31 112 ILE B N 1
ATOM 2626 C CA . ILE B 1 112 ? -3.156 12.742 -3.957 1 93.31 112 ILE B CA 1
ATOM 2627 C C . ILE B 1 112 ? -4.047 11.758 -4.707 1 93.31 112 ILE B C 1
ATOM 2629 O O . ILE B 1 112 ? -5.02 12.156 -5.355 1 93.31 112 ILE B O 1
ATOM 2633 N N . THR B 1 113 ? -3.693 10.562 -4.652 1 92.19 113 THR B N 1
ATOM 2634 C CA . THR B 1 113 ? -4.539 9.469 -5.105 1 92.19 113 THR B CA 1
ATOM 2635 C C . THR B 1 113 ? -4.914 8.555 -3.938 1 92.19 113 THR B C 1
ATOM 2637 O O . THR B 1 113 ? -4.047 7.918 -3.338 1 92.19 113 THR B O 1
ATOM 2640 N N . ASP B 1 114 ? -6.133 8.562 -3.648 1 89.69 114 ASP B N 1
ATOM 2641 C CA . ASP B 1 114 ? -6.676 7.691 -2.613 1 89.69 114 ASP B CA 1
ATOM 2642 C C . ASP B 1 114 ? -7.359 6.473 -3.227 1 89.69 114 ASP B C 1
ATOM 2644 O O . ASP B 1 114 ? -8.492 6.562 -3.699 1 89.69 114 ASP B O 1
ATOM 2648 N N . ILE B 1 115 ? -6.664 5.402 -3.125 1 88.94 115 ILE B N 1
ATOM 2649 C CA . ILE B 1 115 ? -7.137 4.188 -3.775 1 88.94 115 ILE B CA 1
ATOM 2650 C C . ILE B 1 115 ? -8.203 3.518 -2.908 1 88.94 115 ILE B C 1
ATOM 2652 O O . ILE B 1 115 ? -7.934 3.133 -1.768 1 88.94 115 ILE B O 1
ATOM 2656 N N . ARG B 1 116 ? -9.367 3.379 -3.539 1 84.19 116 ARG B N 1
ATOM 2657 C CA . ARG B 1 116 ? -10.5 2.75 -2.863 1 84.19 116 ARG B CA 1
ATOM 2658 C C . ARG B 1 116 ? -11.453 2.113 -3.867 1 84.19 116 ARG B C 1
ATOM 2660 O O . ARG B 1 116 ? -11.43 2.447 -5.055 1 84.19 116 ARG B O 1
ATOM 2667 N N . ASN B 1 117 ? -12.156 1.165 -3.211 1 81.25 117 ASN B N 1
ATOM 2668 C CA . ASN B 1 117 ? -13.266 0.7 -4.031 1 81.25 117 ASN B CA 1
ATOM 2669 C C . ASN B 1 117 ? -14.289 1.807 -4.266 1 81.25 117 ASN B C 1
ATOM 2671 O O . ASN B 1 117 ? -14.656 2.529 -3.338 1 81.25 117 ASN B O 1
ATOM 2675 N N . ARG B 1 118 ? -14.586 1.912 -5.461 1 72.75 118 ARG B N 1
ATOM 2676 C CA . ARG B 1 118 ? -15.586 2.924 -5.801 1 72.75 118 ARG B CA 1
ATOM 2677 C C . ARG B 1 118 ? -16.953 2.293 -6.004 1 72.75 118 ARG B C 1
ATOM 2679 O O . ARG B 1 118 ? -17.062 1.19 -6.543 1 72.75 118 ARG B O 1
ATOM 2686 N N . PRO B 1 119 ? -17.891 3.023 -5.57 1 66.38 119 PRO B N 1
ATOM 2687 C CA . PRO B 1 119 ? -19.25 2.48 -5.711 1 66.38 119 PRO B CA 1
ATOM 2688 C C . PRO B 1 119 ? -19.625 2.201 -7.16 1 66.38 119 PRO B C 1
ATOM 2690 O O . PRO B 1 119 ? -20.391 1.267 -7.438 1 66.38 119 PRO B O 1
ATOM 2693 N N . ASP B 1 120 ? -19.094 3.008 -8 1 63.62 120 ASP B N 1
ATOM 2694 C CA . ASP B 1 120 ? -19.438 2.852 -9.406 1 63.62 120 ASP B CA 1
ATOM 2695 C C . ASP B 1 120 ? -18.641 1.727 -10.055 1 63.62 120 ASP B C 1
ATOM 2697 O O . ASP B 1 120 ? -18.781 1.46 -11.25 1 63.62 120 ASP B O 1
ATOM 2701 N N . GLY B 1 121 ? -17.875 1.103 -9.219 1 62.81 121 GLY B N 1
ATOM 2702 C CA . GLY B 1 121 ? -17.078 -0.004 -9.719 1 62.81 121 GLY B CA 1
ATOM 2703 C C . GLY B 1 121 ? -15.891 0.444 -10.555 1 62.81 121 GLY B C 1
ATOM 2704 O O . GLY B 1 121 ? -15.172 -0.384 -11.125 1 62.81 121 GLY B O 1
ATOM 2705 N N . SER B 1 122 ? -15.734 1.723 -10.617 1 62.19 122 SER B N 1
ATOM 2706 C CA . SER B 1 122 ? -14.625 2.24 -11.414 1 62.19 122 SER B CA 1
ATOM 2707 C C . SER B 1 122 ? -13.281 1.938 -10.758 1 62.19 122 SER B C 1
ATOM 2709 O O . SER B 1 122 ? -13.148 2.025 -9.539 1 62.19 122 SER B O 1
ATOM 2711 N N . THR B 1 123 ? -12.375 1.484 -11.609 1 59.34 123 THR B N 1
ATOM 2712 C CA . THR B 1 123 ? -11.016 1.25 -11.148 1 59.34 123 THR B CA 1
ATOM 2713 C C . THR B 1 123 ? -10.234 2.561 -11.078 1 59.34 123 THR B C 1
ATOM 2715 O O . THR B 1 123 ? -9.156 2.615 -10.484 1 59.34 123 THR B O 1
ATOM 2718 N N . GLN B 1 124 ? -10.805 3.461 -11.711 1 63.91 124 GLN B N 1
ATOM 2719 C CA . GLN B 1 124 ? -10.039 4.703 -11.773 1 63.91 124 GLN B CA 1
ATOM 2720 C C . GLN B 1 124 ? -10.203 5.516 -10.492 1 63.91 124 GLN B C 1
ATOM 2722 O O . GLN B 1 124 ? -11.305 5.934 -10.148 1 63.91 124 GLN B O 1
ATOM 2727 N N . ASN B 1 125 ? -9.188 5.445 -9.742 1 74.88 125 ASN B N 1
ATOM 2728 C CA . ASN B 1 125 ? -9.117 6.363 -8.617 1 74.88 125 ASN B CA 1
ATOM 2729 C C . ASN B 1 125 ? -8.516 7.707 -9.016 1 74.88 125 ASN B C 1
ATOM 2731 O O . ASN B 1 125 ? -7.348 7.781 -9.391 1 74.88 125 ASN B O 1
ATOM 2735 N N . PRO B 1 126 ? -9.367 8.648 -9.062 1 75.56 126 PRO B N 1
ATOM 2736 C CA . PRO B 1 126 ? -8.883 9.953 -9.516 1 75.56 126 PRO B CA 1
ATOM 2737 C C . PRO B 1 126 ? -7.797 10.523 -8.609 1 75.56 126 PRO B C 1
ATOM 2739 O O . PRO B 1 126 ? -7.801 10.273 -7.398 1 75.56 126 PRO B O 1
ATOM 2742 N N . SER B 1 127 ? -6.895 11.148 -9.297 1 87.56 127 SER B N 1
ATOM 2743 C CA . SER B 1 127 ? -5.914 11.961 -8.578 1 87.56 127 SER B CA 1
ATOM 2744 C C . SER B 1 127 ? -6.344 13.422 -8.523 1 87.56 127 SER B C 1
ATOM 2746 O O . SER B 1 127 ? -6.867 13.961 -9.5 1 87.56 127 SER B O 1
ATOM 2748 N N . ASN B 1 128 ? -6.195 13.969 -7.281 1 88.69 128 ASN B N 1
ATOM 2749 C CA . ASN B 1 128 ? -6.531 15.383 -7.105 1 88.69 128 ASN B CA 1
ATOM 2750 C C . ASN B 1 128 ? -5.336 16.172 -6.586 1 88.69 128 ASN B C 1
ATOM 2752 O O . ASN B 1 128 ? -4.586 15.695 -5.734 1 88.69 128 ASN B O 1
ATOM 2756 N N . THR B 1 129 ? -5.207 17.297 -7.223 1 91.06 129 THR B N 1
ATOM 2757 C CA . THR B 1 129 ? -4.23 18.219 -6.645 1 91.06 129 THR B CA 1
ATOM 2758 C C . THR B 1 129 ? -4.859 19.047 -5.527 1 91.06 129 THR B C 1
ATOM 2760 O O . THR B 1 129 ? -5.883 19.703 -5.738 1 91.06 129 THR B O 1
ATOM 2763 N N . VAL B 1 130 ? -4.215 18.969 -4.414 1 91.31 130 VAL B N 1
ATOM 2764 C CA . VAL B 1 130 ? -4.781 19.641 -3.25 1 91.31 130 VAL B CA 1
ATOM 2765 C C . VAL B 1 130 ? -3.756 20.609 -2.656 1 91.31 130 VAL B C 1
ATOM 2767 O O . VAL B 1 130 ? -2.549 20.359 -2.721 1 91.31 130 VAL B O 1
ATOM 2770 N N . THR B 1 131 ? -4.262 21.625 -2.084 1 90.75 131 THR B N 1
ATOM 2771 C CA . THR B 1 131 ? -3.4 22.625 -1.444 1 90.75 131 THR B CA 1
ATOM 2772 C C . THR B 1 131 ? -2.98 22.156 -0.054 1 90.75 131 THR B C 1
ATOM 2774 O O . THR B 1 131 ? -3.654 21.312 0.557 1 90.75 131 THR B O 1
ATOM 2777 N N . PRO B 1 132 ? -1.867 22.703 0.396 1 88.19 132 PRO B N 1
ATOM 2778 C CA . PRO B 1 132 ? -1.468 22.375 1.764 1 88.19 132 PRO B CA 1
ATOM 2779 C C . PRO B 1 132 ? -2.543 22.703 2.795 1 88.19 132 PRO B C 1
ATOM 2781 O O . PRO B 1 132 ? -2.723 21.969 3.768 1 88.19 132 PRO B O 1
ATOM 2784 N N . ALA B 1 133 ? -3.234 23.812 2.553 1 85.44 133 ALA B N 1
ATOM 2785 C CA . ALA B 1 133 ? -4.309 24.188 3.465 1 85.44 133 ALA B CA 1
ATOM 2786 C C . ALA B 1 133 ? -5.402 23.125 3.502 1 85.44 133 ALA B C 1
ATOM 2788 O O . ALA B 1 133 ? -5.918 22.797 4.574 1 85.44 133 ALA B O 1
ATOM 2789 N N . PHE B 1 134 ? -5.738 22.672 2.402 1 88.5 134 PHE B N 1
ATOM 2790 C CA . PHE B 1 134 ? -6.742 21.625 2.322 1 88.5 134 PHE B CA 1
ATOM 2791 C C . PHE B 1 134 ? -6.277 20.375 3.059 1 88.5 134 PHE B C 1
ATOM 2793 O O . PHE B 1 134 ? -7.043 19.766 3.805 1 88.5 134 PHE B O 1
ATOM 2800 N N . LEU B 1 135 ? -5.031 20 2.865 1 87.75 135 LEU B N 1
ATOM 2801 C CA . LEU B 1 135 ? -4.465 18.828 3.521 1 87.75 135 LEU B CA 1
ATOM 2802 C C . LEU B 1 135 ? -4.473 19 5.035 1 87.75 135 LEU B C 1
ATOM 2804 O O . LEU B 1 135 ? -4.812 18.062 5.77 1 87.75 135 LEU B O 1
ATOM 2808 N N . ALA B 1 136 ? -4.152 20.141 5.434 1 84.5 136 ALA B N 1
ATOM 2809 C CA . ALA B 1 136 ? -4.145 20.453 6.859 1 84.5 136 ALA B CA 1
ATOM 2810 C C . ALA B 1 136 ? -5.555 20.375 7.445 1 84.5 136 ALA B C 1
ATOM 2812 O O . ALA B 1 136 ? -5.754 19.828 8.531 1 84.5 136 ALA B O 1
ATOM 2813 N N . ASP B 1 137 ? -6.48 20.922 6.742 1 86.44 137 ASP B N 1
ATOM 2814 C CA . ASP B 1 137 ? -7.871 20.922 7.191 1 86.44 137 ASP B CA 1
ATOM 2815 C C . ASP B 1 137 ? -8.406 19.5 7.324 1 86.44 137 ASP B C 1
ATOM 2817 O O . ASP B 1 137 ? -9.055 19.156 8.32 1 86.44 137 ASP B O 1
ATOM 2821 N N . ARG B 1 138 ? -8.102 18.688 6.383 1 88.56 138 ARG B N 1
ATOM 2822 C CA . ARG B 1 138 ? -8.555 17.297 6.418 1 88.56 138 ARG B CA 1
ATOM 2823 C C . ARG B 1 138 ? -7.926 16.547 7.59 1 88.56 138 ARG B C 1
ATOM 2825 O O . ARG B 1 138 ? -8.594 15.742 8.25 1 88.56 138 ARG B O 1
ATOM 2832 N N . CYS B 1 139 ? -6.695 16.812 7.77 1 90.19 139 CYS B N 1
ATOM 2833 C CA . CYS B 1 139 ? -6.016 16.203 8.898 1 90.19 139 CYS B CA 1
ATOM 2834 C C . CYS B 1 139 ? -6.633 16.641 10.219 1 90.19 139 CYS B C 1
ATOM 2836 O O . CYS B 1 139 ? -6.824 15.836 11.133 1 90.19 139 CYS B O 1
ATOM 2838 N N . GLN B 1 140 ? -6.949 17.875 10.273 1 89.19 140 GLN B N 1
ATOM 2839 C CA . GLN B 1 140 ? -7.555 18.422 11.484 1 89.19 140 GLN B CA 1
ATOM 2840 C C . GLN B 1 140 ? -8.914 17.766 11.758 1 89.19 140 GLN B C 1
ATOM 2842 O O . GLN B 1 140 ? -9.227 17.438 12.898 1 89.19 140 GLN B O 1
ATOM 2847 N N . GLN B 1 141 ? -9.68 17.641 10.766 1 92.69 141 GLN B N 1
ATOM 2848 C CA . GLN B 1 141 ? -10.977 17 10.906 1 92.69 141 GLN B CA 1
ATOM 2849 C C . GLN B 1 141 ? -10.836 15.57 11.438 1 92.69 141 GLN B C 1
ATOM 2851 O O . GLN B 1 141 ? -11.578 15.164 12.336 1 92.69 141 GLN B O 1
ATOM 2856 N N . PHE B 1 142 ? -9.961 14.891 10.906 1 94.06 142 PHE B N 1
ATOM 2857 C CA . PHE B 1 142 ? -9.703 13.523 11.32 1 94.06 142 PHE B CA 1
ATOM 2858 C C . PHE B 1 142 ? -9.258 13.469 12.773 1 94.06 142 PHE B C 1
ATOM 2860 O O . PHE B 1 142 ? -9.75 12.648 13.555 1 94.06 142 PHE B O 1
ATOM 2867 N N . LEU B 1 143 ? -8.359 14.328 13.086 1 93 143 LEU B N 1
ATOM 2868 C CA . LEU B 1 143 ? -7.805 14.328 14.43 1 93 143 LEU B CA 1
ATOM 2869 C C . LEU B 1 143 ? -8.836 14.812 15.445 1 93 143 LEU B C 1
ATOM 2871 O O . LEU B 1 143 ? -8.781 14.438 16.625 1 93 143 LEU B O 1
ATOM 2875 N N . THR B 1 144 ? -9.727 15.656 15.016 1 94.88 144 THR B N 1
ATOM 2876 C CA . THR B 1 144 ? -10.836 16.062 15.867 1 94.88 144 THR B CA 1
ATOM 2877 C C . THR B 1 144 ? -11.75 14.875 16.172 1 94.88 144 THR B C 1
ATOM 2879 O O . THR B 1 144 ? -12.227 14.727 17.297 1 94.88 144 THR B O 1
ATOM 2882 N N . ALA B 1 145 ? -11.906 14.062 15.195 1 95.69 145 ALA B N 1
ATOM 2883 C CA . ALA B 1 145 ? -12.703 12.844 15.383 1 95.69 145 ALA B CA 1
ATOM 2884 C C . ALA B 1 145 ? -11.969 11.844 16.266 1 95.69 145 ALA B C 1
ATOM 2886 O O . ALA B 1 145 ? -12.594 11.062 16.984 1 95.69 145 ALA B O 1
ATOM 2887 N N . HIS B 1 146 ? -10.695 11.883 16.094 1 94.31 146 HIS B N 1
ATOM 2888 C CA . HIS B 1 146 ? -9.852 10.914 16.797 1 94.31 146 HIS B CA 1
ATOM 2889 C C . HIS B 1 146 ? -8.758 11.609 17.594 1 94.31 146 HIS B C 1
ATOM 2891 O O . HIS B 1 146 ? -7.574 11.477 17.281 1 94.31 146 HIS B O 1
ATOM 2897 N N . PRO B 1 147 ? -9.078 12.172 18.703 1 93.19 147 PRO B N 1
ATOM 2898 C CA . PRO B 1 147 ? -8.125 13.039 19.406 1 93.19 147 PRO B CA 1
ATOM 2899 C C . PRO B 1 147 ? -6.969 12.25 20.016 1 93.19 147 PRO B C 1
ATOM 2901 O O . PRO B 1 147 ? -5.914 12.828 20.312 1 93.19 147 PRO B O 1
ATOM 2904 N N . GLU B 1 148 ? -7.031 10.984 20.203 1 90.44 148 GLU B N 1
ATOM 2905 C CA . GLU B 1 148 ? -5.973 10.188 20.812 1 90.44 148 GLU B CA 1
ATOM 2906 C C . GLU B 1 148 ? -5.277 9.305 19.781 1 90.44 148 GLU B C 1
ATOM 2908 O O . GLU B 1 148 ? -4.68 8.281 20.125 1 90.44 148 GLU B O 1
ATOM 2913 N N . CYS B 1 149 ? -5.406 9.695 18.562 1 90.81 149 CYS B N 1
ATOM 2914 C CA . CYS B 1 149 ? -4.832 8.914 17.484 1 90.81 149 CYS B CA 1
ATOM 2915 C C . CYS B 1 149 ? -3.316 8.82 17.609 1 90.81 149 CYS B C 1
ATOM 2917 O O . CYS B 1 149 ? -2.646 9.836 17.812 1 90.81 149 CYS B O 1
ATOM 2919 N N . ASP B 1 150 ? -2.803 7.586 17.516 1 91.5 150 ASP B N 1
ATOM 2920 C CA . ASP B 1 150 ? -1.372 7.301 17.484 1 91.5 150 ASP B CA 1
ATOM 2921 C C . ASP B 1 150 ? -0.982 6.613 16.188 1 91.5 150 ASP B C 1
ATOM 2923 O O . ASP B 1 150 ? -1.609 5.629 15.781 1 91.5 150 ASP B O 1
ATOM 2927 N N . VAL B 1 151 ? -0.011 7.215 15.555 1 91.12 151 VAL B N 1
ATOM 2928 C CA . VAL B 1 151 ? 0.46 6.637 14.305 1 91.12 151 VAL B CA 1
ATOM 2929 C C . VAL B 1 151 ? 1.684 5.762 14.562 1 91.12 151 VAL B C 1
ATOM 2931 O O . VAL B 1 151 ? 2.631 6.191 15.227 1 91.12 151 VAL B O 1
ATOM 2934 N N . LYS B 1 152 ? 1.649 4.586 14.047 1 91.75 152 LYS B N 1
ATOM 2935 C CA . LYS B 1 152 ? 2.75 3.633 14.148 1 91.75 152 LYS B CA 1
ATOM 2936 C C . LYS B 1 152 ? 3.09 3.041 12.781 1 91.75 152 LYS B C 1
ATOM 2938 O O . LYS B 1 152 ? 2.352 3.238 11.812 1 91.75 152 LYS B O 1
ATOM 2943 N N . PHE B 1 153 ? 4.27 2.414 12.805 1 92.88 153 PHE B N 1
ATOM 2944 C CA . PHE B 1 153 ? 4.703 1.833 11.539 1 92.88 153 PHE B CA 1
ATOM 2945 C C . PHE B 1 153 ? 4.914 0.33 11.68 1 92.88 153 PHE B C 1
ATOM 2947 O O . PHE B 1 153 ? 5.59 -0.124 12.602 1 92.88 153 PHE B O 1
ATOM 2954 N N . TYR B 1 154 ? 4.266 -0.425 10.773 1 89.69 154 TYR B N 1
ATOM 2955 C CA . TYR B 1 154 ? 4.734 -1.793 10.586 1 89.69 154 TYR B CA 1
ATOM 2956 C C . TYR B 1 154 ? 6.09 -1.813 9.883 1 89.69 154 TYR B C 1
ATOM 2958 O O . TYR B 1 154 ? 6.938 -2.654 10.188 1 89.69 154 TYR B O 1
ATOM 2966 N N . TYR B 1 155 ? 6.199 -0.896 8.953 1 90.12 155 TYR B N 1
ATOM 2967 C CA . TYR B 1 155 ? 7.438 -0.679 8.219 1 90.12 155 TYR B CA 1
ATOM 2968 C C . TYR B 1 155 ? 7.688 0.808 8 1 90.12 155 TYR B C 1
ATOM 2970 O O . TYR B 1 155 ? 6.887 1.49 7.355 1 90.12 155 TYR B O 1
ATOM 2978 N N . SER B 1 156 ? 8.797 1.232 8.508 1 93.56 156 SER B N 1
ATOM 2979 C CA . SER B 1 156 ? 9.117 2.656 8.516 1 93.56 156 SER B CA 1
ATOM 2980 C C . SER B 1 156 ? 9.367 3.174 7.098 1 93.56 156 SER B C 1
ATOM 2982 O O . SER B 1 156 ? 9.789 2.42 6.223 1 93.56 156 SER B O 1
ATOM 2984 N N . PRO B 1 157 ? 9.164 4.453 6.941 1 94.81 157 PRO B N 1
ATOM 2985 C CA . PRO B 1 157 ? 9.383 5.043 5.621 1 94.81 157 PRO B CA 1
ATOM 2986 C C . PRO B 1 157 ? 10.766 4.727 5.059 1 94.81 157 PRO B C 1
ATOM 2988 O O . PRO B 1 157 ? 11.781 4.973 5.719 1 94.81 157 PRO B O 1
ATOM 2991 N N . THR B 1 158 ? 10.742 4.242 3.842 1 95.12 158 THR B N 1
ATOM 2992 C CA . THR B 1 158 ? 11.977 3.818 3.184 1 95.12 158 THR B CA 1
ATOM 2993 C C . THR B 1 158 ? 11.93 4.145 1.693 1 95.12 158 THR B C 1
ATOM 2995 O O . THR B 1 158 ? 10.945 3.854 1.016 1 95.12 158 THR B O 1
ATOM 2998 N N . CYS B 1 159 ? 13.062 4.668 1.249 1 95.38 159 CYS B N 1
ATOM 2999 C CA . CYS B 1 159 ? 13.141 4.984 -0.173 1 95.38 159 CYS B CA 1
ATOM 3000 C C . CYS B 1 159 ? 13.359 3.723 -1.001 1 95.38 159 CYS B C 1
ATOM 3002 O O . CYS B 1 159 ? 14.039 2.795 -0.558 1 95.38 159 CYS B O 1
ATOM 3004 N N . GLY B 1 160 ? 12.789 3.75 -2.207 1 93.31 160 GLY B N 1
ATOM 3005 C CA . GLY B 1 160 ? 13.148 2.709 -3.154 1 93.31 160 GLY B CA 1
ATOM 3006 C C . GLY B 1 160 ? 14.617 2.746 -3.549 1 93.31 160 GLY B C 1
ATOM 3007 O O . GLY B 1 160 ? 15.258 3.797 -3.479 1 93.31 160 GLY B O 1
ATOM 3008 N N . ARG B 1 161 ? 15.062 1.678 -3.916 1 89.94 161 ARG B N 1
ATOM 3009 C CA . ARG B 1 161 ? 16.469 1.637 -4.332 1 89.94 161 ARG B CA 1
ATOM 3010 C C . ARG B 1 161 ? 16.656 2.299 -5.691 1 89.94 161 ARG B C 1
ATOM 3012 O O . ARG B 1 161 ? 15.672 2.555 -6.402 1 89.94 161 ARG B O 1
ATOM 3019 N N . GLY B 1 162 ? 17.906 2.564 -6.047 1 86 162 GLY B N 1
ATOM 3020 C CA . GLY B 1 162 ? 18.25 3.07 -7.363 1 86 162 GLY B CA 1
ATOM 3021 C C . GLY B 1 162 ? 18.469 4.57 -7.391 1 86 162 GLY B C 1
ATOM 3022 O O . GLY B 1 162 ? 17.844 5.309 -6.621 1 86 162 GLY B O 1
ATOM 3023 N N . LYS B 1 163 ? 19.266 4.879 -8.32 1 82.31 163 LYS B N 1
ATOM 3024 C CA . LYS B 1 163 ? 19.531 6.305 -8.477 1 82.31 163 LYS B CA 1
ATOM 3025 C C . LYS B 1 163 ? 18.328 7.043 -9.023 1 82.31 163 LYS B C 1
ATOM 3027 O O . LYS B 1 163 ? 17.672 6.574 -9.961 1 82.31 163 LYS B O 1
ATOM 3032 N N . GLY B 1 164 ? 17.938 8.086 -8.383 1 84.19 164 GLY B N 1
ATOM 3033 C CA . GLY B 1 164 ? 16.859 8.922 -8.883 1 84.19 164 GLY B CA 1
ATOM 3034 C C . GLY B 1 164 ? 15.484 8.469 -8.406 1 84.19 164 GLY B C 1
ATOM 3035 O O . GLY B 1 164 ? 14.469 9.086 -8.742 1 84.19 164 GLY B O 1
ATOM 3036 N N . ASN B 1 165 ? 15.516 7.344 -7.684 1 91 165 ASN B N 1
ATOM 3037 C CA . ASN B 1 165 ? 14.234 6.938 -7.125 1 91 165 ASN B CA 1
ATOM 3038 C C . ASN B 1 165 ? 13.844 7.797 -5.926 1 91 165 ASN B C 1
ATOM 3040 O O . ASN B 1 165 ? 14.445 7.688 -4.855 1 91 165 ASN B O 1
ATOM 3044 N N . ASN B 1 166 ? 12.758 8.531 -6.109 1 94.69 166 ASN B N 1
ATOM 3045 C CA . ASN B 1 166 ? 12.344 9.5 -5.102 1 94.69 166 ASN B CA 1
ATOM 3046 C C . ASN B 1 166 ? 11.109 9.023 -4.34 1 94.69 166 ASN B C 1
ATOM 3048 O O . ASN B 1 166 ? 10.555 9.758 -3.523 1 94.69 166 ASN B O 1
ATOM 3052 N N . TRP B 1 167 ? 10.719 7.809 -4.598 1 96.56 167 TRP B N 1
ATOM 3053 C CA . TRP B 1 167 ? 9.555 7.27 -3.902 1 96.56 167 TRP B CA 1
ATOM 3054 C C . TRP B 1 167 ? 9.938 6.734 -2.525 1 96.56 167 TRP B C 1
ATOM 3056 O O . TRP B 1 167 ? 10.898 5.98 -2.393 1 96.56 167 TRP B O 1
ATOM 3066 N N . VAL B 1 168 ? 9.219 7.176 -1.555 1 96.69 168 VAL B N 1
ATOM 3067 C CA . VAL B 1 168 ? 9.32 6.676 -0.188 1 96.69 168 VAL B CA 1
ATOM 3068 C C . VAL B 1 168 ? 8.086 5.844 0.148 1 96.69 168 VAL B C 1
ATOM 3070 O O . VAL B 1 168 ? 6.949 6.297 -0.045 1 96.69 168 VAL B O 1
ATOM 3073 N N . TYR B 1 169 ? 8.32 4.703 0.688 1 96.06 169 TYR B N 1
ATOM 3074 C CA . TYR B 1 169 ? 7.25 3.773 1.028 1 96.06 169 TYR B CA 1
ATOM 3075 C C . TYR B 1 169 ? 7.082 3.666 2.539 1 96.06 169 TYR B C 1
ATOM 3077 O O . TYR B 1 169 ? 8.07 3.629 3.279 1 96.06 169 TYR B O 1
ATOM 3085 N N . ALA B 1 170 ? 5.809 3.6 2.92 1 96.38 170 ALA B N 1
ATOM 3086 C CA . ALA B 1 170 ? 5.516 3.432 4.34 1 96.38 170 ALA B CA 1
ATOM 3087 C C . ALA B 1 170 ? 4.332 2.492 4.551 1 96.38 170 ALA B C 1
ATOM 3089 O O . ALA B 1 170 ? 3.35 2.543 3.803 1 96.38 170 ALA B O 1
ATOM 3090 N N . HIS B 1 171 ? 4.445 1.642 5.516 1 94.5 171 HIS B N 1
ATOM 3091 C CA . HIS B 1 171 ? 3.348 0.85 6.059 1 94.5 171 HIS B CA 1
ATOM 3092 C C . HIS B 1 171 ? 3.035 1.251 7.496 1 94.5 171 HIS B C 1
ATOM 3094 O O . HIS B 1 171 ? 3.828 0.987 8.406 1 94.5 171 HIS B O 1
ATOM 3100 N N . TRP B 1 172 ? 1.898 1.848 7.543 1 93.25 172 TRP B N 1
ATOM 3101 C CA . TRP B 1 172 ? 1.56 2.508 8.797 1 93.25 172 TRP B CA 1
ATOM 3102 C C . TRP B 1 172 ? 0.204 2.035 9.312 1 93.25 172 TRP B C 1
ATOM 3104 O O . TRP B 1 172 ? -0.548 1.378 8.594 1 93.25 172 TRP B O 1
ATOM 3114 N N . TYR B 1 173 ? 0.046 2.229 10.594 1 90.12 173 TYR B N 1
ATOM 3115 C CA . TYR B 1 173 ? -1.265 2.031 11.203 1 90.12 173 TYR B CA 1
ATOM 3116 C C . TYR B 1 173 ? -1.523 3.064 12.297 1 90.12 173 TYR B C 1
ATOM 3118 O O . TYR B 1 173 ? -0.588 3.689 12.797 1 90.12 173 TYR B O 1
ATOM 3126 N N . GLU B 1 174 ? -2.783 3.285 12.477 1 89.75 174 GLU B N 1
ATOM 3127 C CA . GLU B 1 174 ? -3.246 4.234 13.484 1 89.75 174 GLU B CA 1
ATOM 3128 C C . GLU B 1 174 ? -4.137 3.549 14.516 1 89.75 174 GLU B C 1
ATOM 3130 O O . GLU B 1 174 ? -4.957 2.695 14.172 1 89.75 174 GLU B O 1
ATOM 3135 N N . GLU B 1 175 ? -3.838 3.916 15.75 1 87.5 175 GLU B N 1
ATOM 3136 C CA . GLU B 1 175 ? -4.645 3.42 16.859 1 87.5 175 GLU B CA 1
ATOM 3137 C C . GLU B 1 175 ? -5.352 4.562 17.578 1 87.5 175 GLU B C 1
ATOM 3139 O O . GLU B 1 175 ? -4.867 5.695 17.578 1 87.5 175 GLU B O 1
ATOM 3144 N N . GLY B 1 176 ? -6.516 4.211 18.109 1 90.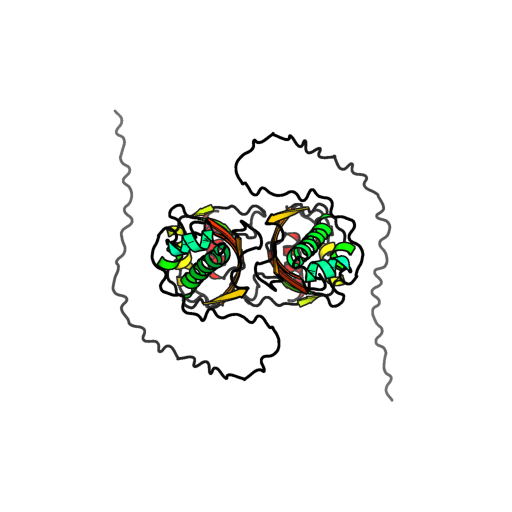5 176 GLY B N 1
ATOM 3145 C CA . GLY B 1 176 ? -7.34 5.172 18.828 1 90.5 176 GLY B CA 1
ATOM 3146 C C . GLY B 1 176 ? -8.812 4.816 18.812 1 90.5 176 GLY B C 1
ATOM 3147 O O . GLY B 1 176 ? -9.172 3.639 18.734 1 90.5 176 GLY B O 1
ATOM 3148 N N . THR B 1 177 ? -9.578 5.855 19.047 1 91.88 177 THR B N 1
ATOM 3149 C CA . THR B 1 177 ? -11.023 5.691 19.078 1 91.88 177 THR B CA 1
ATOM 3150 C C . THR B 1 177 ? -11.719 6.902 18.469 1 91.88 177 THR B C 1
ATOM 3152 O O . THR B 1 177 ? -11.211 8.023 18.531 1 91.88 177 THR B O 1
ATOM 3155 N N . TRP B 1 178 ? -12.766 6.562 17.812 1 94.5 178 TRP B N 1
ATOM 3156 C CA . TRP B 1 178 ? -13.633 7.672 17.422 1 94.5 178 TRP B CA 1
ATOM 3157 C C . TRP B 1 178 ? -14.391 8.211 18.641 1 94.5 178 TRP B C 1
ATOM 3159 O O . TRP B 1 178 ? -15.461 7.707 18.984 1 94.5 178 TRP B O 1
ATOM 3169 N N . SER B 1 179 ? -13.891 9.273 19.172 1 96.31 179 SER B N 1
ATOM 3170 C CA . SER B 1 179 ? -14.438 9.797 20.406 1 96.31 179 SER B CA 1
ATOM 3171 C C . SER B 1 179 ? -14.789 11.273 20.281 1 96.31 179 SER B C 1
ATOM 3173 O O . SER B 1 179 ? -15.414 11.852 21.188 1 96.31 179 SER B O 1
ATOM 3175 N N . GLY B 1 180 ? -14.383 11.906 19.203 1 96.75 180 GLY B N 1
ATOM 3176 C CA . GLY B 1 180 ? -14.688 13.312 19.016 1 96.75 180 GLY B CA 1
ATOM 3177 C C . GLY B 1 180 ? -15.719 13.562 17.938 1 96.75 180 GLY B C 1
ATOM 3178 O O . GLY B 1 180 ? -15.812 12.797 16.969 1 96.75 180 GLY B O 1
ATOM 3179 N N . GLU B 1 181 ? -16.453 14.633 18.125 1 96.56 181 GLU B N 1
ATOM 3180 C CA . GLU B 1 181 ? -17.375 15.086 17.078 1 96.56 181 GLU B CA 1
ATOM 3181 C C . GLU B 1 181 ? -16.625 15.891 16.016 1 96.56 181 GLU B C 1
ATOM 3183 O O . GLU B 1 181 ? -15.859 16.797 16.344 1 96.56 181 GLU B O 1
ATOM 3188 N N . SER B 1 182 ? -16.859 15.461 14.75 1 95.88 182 SER B N 1
ATOM 3189 C CA . SER B 1 182 ? -16.219 16.156 13.641 1 95.88 182 SER B CA 1
ATOM 3190 C C . SER B 1 182 ? -17.094 16.125 12.391 1 95.88 182 SER B C 1
ATOM 3192 O O . SER B 1 182 ? -17.703 15.094 12.086 1 95.88 182 SER B O 1
ATOM 3194 N N . GLU B 1 183 ? -17.234 17.281 11.703 1 95.06 183 GLU B N 1
ATOM 3195 C CA . GLU B 1 183 ? -18.016 17.438 10.477 1 95.06 183 GLU B CA 1
ATOM 3196 C C . GLU B 1 183 ? -19.469 17.031 10.68 1 95.06 183 GLU B C 1
ATOM 3198 O O . GLU B 1 183 ? -20.062 16.375 9.828 1 95.06 183 GLU B O 1
ATOM 3203 N N . GLY B 1 184 ? -19.891 17.25 11.867 1 93.56 184 GLY B N 1
ATOM 3204 C CA . GLY B 1 184 ? -21.297 17.031 12.172 1 93.56 184 GLY B CA 1
ATOM 3205 C C . GLY B 1 184 ? -21.609 15.586 12.531 1 93.56 184 GLY B C 1
ATOM 3206 O O . GLY B 1 184 ? -22.766 15.227 12.75 1 93.56 184 GLY B O 1
ATOM 3207 N N . LEU B 1 185 ? -20.641 14.742 12.617 1 95.25 185 LEU B N 1
ATOM 3208 C CA . LEU B 1 185 ? -20.828 13.336 12.93 1 95.25 185 LEU B CA 1
ATOM 3209 C C . LEU B 1 185 ? -20.484 13.055 14.391 1 95.25 185 LEU B C 1
ATOM 3211 O O . LEU B 1 185 ? -19.406 13.414 14.859 1 95.25 185 LEU B O 1
ATOM 3215 N N . LYS B 1 186 ? -21.406 12.375 15.055 1 96.31 186 LYS B N 1
ATOM 3216 C CA . LYS B 1 186 ? -21.234 12.039 16.469 1 96.31 186 LYS B CA 1
ATOM 3217 C C . LYS B 1 186 ? -20.453 10.734 16.625 1 96.31 186 LYS B C 1
ATOM 3219 O O . LYS B 1 186 ? -20.703 9.773 15.891 1 96.31 186 LYS B O 1
ATOM 3224 N N . PRO B 1 187 ? -19.562 10.727 17.625 1 96 187 PRO B N 1
ATOM 3225 C CA . PRO B 1 187 ? -18.781 9.5 17.828 1 96 187 PRO B CA 1
ATOM 3226 C C . PRO B 1 187 ? -19.625 8.352 18.359 1 96 187 PRO B C 1
ATOM 3228 O O . PRO B 1 187 ? -20.625 8.578 19.047 1 96 187 PRO B O 1
ATOM 3231 N N . ASP B 1 188 ? -19.172 7.129 18.078 1 92.19 188 ASP B N 1
ATOM 3232 C CA . ASP B 1 188 ? -19.859 5.953 18.594 1 92.19 188 ASP B CA 1
ATOM 3233 C C . ASP B 1 188 ? -18.922 5.078 19.406 1 92.19 188 ASP B C 1
ATOM 3235 O O . ASP B 1 188 ? -19.281 3.967 19.812 1 92.19 188 ASP B O 1
ATOM 3239 N N . GLY B 1 189 ? -17.766 5.562 19.656 1 92.56 189 GLY B N 1
ATOM 3240 C CA . GLY B 1 189 ? -16.812 4.859 20.516 1 92.56 189 GLY B CA 1
ATOM 3241 C C . GLY B 1 189 ? -16.078 3.738 19.781 1 92.56 189 GLY B C 1
ATOM 3242 O O . GLY B 1 189 ? -15.297 3.01 20.391 1 92.56 189 GLY B O 1
ATOM 3243 N N . SER B 1 190 ? -16.219 3.648 18.484 1 89.62 190 SER B N 1
ATOM 3244 C CA . SER B 1 190 ? -15.578 2.578 17.734 1 89.62 190 SER B CA 1
ATOM 3245 C C . SER B 1 190 ? -14.062 2.754 17.703 1 89.62 190 SER B C 1
ATOM 3247 O O . SER B 1 190 ? -13.57 3.881 17.656 1 89.62 190 SER B O 1
ATOM 3249 N N . PRO B 1 191 ? -13.422 1.634 17.688 1 88.19 191 PRO B N 1
ATOM 3250 C CA . PRO B 1 191 ? -11.969 1.716 17.594 1 88.19 191 PRO B CA 1
ATOM 3251 C C . PRO B 1 191 ? -11.492 2.225 16.234 1 88.19 191 PRO B C 1
ATOM 3253 O O . PRO B 1 191 ? -12.125 1.95 15.203 1 88.19 191 PRO B O 1
ATOM 3256 N N . LEU B 1 192 ? -10.438 3.014 16.297 1 86.25 192 LEU B N 1
ATOM 3257 C CA . LEU B 1 192 ? -9.711 3.414 15.102 1 86.25 192 LEU B CA 1
ATOM 3258 C C . LEU B 1 192 ? -8.773 2.309 14.641 1 86.25 192 LEU B C 1
ATOM 3260 O O . LEU B 1 192 ? -7.781 2.008 15.312 1 86.25 192 LEU B O 1
ATOM 3264 N N . ALA B 1 193 ? -9.148 1.563 13.688 1 79.06 193 ALA B N 1
ATOM 3265 C CA . ALA B 1 193 ? -8.297 0.53 13.109 1 79.06 193 ALA B CA 1
ATOM 3266 C C . ALA B 1 193 ? -7.949 0.852 11.656 1 79.06 193 ALA B C 1
ATOM 3268 O O . ALA B 1 193 ? -8.414 0.175 10.734 1 79.06 193 ALA B O 1
ATOM 3269 N N . VAL B 1 194 ? -7.18 1.887 11.523 1 88.81 194 VAL B N 1
ATOM 3270 C CA . VAL B 1 194 ? -6.797 2.297 10.18 1 88.81 194 VAL B CA 1
ATOM 3271 C C . VAL B 1 194 ? -5.348 1.892 9.906 1 88.81 194 VAL B C 1
ATOM 3273 O O . VAL B 1 194 ? -4.477 2.08 10.758 1 88.81 194 VAL B O 1
ATOM 3276 N N . GLN B 1 195 ? -5.152 1.276 8.836 1 91 195 GLN B N 1
ATOM 3277 C CA . GLN B 1 195 ? -3.812 0.933 8.367 1 91 195 GLN B CA 1
ATOM 3278 C C . GLN B 1 195 ? -3.691 1.111 6.855 1 91 195 GLN B C 1
ATOM 3280 O O . GLN B 1 195 ? -4.688 1.041 6.137 1 91 195 GLN B O 1
ATOM 3285 N N . GLY B 1 196 ? -2.486 1.414 6.473 1 92.88 196 GLY B N 1
ATOM 3286 C CA . GLY B 1 196 ? -2.338 1.671 5.051 1 92.88 196 GLY B CA 1
ATOM 3287 C C . GLY B 1 196 ? -0.911 1.505 4.559 1 92.88 196 GLY B C 1
ATOM 3288 O O . GLY B 1 196 ? 0.029 1.508 5.359 1 92.88 196 GLY B O 1
ATOM 3289 N N . GLN B 1 197 ? -0.808 1.17 3.322 1 94.75 197 GLN B N 1
ATOM 3290 C CA . GLN B 1 197 ? 0.433 1.289 2.564 1 94.75 197 GLN B CA 1
ATOM 3291 C C . GLN B 1 197 ? 0.392 2.494 1.629 1 94.75 197 GLN B C 1
ATOM 3293 O O . GLN B 1 197 ? -0.524 2.623 0.814 1 94.75 197 GLN B O 1
ATOM 3298 N N . THR B 1 198 ? 1.363 3.359 1.826 1 96.25 198 THR B N 1
ATOM 3299 C CA . THR B 1 198 ? 1.402 4.625 1.103 1 96.25 198 THR B CA 1
ATOM 3300 C C . THR B 1 198 ? 2.775 4.848 0.474 1 96.25 198 THR B C 1
ATOM 3302 O O . THR B 1 198 ? 3.799 4.52 1.076 1 96.25 198 THR B O 1
ATOM 3305 N N . ARG B 1 199 ? 2.723 5.371 -0.715 1 96.56 199 ARG B N 1
ATOM 3306 C CA . ARG B 1 199 ? 3.979 5.863 -1.269 1 96.56 199 ARG B CA 1
ATOM 3307 C C . ARG B 1 199 ? 3.934 7.375 -1.465 1 96.56 199 ARG B C 1
ATOM 3309 O O . ARG B 1 199 ? 2.898 7.926 -1.846 1 96.56 199 ARG B O 1
ATOM 3316 N N . PHE B 1 200 ? 5.039 7.996 -1.231 1 97.06 200 PHE B N 1
ATOM 3317 C CA . PHE B 1 200 ? 5.242 9.438 -1.327 1 97.06 200 PHE B CA 1
ATOM 3318 C C . PHE B 1 200 ? 6.328 9.766 -2.344 1 97.06 200 PHE B C 1
ATOM 3320 O O . PHE B 1 200 ? 7.445 9.25 -2.254 1 97.06 200 PHE B O 1
ATOM 3327 N N . TRP B 1 201 ? 5.949 10.555 -3.273 1 97.06 201 TRP B N 1
ATOM 3328 C CA . TRP B 1 201 ? 7 11.133 -4.105 1 97.06 201 TRP B CA 1
ATOM 3329 C C . TRP B 1 201 ? 7.547 12.414 -3.48 1 97.06 201 TRP B C 1
ATOM 3331 O O . TRP B 1 201 ? 6.805 13.383 -3.289 1 97.06 201 TRP B O 1
ATOM 3341 N N . VAL B 1 202 ? 8.867 12.391 -3.168 1 96.12 202 VAL B N 1
ATOM 3342 C CA . VAL B 1 202 ? 9.5 13.539 -2.539 1 96.12 202 VAL B CA 1
ATOM 3343 C C . VAL B 1 202 ? 10.547 14.141 -3.48 1 96.12 202 VAL B C 1
ATOM 3345 O O . VAL B 1 202 ? 11.539 13.484 -3.812 1 96.12 202 VAL B O 1
ATOM 3348 N N . GLY B 1 203 ? 10.383 15.383 -3.809 1 93.25 203 GLY B N 1
ATOM 3349 C CA . GLY B 1 203 ? 11.266 16.047 -4.754 1 93.25 203 GLY B CA 1
ATOM 3350 C C . GLY B 1 203 ? 12.602 16.438 -4.152 1 93.25 203 GLY B C 1
ATOM 3351 O O . GLY B 1 203 ? 12.836 16.219 -2.961 1 93.25 203 GLY B O 1
ATOM 3352 N N . ASP B 1 204 ? 13.43 17 -5 1 89.62 204 ASP B N 1
ATOM 3353 C CA . ASP B 1 204 ? 14.75 17.422 -4.562 1 89.62 204 ASP B CA 1
ATOM 3354 C C . ASP B 1 204 ? 14.664 18.672 -3.686 1 89.62 204 ASP B C 1
ATOM 3356 O O . ASP B 1 204 ? 15.641 19.031 -3.02 1 89.62 204 ASP B O 1
ATOM 3360 N N . ASP B 1 205 ? 13.609 19.281 -3.756 1 90.81 205 ASP B N 1
ATOM 3361 C CA . ASP B 1 205 ? 13.367 20.391 -2.848 1 90.81 205 ASP B CA 1
ATOM 3362 C C . ASP B 1 205 ? 12.906 19.906 -1.479 1 90.81 205 ASP B C 1
ATOM 3364 O O . ASP B 1 205 ? 12.594 20.703 -0.599 1 90.81 205 ASP B O 1
ATOM 3368 N N . LEU B 1 206 ? 12.773 18.562 -1.334 1 94.62 206 LEU B N 1
ATOM 3369 C CA . LEU B 1 206 ? 12.414 17.891 -0.094 1 94.62 206 LEU B CA 1
ATOM 3370 C C . LEU B 1 206 ? 11 18.25 0.334 1 94.62 206 LEU B C 1
ATOM 3372 O O . LEU B 1 206 ? 10.758 18.562 1.505 1 94.62 206 LEU B O 1
ATOM 3376 N N . LYS B 1 207 ? 10.148 18.281 -0.697 1 95.44 207 LYS B N 1
ATOM 3377 C CA . LYS B 1 207 ? 8.703 18.438 -0.515 1 95.44 207 LYS B CA 1
ATOM 3378 C C . LYS B 1 207 ? 7.941 17.266 -1.114 1 95.44 207 LYS B C 1
ATOM 3380 O O . LYS B 1 207 ? 8.32 16.75 -2.166 1 95.44 207 LYS B O 1
ATOM 3385 N N . ILE B 1 208 ? 6.918 16.891 -0.394 1 95.88 208 ILE B N 1
ATOM 3386 C CA . ILE B 1 208 ? 6.047 15.852 -0.931 1 95.88 208 ILE B CA 1
ATOM 3387 C C . ILE B 1 208 ? 5.215 16.422 -2.08 1 95.88 208 ILE B C 1
ATOM 3389 O O . ILE B 1 208 ? 4.523 17.422 -1.915 1 95.88 208 ILE B O 1
ATOM 3393 N N . LYS B 1 209 ? 5.234 15.703 -3.201 1 96.12 209 LYS B N 1
ATOM 3394 C CA . LYS B 1 209 ? 4.551 16.188 -4.395 1 96.12 209 LYS B CA 1
ATOM 3395 C C . LYS B 1 209 ? 3.414 15.258 -4.801 1 96.12 209 LYS B C 1
ATOM 3397 O O . LYS B 1 209 ? 2.506 15.664 -5.531 1 96.12 209 LYS B O 1
ATOM 3402 N N . GLU B 1 210 ? 3.584 14.078 -4.395 1 96.25 210 GLU B N 1
ATOM 3403 C CA . GLU B 1 210 ? 2.568 13.078 -4.711 1 96.25 210 GLU B CA 1
ATOM 3404 C C . GLU B 1 210 ? 2.41 12.078 -3.574 1 96.25 210 GLU B C 1
ATOM 3406 O O . GLU B 1 210 ? 3.398 11.641 -2.98 1 96.25 210 GLU B O 1
ATOM 3411 N N . ILE B 1 211 ? 1.147 11.781 -3.275 1 95.25 211 ILE B N 1
ATOM 3412 C CA . ILE B 1 211 ? 0.806 10.742 -2.312 1 95.25 211 ILE B CA 1
ATOM 3413 C C . ILE B 1 211 ? -0.165 9.742 -2.945 1 95.25 211 ILE B C 1
ATOM 3415 O O . ILE B 1 211 ? -1.196 10.141 -3.494 1 95.25 211 ILE B O 1
ATOM 3419 N N . VAL B 1 212 ? 0.22 8.523 -2.924 1 94.75 212 VAL B N 1
ATOM 3420 C CA . VAL B 1 212 ? -0.686 7.449 -3.311 1 94.75 212 VAL B CA 1
ATOM 3421 C C . VAL B 1 212 ? -0.979 6.562 -2.102 1 94.75 212 VAL B C 1
ATOM 3423 O O . VAL B 1 212 ? -0.078 5.914 -1.564 1 94.75 212 VAL B O 1
ATOM 3426 N N . ILE B 1 213 ? -2.213 6.504 -1.762 1 93.94 213 ILE B N 1
ATOM 3427 C CA . ILE B 1 213 ? -2.582 5.883 -0.494 1 93.94 213 ILE B CA 1
ATOM 3428 C C . ILE B 1 213 ? -3.539 4.723 -0.747 1 93.94 213 ILE B C 1
ATOM 3430 O O . ILE B 1 213 ? -4.527 4.871 -1.469 1 93.94 213 ILE B O 1
ATOM 3434 N N . THR B 1 214 ? -3.26 3.592 -0.206 1 93.31 214 THR B N 1
ATOM 3435 C CA . THR B 1 214 ? -4.156 2.449 -0.059 1 93.31 214 THR B CA 1
ATOM 3436 C C . THR B 1 214 ? -4.328 2.082 1.413 1 93.31 214 THR B C 1
ATOM 3438 O O . THR B 1 214 ? -3.352 1.763 2.096 1 93.31 214 THR B O 1
ATOM 3441 N N . ARG B 1 215 ? -5.598 2.135 1.802 1 91.06 215 ARG B N 1
ATOM 3442 C CA . ARG B 1 215 ? -5.766 2.023 3.248 1 91.06 215 ARG B CA 1
ATOM 3443 C C . ARG B 1 215 ? -7.16 1.521 3.602 1 91.06 215 ARG B C 1
ATOM 3445 O O . ARG B 1 215 ? -8.039 1.445 2.736 1 91.06 215 ARG B O 1
ATOM 3452 N N . THR B 1 216 ? -7.23 1.115 4.836 1 90.19 216 THR B N 1
ATOM 3453 C CA . THR B 1 216 ? -8.531 0.929 5.461 1 90.19 216 THR B CA 1
ATOM 3454 C C . THR B 1 216 ? -9.062 2.248 6.02 1 90.19 216 THR B C 1
ATOM 3456 O O . THR B 1 216 ? -8.336 3.246 6.059 1 90.19 216 THR B O 1
ATOM 3459 N N . PHE B 1 217 ? -10.32 2.205 6.445 1 89.44 217 PHE B N 1
ATOM 3460 C CA . PHE B 1 217 ? -10.977 3.434 6.871 1 89.44 217 PHE B CA 1
ATOM 3461 C C . PHE B 1 217 ? -11.539 3.287 8.281 1 89.44 217 PHE B C 1
ATOM 3463 O O . PHE B 1 217 ? -11.953 2.197 8.68 1 89.44 217 PHE B O 1
ATOM 3470 N N . SER B 1 218 ? -11.5 4.402 8.961 1 89.25 218 SER B N 1
ATOM 3471 C CA . SER B 1 218 ? -12.219 4.441 10.234 1 89.25 218 SER B CA 1
ATOM 3472 C C . SER B 1 218 ? -13.727 4.504 10.008 1 89.25 218 SER B C 1
ATOM 3474 O O . SER B 1 218 ? -14.188 4.887 8.93 1 89.25 218 SER B O 1
ATOM 3476 N N . LYS B 1 219 ? -14.398 4.246 11.062 1 90.62 219 LYS B N 1
ATOM 3477 C CA . LYS B 1 219 ? -15.852 4.348 10.969 1 90.62 219 LYS B CA 1
ATOM 3478 C C . LYS B 1 219 ? -16.281 5.789 10.727 1 90.62 219 LYS B C 1
ATOM 3480 O O . LYS B 1 219 ? -17.281 6.043 10.047 1 90.62 219 LYS B O 1
ATOM 3485 N N . TRP B 1 220 ? -15.602 6.699 11.266 1 91.94 220 TRP B N 1
ATOM 3486 C CA . TRP B 1 220 ? -15.891 8.109 11.008 1 91.94 220 TRP B CA 1
ATOM 3487 C C . TRP B 1 220 ? -15.758 8.43 9.523 1 91.94 220 TRP B C 1
ATOM 3489 O O . TRP B 1 220 ? -16.625 9.102 8.953 1 91.94 220 TRP B O 1
ATOM 3499 N N . GLU B 1 221 ? -14.664 7.949 8.938 1 90.31 221 GLU B N 1
ATOM 3500 C CA . GLU B 1 221 ? -14.445 8.195 7.516 1 90.31 221 GLU B CA 1
ATOM 3501 C C . GLU B 1 221 ? -15.531 7.543 6.664 1 90.31 221 GLU B C 1
ATOM 3503 O O . GLU B 1 221 ? -15.984 8.125 5.676 1 90.31 221 GLU B O 1
ATOM 3508 N N . GLU B 1 222 ? -15.867 6.363 7.082 1 86.31 222 GLU B N 1
ATOM 3509 C CA . GLU B 1 222 ? -16.938 5.684 6.371 1 86.31 222 GLU B CA 1
ATOM 3510 C C . GLU B 1 222 ? -18.25 6.477 6.445 1 86.31 222 GLU B C 1
ATOM 3512 O O . GLU B 1 222 ? -18.969 6.59 5.457 1 86.31 222 GLU B O 1
ATOM 3517 N N . ALA B 1 223 ? -18.484 6.977 7.57 1 88.94 223 ALA B N 1
ATOM 3518 C CA . ALA B 1 223 ? -19.688 7.785 7.766 1 88.94 223 ALA B CA 1
ATOM 3519 C C . ALA B 1 223 ? -19.625 9.055 6.922 1 88.94 223 ALA B C 1
ATOM 3521 O O . ALA B 1 223 ? -20.641 9.484 6.363 1 88.94 223 ALA B O 1
ATOM 3522 N N . LEU B 1 224 ? -18.453 9.602 6.832 1 89.06 224 LEU B N 1
ATOM 3523 C CA . LEU B 1 224 ? -18.266 10.805 6.031 1 89.06 224 LEU B CA 1
ATOM 3524 C C . LEU B 1 224 ? -18.531 10.523 4.559 1 89.06 224 LEU B C 1
ATOM 3526 O O . LEU B 1 224 ? -19.188 11.32 3.879 1 89.06 224 LEU B O 1
ATOM 3530 N N . ILE B 1 225 ? -18 9.406 4.109 1 81.94 225 ILE B N 1
ATOM 3531 C CA . ILE B 1 225 ? -18.156 9.016 2.715 1 81.94 225 ILE B CA 1
ATOM 3532 C C . ILE B 1 225 ? -19.641 8.75 2.428 1 81.94 225 ILE B C 1
ATOM 3534 O O . ILE B 1 225 ? -20.156 9.156 1.388 1 81.94 225 ILE B O 1
ATOM 3538 N N . ALA B 1 226 ? -20.25 8.148 3.375 1 81.06 226 ALA B N 1
ATOM 3539 C CA . ALA B 1 226 ? -21.656 7.844 3.217 1 81.06 226 ALA B CA 1
ATOM 3540 C C . ALA B 1 226 ? -22.5 9.117 3.189 1 81.06 226 ALA B C 1
ATOM 3542 O O . ALA B 1 226 ? -23.438 9.234 2.402 1 81.06 226 ALA B O 1
ATOM 3543 N N . ALA B 1 227 ? -22.141 9.977 3.975 1 80.94 227 ALA B N 1
ATOM 3544 C CA . ALA B 1 227 ? -22.859 11.242 4.039 1 80.94 227 ALA B CA 1
ATOM 3545 C C . ALA B 1 227 ? -22.688 12.039 2.756 1 80.94 227 ALA B C 1
ATOM 3547 O O . ALA B 1 227 ? -23.625 12.664 2.27 1 80.94 227 ALA B O 1
ATOM 3548 N N . ALA B 1 228 ? -21.516 11.977 2.215 1 76 228 ALA B N 1
ATOM 3549 C CA . ALA B 1 228 ? -21.234 12.711 0.984 1 76 228 ALA B CA 1
ATOM 3550 C C . ALA B 1 228 ? -21.953 12.094 -0.206 1 76 228 ALA B C 1
ATOM 3552 O O . ALA B 1 228 ? -22.375 12.805 -1.123 1 76 228 ALA B O 1
ATOM 3553 N N . SER B 1 229 ? -21.984 10.828 -0.23 1 69.06 229 SER B N 1
ATOM 3554 C CA . SER B 1 229 ? -22.672 10.133 -1.311 1 69.06 229 SER B CA 1
ATOM 3555 C C . SER B 1 229 ? -24.188 10.359 -1.245 1 69.06 229 SER B C 1
ATOM 3557 O O . SER B 1 229 ? -24.859 10.367 -2.275 1 69.06 229 SER B O 1
ATOM 3559 N N . ALA B 1 230 ? -24.609 10.555 -0.162 1 64.25 230 ALA B N 1
ATOM 3560 C CA . ALA B 1 230 ? -26.047 10.812 0.015 1 64.25 230 ALA B CA 1
ATOM 3561 C C . ALA B 1 230 ? -26.406 12.234 -0.416 1 64.25 230 ALA B C 1
ATOM 3563 O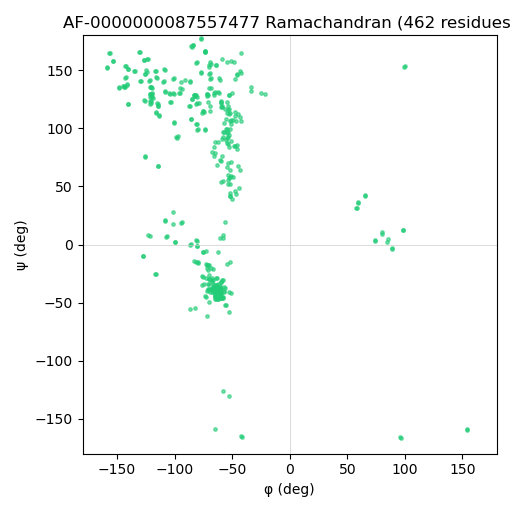 O . ALA B 1 230 ? -27.484 12.469 -0.95 1 64.25 230 ALA B O 1
ATOM 3564 N N . ASP B 1 231 ? -25.594 13.047 -0.199 1 58.12 231 ASP B N 1
ATOM 3565 C CA . ASP B 1 231 ? -25.844 14.438 -0.577 1 58.12 231 ASP B CA 1
ATOM 3566 C C . ASP B 1 231 ? -25.703 14.625 -2.086 1 58.12 231 ASP B C 1
ATOM 3568 O O . ASP B 1 231 ? -26.25 15.578 -2.648 1 58.12 231 ASP B O 1
ATOM 3572 N N . GLY B 1 232 ? -24.906 13.828 -2.682 1 50.06 232 GLY B N 1
ATOM 3573 C CA . GLY B 1 232 ? -24.766 13.945 -4.125 1 50.06 232 GLY B CA 1
ATOM 3574 C C . GLY B 1 232 ? -25.875 13.242 -4.891 1 50.06 232 GLY B C 1
ATOM 3575 O O . GLY B 1 232 ? -25.859 13.211 -6.125 1 50.06 232 GLY B O 1
ATOM 3576 N N . GLU B 1 233 ? -26.672 12.383 -4.371 1 38.5 233 GLU B N 1
ATOM 3577 C CA . GLU B 1 233 ? -27.922 11.938 -4.996 1 38.5 233 GLU B CA 1
ATOM 3578 C C . GLU B 1 233 ? -29.047 12.953 -4.77 1 38.5 233 GLU B C 1
ATOM 3580 O O . GLU B 1 233 ? -29.125 13.578 -3.711 1 38.5 233 GLU B O 1
#

Sequence (466 aa):
MLTTQRVATLAVALCTTRAVGAFLSTKAARCRYSTTTKALGSSGGGGGPHTLTEPLAPIDSLARPSALERLRLRLGYGKSLRERVVHKYFHGVDTRNISQIQECFNAEGATITDIRNRPDGSTQNPSNTVTPAFLADRCQQFLTAHPECDVKFYYSPTCGRGKGNNWVYAHWYEEGTWSGESEGLKPDGSPLAVQGQTRFWVGDDLKIKEIVITRTFSKWEEALIAAASADGEMLTTQRVATLAVALCTTRAVGAFLSTKAARCRYSTTTKALGSSGGGGGPHTLTEPLAPIDSLARPSALERLRLRLGYGKSLRERVVHKYFHGVDTRNISQIQECFNAEGATITDIRNRPDGSTQNPSNTVTPAFLADRCQQFLTAHPECDVKFYYSPTCGRGKGNNWVYAHWYEEGTWSGESEGLKPDGSPLAVQGQTRFWVGDDLKIKEIVITRTFSKWEEALIAAASADGE

Secondary structure (DSSP, 8-state):
-----------------------------------------S-S---------S-------S-S--HHHHHHHHTT-HHHHHHHHHHHHHHHHHTT-HHHHHHTB-TT-EEEEEE---TT------EEEE-HHHHHHHHHHHHHH-TT-EEEEEEEEEEBSSTT--EEEEEEEEEEE--S-BTTBPP---EEEEEEEEEEEE-TTS-EEEEEEEE---HHHHHHHHHHHHHT-/-------------------------------------------S---------S-------S-S--HHHHHHHHTT-HHHHHHHHHHHHHHHHHTT-HHHHHHTB-TT-EEEEEE---TT------EEEE-HHHHHHHHHHHHHH-TT-EEEEEEEEEEBSSTT--EEEEEEEEEEE--S-BTTBPP---EEEEEEEEEEEE-TTS-EEEEEEEE---HHHHHHHHHHHHHT-

Organism: Thalassiosira oceanica (NCBI:txid159749)